Protein AF-A0A143CAR6-F1 (afdb_monomer)

Sequence (642 aa):
MALNLVGGLPRAAAAGSVVSYVDTSRSTYDKITLMVDDKPFYHSGVQFRYEKHKYTFGWTDAQLKPVLGMIRDDGFTVVNIPIWWSQVETSKDVFDWTDIDKYLAWCGEFGIKLELLWFSHESTGSSLAARMPAYVMNDYQAVVRSDGTKLTLNGSPLLDKTDPNMLAREKHVLGQLMAHIASVDTAHTLIGVQVLNEPNVAKQQGGQSIDRSYSTYSTNLWNSGGYTDATKFRKDVLLNYLTQLGQVIKQSNHSVYTRTNIAGSGDTVPVAENEVLRSQGTATIDFFGKDPYTTGLDTLYNYGRDAVWAQGKNFPMIMENFGGTPAADVEKFNAIAGNTAHNLYAALDPDSSTGSSNHGLYSYNPTTKVVTRKAVSDKVARLNHVLNKIHRDLASKTPVERGGSNLQTFNRSATASTTTTKPVGGADITFTTSSGAQAFGVRRGAAEFAFTTTTQATFTLPGTIGVVRSVEAGRYDANDNWVKSGTKAYTTVSGNTEITLAAEECVRVSYLVSGARYKLRNTSSGKYLDTDADGAVILSSGTVYDDQDWVVAKDSSGSWTIRNVRTGRFYLEAGATGNNVIWNTGTVADASLWNLEGVAAGGLRVRNTHTGRAYLYGNSAGEAKWNTGTQDASTVWEFQPK

Nearest PDB structures (foldseek):
  5jaw-assembly2_H-3  TM=7.265E-01  e=1.637E-25  Cellvibrio japonicus Ueda107
  7kmn-assembly1_A  TM=7.212E-01  e=3.138E-25  Xanthomonas citri pv. citri str. 306
  6tbk-assembly3_C  TM=7.201E-01  e=2.788E-25  Cellvibrio japonicus Ueda107
  6tbh-assembly5_E  TM=7.234E-01  e=4.219E-25  Cellvibrio japonicus Ueda107
  8faa-assembly1_P-4  TM=6.742E-01  e=1.025E-24  Xanthomonas campestris pv. campestris

Secondary structure (DSSP, 8-state):
------S---PPPPTT-B-EEEE---SSSSS-EEEETTEE---EEEE--HHHHHHHH---HHHHHHHHHHHHHTT-SEEEEEEEHHHHEEETTEE--HHHHHHHHHHHHHT-EEEEEEEEEEETTB--GGGS-HHHHHHSPBPB-TTS-B-EETTEE-B-TT-HHHHHHHHHHHHHHHHHHHHH-TT--EEEEEEEES--SSB-TTS-B-SS--SHHHHHHHHHTT---HHHHHHHHHHHHHHHHHHHHHTSTTB-EEEEEEETT-S---HHHHHHHHHTT-----EEEEE-----HHHHHHGGG-TTTTSTT---EEEEEESSSTTHHHHHHHHHHTT-EEEEE-SS-TT-TTS--SS-SEEE-TTT--EEE-HHHHHHHHHHHHHHTTHHHHHH--BGGGT-SSEEEE-TT--SSEEEEEEETTEEEEEEESS---EEEEEEETTEEEEEESS-EEEEE-GGG--EEEEEEEEE-TTS-EEEEEE---EEETTEEEEEEPTT-EEEEEE--TTEEEEEEETTT--EEEE-SSSBEEEE---SSGGG-EEEEE-TTS-EEEEESSTT--BEEE-SSTTBEEE-SS---GGG-EEEEE-TTSSEEEEESSTT--BEEE-TTSBEEE-SS--SGGGEEEEEE-

Foldseek 3Di:
DAPPLPPPFQDFAPVVLEQWAWDLPCPQFVHTAIAGPNAGFAAQEFEQAVVCCCPVQPDDPVLRLVLVVLCLLLQGQEYEYEAFQCQQAVAQPRGDCVVVLVVLVSLVVSNHAYEYEDAYCDAQQFRDPSRHHVCLQVPAAFQADPVRHFFDDPNTGRTALLTVVSLVRVLVSLLVVLQVCLVRNPVSRHAYYEQHYQDAHADHRVGDGDLHGPDPSLVCCCVVSVHPHSQVSRLSSVQSSSLSNLSSLSHGSNRHAYEYEHEPPGSHANQVVLLVCVVVSSRSHQAYEYQPQDPDLVCLLQQCVPCRRNPRSHAAENPEYFLAPPCNLLSCLSNLLSLHRYYAQHCWDSPDPCQHDRRHQWGAHSPVSDIGGDPVSLLSSLSSLLCQQCRSCSRRFHEVVNPTAFKHKPLSVLPQWDWDWDHHNRWTKIKTHNGSKIKMWGDPDLFKIKIWIQAKMKIKTALVSAAWQFKFWFGQDPVRDTDGPAGFFWDADPNIIMGIDHHGIMMMTGHDDAFFKWWKAQQVVRFTFFADPPFFTWTHHDDPDQRRIWGWHQDPVRFIWTAGPDPQFGTWFQDPPPQTIGGDRHDDDQRRTWDWDADRRGFTWTAGRDPQWGTFFADPVGGTGTDRDDDDSRRGIRTHGD

InterPro domains:
  IPR000772 Ricin B, lectin domain [PF14200] (515-574)
  IPR017853 Glycoside hydrolase superfamily [SSF51445] (59-324)
  IPR035992 Ricin B-like lectins [SSF50370] (512-640)

Mean predicted aligned error: 5.88 Å

Solvent-accessible surface area (backbone atoms only — not comparable to full-atom values): 32262 Å² total; per-residue (Å²): 104,75,77,81,76,77,64,73,76,74,61,74,40,57,92,89,20,66,41,20,40,70,47,63,77,51,80,92,30,72,37,64,22,42,29,44,74,91,36,56,42,54,68,36,34,32,29,39,54,57,52,54,34,34,78,72,66,70,49,48,67,84,62,50,53,57,53,55,51,51,45,42,74,32,37,40,48,26,40,34,34,54,45,38,38,25,62,44,30,65,43,96,95,40,74,41,56,71,64,60,56,46,51,51,52,51,27,57,76,65,73,27,32,34,28,41,28,40,31,38,72,35,40,55,23,29,26,52,72,87,29,33,27,72,62,62,74,72,77,46,57,48,24,13,40,89,89,66,48,69,46,64,51,98,85,31,40,26,61,30,77,56,34,65,65,52,54,54,50,52,40,49,53,54,38,52,51,41,52,51,46,46,74,69,49,86,79,57,33,65,42,30,37,30,62,41,32,28,57,48,64,37,32,30,65,99,54,63,71,53,71,55,40,53,30,72,50,35,44,49,50,37,60,76,37,66,62,87,47,48,67,62,49,40,26,53,49,48,47,50,50,51,33,58,48,24,39,44,44,44,49,22,68,51,10,34,29,29,32,32,43,34,43,81,80,45,78,56,79,47,54,71,60,45,52,54,31,45,78,71,72,61,48,37,56,59,26,48,25,39,35,68,66,65,87,52,48,66,60,37,23,45,39,35,66,28,83,69,43,29,36,91,69,32,47,32,36,40,57,29,26,45,28,28,35,90,49,29,39,45,43,45,48,18,15,46,51,22,55,18,42,48,22,26,31,15,44,48,41,81,84,36,86,72,19,59,46,48,36,8,25,26,33,32,39,78,84,82,58,51,72,44,79,38,83,38,36,58,47,35,16,33,44,28,51,29,48,55,34,46,31,54,52,66,17,32,46,25,23,33,95,68,75,33,52,31,27,28,73,40,49,66,81,39,52,46,64,47,75,50,74,47,60,33,54,87,42,63,34,34,41,36,29,75,60,23,27,35,34,42,36,32,40,80,51,99,38,32,36,39,38,33,21,41,23,39,34,34,40,36,39,54,42,85,79,47,50,56,45,39,37,29,29,38,34,36,47,100,84,70,44,80,46,77,75,44,76,36,64,49,48,74,58,99,62,22,41,36,37,72,41,49,58,41,34,30,38,40,40,33,37,58,50,74,64,39,45,24,35,42,28,30,65,62,80,70,26,24,49,27,54,56,94,86,48,45,31,32,45,36,77,86,75,91,61,49,51,35,30,25,34,36,27,68,43,98,88,68,37,28,37,43,26,42,64,37,87,92,42,26,29,42,23,56,44,97,58,93,42,33,27,27,45,41,92,64,77,88,48,49,45,26,28,27,43,73,43,63,39,44,87,50,18,29,32,45,27,39,63,29,89,83,43,28,28,41,29,53,50,97,87,39,40,35,29,44,39,79,62,76,84,55,60,37,26,28,29,39,74,41,79,109

Structure (mmCIF, N/CA/C/O backbone):
data_AF-A0A143CAR6-F1
#
_entry.id   AF-A0A143CAR6-F1
#
loop_
_atom_site.group_PDB
_atom_site.id
_atom_site.type_symbol
_atom_site.label_atom_id
_atom_site.label_alt_id
_atom_site.label_comp_id
_atom_site.label_asym_id
_atom_site.label_entity_id
_atom_site.label_seq_id
_atom_site.pdbx_PDB_ins_code
_atom_site.Cartn_x
_atom_site.Cartn_y
_atom_site.Cartn_z
_atom_site.occupancy
_atom_site.B_iso_or_equiv
_atom_site.auth_seq_id
_atom_site.auth_comp_id
_atom_site.auth_asym_id
_atom_site.auth_atom_id
_atom_site.pdbx_PDB_model_num
ATOM 1 N N . MET A 1 1 ? -6.579 9.444 -38.502 1.00 32.44 1 MET A N 1
ATOM 2 C CA . MET A 1 1 ? -6.948 8.044 -38.197 1.00 32.44 1 MET A CA 1
ATOM 3 C C . MET A 1 1 ? -5.982 7.580 -37.124 1.00 32.44 1 MET A C 1
ATOM 5 O O . MET A 1 1 ? -4.791 7.753 -37.319 1.00 32.44 1 MET A O 1
ATOM 9 N N . ALA A 1 2 ? -6.469 7.135 -35.964 1.00 33.19 2 ALA A N 1
ATOM 10 C CA . ALA A 1 2 ? -5.603 6.614 -34.904 1.00 33.19 2 ALA A CA 1
ATOM 11 C C . ALA A 1 2 ? -4.837 5.385 -35.418 1.00 33.19 2 ALA A C 1
ATOM 13 O O . ALA A 1 2 ? -5.358 4.694 -36.296 1.00 33.19 2 ALA A O 1
ATOM 14 N N . LEU A 1 3 ? -3.641 5.106 -34.875 1.00 40.31 3 LEU A N 1
ATOM 15 C CA . LEU A 1 3 ? -3.027 3.781 -34.995 1.00 40.31 3 LEU A CA 1
ATOM 16 C C . LEU A 1 3 ? -4.146 2.751 -34.800 1.00 40.31 3 LEU A C 1
ATOM 18 O O . LEU A 1 3 ? -4.819 2.767 -33.768 1.00 40.31 3 LEU A O 1
ATOM 22 N N . ASN A 1 4 ? -4.382 1.901 -35.799 1.00 36.56 4 ASN A N 1
ATOM 23 C CA . ASN A 1 4 ? -5.216 0.726 -35.616 1.00 36.56 4 ASN A CA 1
ATOM 24 C C . ASN A 1 4 ? -4.488 -0.131 -34.572 1.00 36.56 4 ASN A C 1
ATOM 26 O O . ASN A 1 4 ? -3.628 -0.936 -34.917 1.00 36.56 4 ASN A O 1
ATOM 30 N N . LEU A 1 5 ? -4.808 0.070 -33.290 1.00 42.25 5 LEU A N 1
ATOM 31 C CA . LEU A 1 5 ? -4.313 -0.680 -32.131 1.00 42.25 5 LEU A CA 1
ATOM 32 C C . LEU A 1 5 ? -4.865 -2.116 -32.126 1.00 42.25 5 LEU A C 1
ATOM 34 O O . LEU A 1 5 ? -5.086 -2.707 -31.076 1.00 42.25 5 LEU A O 1
ATOM 38 N N . VAL A 1 6 ? -5.098 -2.689 -33.310 1.00 35.00 6 VAL A N 1
ATOM 39 C CA . VAL A 1 6 ? -5.667 -4.014 -33.540 1.00 35.00 6 VAL A CA 1
ATOM 40 C C . VAL A 1 6 ? -4.578 -5.067 -33.305 1.00 35.00 6 VAL A C 1
ATOM 42 O O . VAL A 1 6 ? -4.226 -5.851 -34.178 1.00 35.00 6 VAL A O 1
ATOM 45 N N . GLY A 1 7 ? -4.021 -5.088 -32.095 1.00 38.78 7 GLY A N 1
ATOM 46 C CA . GLY A 1 7 ? -3.782 -6.362 -31.436 1.00 38.78 7 GLY A CA 1
ATOM 47 C C . GLY A 1 7 ? -5.152 -6.847 -30.981 1.00 38.78 7 GLY A C 1
ATOM 48 O O . GLY A 1 7 ? -5.888 -6.077 -30.368 1.00 38.78 7 GLY A O 1
ATOM 49 N N . GLY A 1 8 ? -5.545 -8.070 -31.347 1.00 38.62 8 GLY A N 1
ATOM 50 C CA . GLY A 1 8 ? -6.827 -8.632 -30.913 1.00 38.62 8 GLY A CA 1
ATOM 51 C C . GLY A 1 8 ? -7.039 -8.421 -29.410 1.00 38.62 8 GLY A C 1
ATOM 52 O O . GLY A 1 8 ? -6.057 -8.410 -28.659 1.00 38.62 8 GLY A O 1
ATOM 53 N N . LEU A 1 9 ? -8.305 -8.226 -29.003 1.00 42.50 9 LEU A N 1
ATOM 54 C CA . LEU A 1 9 ? -8.711 -8.089 -27.598 1.00 42.50 9 LEU A CA 1
ATOM 55 C C . LEU A 1 9 ? -7.855 -9.013 -26.730 1.00 42.50 9 LEU A C 1
ATOM 57 O O . LEU A 1 9 ? -7.693 -10.183 -27.107 1.00 42.50 9 LEU A O 1
ATOM 61 N N . PRO A 1 10 ? -7.282 -8.531 -25.612 1.00 49.19 10 PRO A N 1
ATOM 62 C CA . PRO A 1 10 ? -6.483 -9.399 -24.782 1.00 49.19 10 PRO A CA 1
ATOM 63 C C . PRO A 1 10 ? -7.338 -10.609 -24.405 1.00 49.19 10 PRO A C 1
ATOM 65 O O . PRO A 1 10 ? -8.363 -10.463 -23.744 1.00 49.19 10 PRO A O 1
ATOM 68 N N . ARG A 1 11 ? -6.960 -11.808 -24.880 1.00 51.25 11 ARG A N 1
ATOM 69 C CA . ARG A 1 11 ? -7.552 -13.051 -24.386 1.00 51.25 11 ARG A CA 1
ATOM 70 C C . ARG A 1 11 ? -7.476 -12.987 -22.866 1.00 51.25 11 ARG A C 1
ATOM 72 O O . ARG A 1 11 ? -6.383 -12.809 -22.334 1.00 51.25 11 ARG A O 1
ATOM 79 N N . ALA A 1 12 ? -8.622 -13.076 -22.197 1.00 57.25 12 ALA A N 1
ATOM 80 C CA . ALA A 1 12 ? -8.647 -13.101 -20.745 1.00 57.25 12 ALA A CA 1
ATOM 81 C C . ALA A 1 12 ? -7.707 -14.213 -20.260 1.00 57.25 12 ALA A C 1
ATOM 83 O O . ALA A 1 12 ? -7.719 -15.317 -20.822 1.00 57.25 12 ALA A O 1
ATOM 84 N N . ALA A 1 13 ? -6.883 -13.903 -19.258 1.00 60.62 13 ALA A N 1
ATOM 85 C CA . ALA A 1 13 ? -6.104 -14.915 -18.564 1.00 60.62 13 ALA A CA 1
ATOM 86 C C . ALA A 1 13 ? -7.049 -16.045 -18.117 1.00 60.62 13 ALA A C 1
ATOM 88 O O . ALA A 1 13 ? -8.230 -15.800 -17.840 1.00 60.62 13 ALA A O 1
ATOM 89 N N . ALA A 1 14 ? -6.567 -17.287 -18.103 1.00 61.56 14 ALA A N 1
ATOM 90 C CA . ALA A 1 14 ? -7.396 -18.399 -17.657 1.00 61.56 14 ALA A CA 1
ATOM 91 C C . ALA A 1 14 ? -7.881 -18.141 -16.217 1.00 61.56 14 ALA A C 1
ATOM 93 O O . ALA A 1 14 ? -7.141 -17.620 -15.383 1.00 61.56 14 ALA A O 1
ATOM 94 N N . ALA A 1 15 ? -9.134 -18.486 -15.907 1.00 52.31 15 ALA A N 1
ATOM 95 C CA . ALA A 1 15 ? -9.629 -18.386 -14.535 1.00 52.31 15 ALA A CA 1
ATOM 96 C C . ALA A 1 15 ? -8.711 -19.206 -13.604 1.00 52.31 15 ALA A C 1
ATOM 98 O O . ALA A 1 15 ? -8.467 -20.382 -13.869 1.00 52.31 15 ALA A O 1
ATOM 99 N N . GLY A 1 16 ? -8.171 -18.566 -12.560 1.00 61.84 16 GLY A N 1
ATOM 100 C CA . GLY A 1 16 ? -7.160 -19.143 -11.661 1.00 61.84 16 GLY A CA 1
ATOM 101 C C . GLY A 1 16 ? -5.712 -18.707 -11.924 1.00 61.84 16 GLY A C 1
ATOM 102 O O . GLY A 1 16 ? -4.846 -19.055 -11.133 1.00 61.84 16 GLY A O 1
ATOM 103 N N . SER A 1 17 ? -5.442 -17.929 -12.980 1.00 79.69 17 SER A N 1
ATOM 104 C CA . SER A 1 17 ? -4.093 -17.433 -13.303 1.00 79.69 17 SER A CA 1
ATOM 105 C C . SER A 1 17 ? -3.879 -15.939 -13.027 1.00 79.69 17 SER A C 1
ATOM 107 O O . SER A 1 17 ? -2.835 -15.392 -13.382 1.00 79.69 17 SER A O 1
ATOM 109 N N . VAL A 1 18 ? -4.868 -15.254 -12.440 1.00 95.00 18 VAL A N 1
ATOM 110 C CA . VAL A 1 18 ? -4.774 -13.841 -12.041 1.00 95.00 18 VAL A CA 1
ATOM 111 C C . VAL A 1 18 ? -4.350 -13.770 -10.580 1.00 95.00 18 VAL A C 1
ATOM 113 O O . VAL A 1 18 ? -5.129 -14.084 -9.687 1.00 95.00 18 VAL A O 1
ATOM 116 N N . VAL A 1 19 ? -3.118 -13.333 -10.352 1.00 97.69 19 VAL A N 1
ATOM 117 C CA . VAL A 1 19 ? -2.521 -13.172 -9.021 1.00 97.69 19 VAL A CA 1
ATOM 118 C C . VAL A 1 19 ? -2.854 -11.805 -8.431 1.00 97.69 19 VAL A C 1
ATOM 120 O O . VAL A 1 19 ? -3.138 -11.670 -7.239 1.00 97.69 19 VAL A O 1
ATOM 123 N N . SER A 1 20 ? -2.826 -10.766 -9.264 1.00 98.44 20 SER A N 1
ATOM 124 C CA . SER A 1 20 ? -3.077 -9.398 -8.823 1.00 98.44 20 SER A CA 1
ATOM 125 C C . SER A 1 20 ? -3.618 -8.510 -9.941 1.00 98.44 20 SER A C 1
ATOM 127 O O . SER A 1 20 ? -3.392 -8.733 -11.134 1.00 98.44 20 SER A O 1
ATOM 129 N N . TYR A 1 21 ? -4.359 -7.482 -9.541 1.00 97.25 21 TYR A N 1
ATOM 130 C CA . TYR A 1 21 ? -4.990 -6.514 -10.436 1.00 97.25 21 TYR A CA 1
ATOM 131 C C . TYR A 1 21 ? -5.357 -5.242 -9.672 1.00 97.25 21 TYR A C 1
ATOM 133 O O . TYR A 1 21 ? -5.216 -5.166 -8.453 1.00 97.25 21 TYR A O 1
ATOM 141 N N . VAL A 1 22 ? -5.844 -4.231 -10.388 1.00 97.25 22 VAL A N 1
ATOM 142 C CA . VAL A 1 22 ? -6.372 -3.004 -9.786 1.00 97.25 22 VAL A CA 1
ATOM 143 C C . VAL A 1 22 ? -7.896 -3.002 -9.900 1.00 97.25 22 VAL A C 1
ATOM 145 O O . VAL A 1 22 ? -8.438 -2.927 -11.003 1.00 97.25 22 VAL A O 1
ATOM 148 N N . ASP A 1 23 ? -8.599 -3.061 -8.767 1.00 96.62 23 ASP A N 1
ATOM 149 C CA . ASP A 1 23 ? -10.040 -2.817 -8.723 1.00 96.62 23 ASP A CA 1
ATOM 150 C C . ASP A 1 23 ? -10.304 -1.317 -8.892 1.00 96.62 23 ASP A C 1
ATOM 152 O O . ASP A 1 23 ? -9.974 -0.483 -8.044 1.00 96.62 23 ASP A O 1
ATOM 156 N N . THR A 1 24 ? -10.914 -0.979 -10.023 1.00 95.06 24 THR A N 1
ATOM 157 C CA . THR A 1 24 ? -11.260 0.395 -10.403 1.00 95.06 24 THR A CA 1
ATOM 158 C C . THR A 1 24 ? -12.749 0.704 -10.236 1.00 95.06 24 THR A C 1
ATOM 160 O O . THR A 1 24 ? -13.186 1.796 -10.604 1.00 95.06 24 THR A O 1
ATOM 163 N N . SER A 1 25 ? -13.544 -0.245 -9.724 1.00 92.12 25 SER A N 1
ATOM 164 C CA . SER A 1 25 ? -15.004 -0.134 -9.637 1.00 92.12 25 SER A CA 1
ATOM 165 C C . SER A 1 25 ? -15.464 0.838 -8.554 1.00 92.12 25 SER A C 1
ATOM 167 O O . SER A 1 25 ? -16.483 1.499 -8.736 1.00 92.12 25 SER A O 1
ATOM 169 N N . ARG A 1 26 ? -14.722 0.913 -7.436 1.00 87.38 26 ARG A N 1
ATOM 170 C CA . ARG A 1 26 ? -15.130 1.610 -6.199 1.00 87.38 26 ARG A CA 1
ATOM 171 C C . ARG A 1 26 ? -16.519 1.187 -5.694 1.00 87.38 26 ARG A C 1
ATOM 173 O O . ARG A 1 26 ? -17.227 1.970 -5.073 1.00 87.38 26 ARG A O 1
ATOM 180 N N . SER A 1 27 ? -16.927 -0.041 -6.009 1.00 88.88 27 SER A N 1
ATOM 181 C CA . SER A 1 27 ? -18.223 -0.592 -5.594 1.00 88.88 27 SER A CA 1
ATOM 182 C C . SER A 1 27 ? -18.184 -1.124 -4.161 1.00 88.88 27 SER A C 1
ATOM 184 O O . SER A 1 27 ? -19.146 -0.973 -3.416 1.00 88.88 27 SER A O 1
ATOM 186 N N . THR A 1 28 ? -17.051 -1.719 -3.781 1.00 90.94 28 THR A N 1
ATOM 187 C CA . THR A 1 28 ? -16.831 -2.339 -2.465 1.00 90.94 28 THR A CA 1
ATOM 188 C C . THR A 1 28 ? -15.942 -1.480 -1.561 1.00 90.94 28 THR A C 1
ATOM 190 O O . THR A 1 28 ? -16.063 -1.536 -0.339 1.00 90.94 28 THR A O 1
ATOM 193 N N . TYR A 1 29 ? -15.054 -0.672 -2.149 1.00 94.50 29 TYR A N 1
ATOM 194 C CA . TYR A 1 29 ? -14.033 0.107 -1.443 1.00 94.50 29 TYR A CA 1
ATOM 195 C C . TYR A 1 29 ? -14.120 1.597 -1.787 1.00 94.50 29 TYR A C 1
ATOM 197 O O . TYR A 1 29 ? -14.503 1.969 -2.896 1.00 94.50 29 TYR A O 1
ATOM 205 N N . ASP A 1 30 ? -13.684 2.457 -0.862 1.00 91.69 30 ASP A N 1
ATOM 206 C CA . ASP A 1 30 ? -13.779 3.921 -0.982 1.00 91.69 30 ASP A CA 1
ATOM 207 C C . ASP A 1 30 ? -12.803 4.511 -2.023 1.00 91.69 30 ASP A C 1
ATOM 209 O O . ASP A 1 30 ? -12.818 5.720 -2.284 1.00 91.69 30 ASP A O 1
ATOM 213 N N . LYS A 1 31 ? -11.899 3.695 -2.582 1.00 93.75 31 LYS A N 1
ATOM 214 C CA . LYS A 1 31 ? -10.897 4.097 -3.578 1.00 93.75 31 LYS A CA 1
ATOM 215 C C . LYS A 1 31 ? -10.584 2.991 -4.576 1.00 93.75 31 LYS A C 1
ATOM 217 O O . LYS A 1 31 ? -11.046 1.867 -4.450 1.00 93.75 31 LYS A O 1
ATOM 222 N N . ILE A 1 32 ? -9.791 3.355 -5.584 1.00 95.44 32 ILE A N 1
ATOM 223 C CA . ILE A 1 32 ? -9.138 2.395 -6.476 1.00 95.44 32 ILE A CA 1
ATOM 224 C C . ILE A 1 32 ? -8.185 1.563 -5.619 1.00 95.44 32 ILE A C 1
ATOM 226 O O . ILE A 1 32 ? -7.350 2.130 -4.909 1.00 95.44 32 ILE A O 1
ATOM 230 N N . THR A 1 33 ? -8.318 0.245 -5.678 1.00 97.06 33 THR A N 1
ATOM 231 C CA . THR A 1 33 ? -7.658 -0.662 -4.739 1.00 97.06 33 THR A CA 1
ATOM 232 C C . THR A 1 33 ? -6.802 -1.660 -5.494 1.00 97.06 33 THR A C 1
ATOM 234 O O . THR A 1 33 ? -7.255 -2.305 -6.436 1.00 97.06 33 THR A O 1
ATOM 237 N N . LEU A 1 34 ? -5.548 -1.797 -5.072 1.00 97.75 34 LEU A N 1
ATOM 238 C CA . LEU A 1 34 ? -4.695 -2.873 -5.548 1.00 97.75 34 LEU A CA 1
ATOM 239 C C . LEU A 1 34 ? -5.119 -4.182 -4.872 1.00 97.75 34 LEU A C 1
ATOM 241 O O . LEU A 1 34 ? -5.268 -4.222 -3.654 1.00 97.75 34 LEU A O 1
ATOM 245 N N . MET A 1 35 ? -5.310 -5.239 -5.651 1.00 97.88 35 MET A N 1
ATOM 246 C CA . MET A 1 35 ? -5.779 -6.545 -5.195 1.00 97.88 35 MET A CA 1
ATOM 247 C C . MET A 1 35 ? -4.673 -7.578 -5.392 1.00 97.88 35 MET A C 1
ATOM 249 O O . MET A 1 35 ? -4.050 -7.615 -6.452 1.00 97.88 35 MET A O 1
ATOM 253 N N . VAL A 1 36 ? -4.441 -8.416 -4.383 1.00 97.38 36 VAL A N 1
ATOM 254 C CA . VAL A 1 36 ? -3.570 -9.601 -4.458 1.00 97.38 36 VAL A CA 1
ATOM 255 C C . VAL A 1 36 ? -4.351 -10.766 -3.873 1.00 97.38 36 VAL A C 1
ATOM 257 O O . VAL A 1 36 ? -4.864 -10.643 -2.756 1.00 97.38 36 VAL A O 1
ATOM 260 N N . ASP A 1 37 ? -4.472 -11.856 -4.629 1.00 95.62 37 ASP A N 1
ATOM 261 C CA . ASP A 1 37 ? -5.290 -13.022 -4.269 1.00 95.62 37 ASP A CA 1
ATOM 262 C C . ASP A 1 37 ? -6.729 -12.628 -3.889 1.00 95.62 37 ASP A C 1
ATOM 264 O O . ASP A 1 37 ? -7.251 -13.046 -2.854 1.00 95.62 37 ASP A O 1
ATOM 268 N N . ASP A 1 38 ? -7.331 -11.731 -4.679 1.00 94.50 38 ASP A N 1
ATOM 269 C CA . ASP A 1 38 ? -8.666 -11.150 -4.457 1.00 94.50 38 ASP A CA 1
ATOM 270 C C . ASP A 1 38 ? -8.860 -10.438 -3.107 1.00 94.50 38 ASP A C 1
ATOM 272 O O . ASP A 1 38 ? -9.985 -10.209 -2.658 1.00 94.50 38 ASP A O 1
ATOM 276 N N . LYS A 1 39 ? -7.770 -10.010 -2.458 1.00 95.12 39 LYS A N 1
ATOM 277 C CA . LYS A 1 39 ? -7.826 -9.248 -1.204 1.00 95.12 39 LYS A CA 1
ATOM 278 C C . LYS A 1 39 ? -7.164 -7.861 -1.341 1.00 95.12 39 LYS A C 1
ATOM 280 O O . LYS A 1 39 ? -6.069 -7.774 -1.901 1.00 95.12 39 LYS A O 1
ATOM 285 N N . PRO A 1 40 ? -7.727 -6.787 -0.740 1.00 96.56 40 PRO A N 1
ATOM 286 C CA . PRO A 1 40 ? -7.173 -5.422 -0.781 1.00 96.56 40 PRO A CA 1
ATOM 287 C C . PRO A 1 40 ? -5.750 -5.303 -0.245 1.00 96.56 40 PRO A C 1
ATOM 289 O O . PRO A 1 40 ? -5.527 -5.373 0.962 1.00 96.56 40 PRO A O 1
ATOM 292 N N . PHE A 1 41 ? -4.768 -5.102 -1.104 1.00 97.38 41 PHE A N 1
ATOM 293 C CA . PHE A 1 41 ? -3.360 -5.093 -0.744 1.00 97.38 41 PHE A CA 1
ATOM 294 C C . PHE A 1 41 ? -2.803 -3.668 -0.684 1.00 97.38 41 PHE A C 1
ATOM 296 O O . PHE A 1 41 ? -2.909 -2.893 -1.634 1.00 97.38 41 PHE A O 1
ATOM 303 N N . TYR A 1 42 ? -2.176 -3.318 0.440 1.00 97.00 42 TYR A N 1
ATOM 304 C CA . TYR A 1 42 ? -1.482 -2.044 0.586 1.00 97.00 42 TYR A CA 1
ATOM 305 C C . TYR A 1 42 ? -0.007 -2.197 0.194 1.00 97.00 42 TYR A C 1
ATOM 307 O O . TYR A 1 42 ? 0.761 -2.888 0.868 1.00 97.00 42 TYR A O 1
ATOM 315 N N . HIS A 1 43 ? 0.382 -1.543 -0.902 1.00 97.25 43 HIS A N 1
ATOM 316 C CA . HIS A 1 43 ? 1.751 -1.560 -1.415 1.00 97.25 43 HIS A CA 1
ATOM 317 C C . HIS A 1 43 ? 2.642 -0.618 -0.589 1.00 97.25 43 HIS A C 1
ATOM 319 O O . HIS A 1 43 ? 2.540 0.604 -0.702 1.00 97.25 43 HIS A O 1
ATOM 325 N N . SER A 1 44 ? 3.522 -1.190 0.235 1.00 96.88 44 SER A N 1
ATOM 326 C CA . SER A 1 44 ? 4.585 -0.477 0.949 1.00 96.88 44 SER A CA 1
ATOM 327 C C . SER A 1 44 ? 5.927 -0.950 0.397 1.00 96.88 44 SER A C 1
ATOM 329 O O . SER A 1 44 ? 6.450 -1.970 0.852 1.00 96.88 44 SER A O 1
ATOM 331 N N . GLY A 1 45 ? 6.430 -0.243 -0.620 1.00 97.81 45 GLY A N 1
ATOM 332 C CA . GLY A 1 45 ? 7.563 -0.678 -1.434 1.00 97.81 45 GLY A CA 1
ATOM 333 C C . GLY A 1 45 ? 8.866 0.079 -1.184 1.00 97.81 45 GLY A C 1
ATOM 334 O O . GLY A 1 45 ? 8.878 1.243 -0.764 1.00 97.81 45 GLY A O 1
ATOM 335 N N . VAL A 1 46 ? 9.977 -0.595 -1.471 1.00 98.69 46 VAL A N 1
ATOM 336 C CA . VAL A 1 46 ? 11.311 -0.002 -1.611 1.00 98.69 46 VAL A CA 1
ATOM 337 C C . VAL A 1 46 ? 12.049 -0.676 -2.766 1.00 98.69 46 VAL A C 1
ATOM 339 O O . VAL A 1 46 ? 12.050 -1.904 -2.891 1.00 98.69 46 VAL A O 1
ATOM 342 N N . GLN A 1 47 ? 12.709 0.124 -3.603 1.00 98.62 47 GLN A N 1
ATOM 343 C CA . GLN A 1 47 ? 13.542 -0.402 -4.673 1.00 98.62 47 GLN A CA 1
ATOM 344 C C . GLN A 1 47 ? 14.833 -1.001 -4.123 1.00 98.62 47 GLN A C 1
ATOM 346 O O . GLN A 1 47 ? 15.583 -0.345 -3.400 1.00 98.62 47 GLN A O 1
ATOM 351 N N . PHE A 1 48 ? 15.137 -2.231 -4.522 1.00 98.38 48 PHE A N 1
ATOM 352 C CA . PHE A 1 48 ? 16.391 -2.899 -4.218 1.00 98.38 48 PHE A CA 1
ATOM 353 C C . PHE A 1 48 ? 17.182 -3.106 -5.508 1.00 98.38 48 PHE A C 1
ATOM 355 O O . PHE A 1 48 ? 16.886 -3.989 -6.308 1.00 98.38 48 PHE A O 1
ATOM 362 N N . ARG A 1 49 ? 18.208 -2.270 -5.701 1.00 97.06 49 ARG A N 1
ATOM 363 C CA . ARG A 1 49 ? 19.068 -2.227 -6.896 1.00 97.06 49 ARG A CA 1
ATOM 364 C C . ARG A 1 49 ? 20.081 -3.383 -6.949 1.00 97.06 49 ARG A C 1
ATOM 366 O O . ARG A 1 49 ? 21.283 -3.145 -7.110 1.00 97.06 49 ARG A O 1
ATOM 373 N N . TYR A 1 50 ? 19.613 -4.612 -6.728 1.00 97.31 50 TYR A N 1
ATOM 374 C CA . TYR A 1 50 ? 20.417 -5.839 -6.686 1.00 97.31 50 TYR A CA 1
ATOM 375 C C . TYR A 1 50 ? 21.328 -5.959 -7.910 1.00 97.31 50 TYR A C 1
ATOM 377 O O . TYR A 1 50 ? 22.537 -6.149 -7.786 1.00 97.31 50 TYR A O 1
ATOM 385 N N . GLU A 1 51 ? 20.745 -5.781 -9.091 1.00 95.31 51 GLU A N 1
ATOM 386 C CA . GLU A 1 51 ? 21.366 -6.006 -10.384 1.00 95.31 51 GLU A CA 1
ATOM 387 C C . GLU A 1 51 ? 22.583 -5.101 -10.582 1.00 95.31 51 GLU A C 1
ATOM 389 O O . GLU A 1 51 ? 23.656 -5.550 -10.978 1.00 95.31 51 GLU A O 1
ATOM 394 N N . LYS A 1 52 ? 22.463 -3.824 -10.211 1.00 96.00 52 LYS A N 1
ATOM 395 C CA . LYS A 1 52 ? 23.541 -2.854 -10.388 1.00 96.00 52 LYS A CA 1
ATOM 396 C C . LYS A 1 52 ? 24.653 -3.070 -9.363 1.00 96.00 52 LYS A C 1
ATOM 398 O O . LYS A 1 52 ? 25.828 -3.033 -9.723 1.00 96.00 52 LYS A O 1
ATOM 403 N N . HIS A 1 53 ? 24.311 -3.364 -8.107 1.00 97.25 53 HIS A N 1
ATOM 404 C CA . HIS A 1 53 ? 25.313 -3.703 -7.091 1.00 97.25 53 HIS A CA 1
ATOM 405 C C . HIS A 1 53 ? 26.105 -4.961 -7.473 1.00 97.25 53 HIS A C 1
ATOM 407 O O . HIS A 1 53 ? 27.333 -4.960 -7.378 1.00 97.25 53 HIS A O 1
ATOM 413 N N . LYS A 1 54 ? 25.428 -6.006 -7.960 1.00 97.19 54 LYS A N 1
ATOM 414 C CA . LYS A 1 54 ? 26.064 -7.257 -8.380 1.00 97.19 54 LYS A CA 1
ATOM 415 C C . LYS A 1 54 ? 26.910 -7.076 -9.638 1.00 97.19 54 LYS A C 1
ATOM 417 O O . LYS A 1 54 ? 28.125 -7.254 -9.595 1.00 97.19 54 LYS A O 1
ATOM 422 N N . TYR A 1 55 ? 26.286 -6.674 -10.741 1.00 96.12 55 TYR A N 1
ATOM 423 C CA . TYR A 1 55 ? 26.908 -6.736 -12.065 1.00 96.12 55 TYR A CA 1
ATOM 424 C C . TYR A 1 55 ? 27.794 -5.538 -12.404 1.00 96.12 55 TYR A C 1
ATOM 426 O O . TYR A 1 55 ? 28.646 -5.646 -13.280 1.00 96.12 55 TYR A O 1
ATOM 434 N N . THR A 1 56 ? 27.633 -4.397 -11.725 1.00 95.38 56 THR A N 1
ATOM 435 C CA . THR A 1 56 ? 28.519 -3.233 -11.914 1.00 95.38 56 THR A CA 1
ATOM 436 C C . THR A 1 56 ? 29.555 -3.110 -10.802 1.00 95.38 56 THR A C 1
ATOM 438 O O . THR A 1 56 ? 30.701 -2.766 -11.076 1.00 95.38 56 THR A O 1
ATOM 441 N N . PHE A 1 57 ? 29.180 -3.396 -9.553 1.00 95.81 57 PHE A N 1
ATOM 442 C CA . PHE A 1 57 ? 30.030 -3.113 -8.389 1.00 95.81 57 PHE A CA 1
ATOM 443 C C . PHE A 1 57 ? 30.566 -4.354 -7.667 1.00 95.81 57 PHE A C 1
ATOM 445 O O . PHE A 1 57 ? 31.186 -4.210 -6.606 1.00 95.81 57 PHE A O 1
ATOM 452 N N . GLY A 1 58 ? 30.345 -5.546 -8.230 1.00 96.25 58 GLY A N 1
ATOM 453 C CA . GLY A 1 58 ? 30.951 -6.800 -7.783 1.00 96.25 58 GLY A CA 1
ATOM 454 C C . GLY A 1 58 ? 30.459 -7.295 -6.425 1.00 96.25 58 GLY A C 1
ATOM 455 O O . GLY A 1 58 ? 31.195 -7.990 -5.729 1.00 96.25 58 GLY A O 1
ATOM 456 N N . TRP A 1 59 ? 29.251 -6.912 -6.007 1.00 98.06 59 TRP A N 1
ATOM 457 C CA . TRP A 1 59 ? 28.662 -7.444 -4.780 1.00 98.06 59 TRP A CA 1
ATOM 458 C C . TRP A 1 59 ? 28.271 -8.909 -4.961 1.00 98.06 59 TRP A C 1
ATOM 460 O O . TRP A 1 59 ? 27.770 -9.314 -6.009 1.00 98.06 59 TRP A O 1
ATOM 470 N N . THR A 1 60 ? 28.465 -9.699 -3.911 1.00 97.81 60 THR A N 1
ATOM 471 C CA . THR A 1 60 ? 28.063 -11.107 -3.886 1.00 97.81 60 THR A CA 1
ATOM 472 C C . THR A 1 60 ? 26.639 -11.271 -3.368 1.00 97.81 60 THR A C 1
ATOM 474 O O . THR A 1 60 ? 26.118 -10.435 -2.625 1.00 97.81 60 THR A O 1
ATOM 477 N N . ASP A 1 61 ? 26.025 -12.410 -3.676 1.00 98.19 61 ASP A N 1
ATOM 478 C CA . ASP A 1 61 ? 24.701 -12.760 -3.156 1.00 98.19 61 ASP A CA 1
ATOM 479 C C . ASP A 1 61 ? 24.672 -12.805 -1.620 1.00 98.19 61 ASP A C 1
ATOM 481 O O . ASP A 1 61 ? 23.701 -12.367 -1.006 1.00 98.19 61 ASP A O 1
ATOM 485 N N . ALA A 1 62 ? 25.765 -13.249 -0.988 1.00 97.88 62 ALA A N 1
ATOM 486 C CA . ALA A 1 62 ? 25.909 -13.270 0.468 1.00 97.88 62 ALA A CA 1
ATOM 487 C C . ALA A 1 62 ? 25.938 -11.862 1.094 1.00 97.88 62 ALA A C 1
ATOM 489 O O . ALA A 1 62 ? 25.552 -11.703 2.249 1.00 97.88 62 ALA A O 1
ATOM 490 N N . GLN A 1 63 ? 26.363 -10.842 0.342 1.00 98.06 63 GLN A N 1
ATOM 491 C CA . GLN A 1 63 ? 26.320 -9.439 0.774 1.00 98.06 63 GLN A CA 1
ATOM 492 C C . GLN A 1 63 ? 24.953 -8.795 0.505 1.00 98.06 63 GLN A C 1
ATOM 494 O O . GLN A 1 63 ? 24.528 -7.920 1.254 1.00 98.06 63 GLN A O 1
ATOM 499 N N . LEU A 1 64 ? 24.252 -9.233 -0.543 1.00 98.25 64 LEU A N 1
ATOM 500 C CA . LEU A 1 64 ? 22.972 -8.662 -0.963 1.00 98.25 64 LEU A CA 1
ATOM 501 C C . LEU A 1 64 ? 21.772 -9.256 -0.214 1.00 98.25 64 LEU A C 1
ATOM 503 O O . LEU A 1 64 ? 20.855 -8.518 0.138 1.00 98.25 64 LEU A O 1
ATOM 507 N N . LYS A 1 65 ? 21.773 -10.558 0.097 1.00 98.19 65 LYS A N 1
ATOM 508 C CA . LYS A 1 65 ? 20.665 -11.203 0.822 1.00 98.19 65 LYS A CA 1
ATOM 509 C C . LYS A 1 65 ? 20.364 -10.549 2.186 1.00 98.19 65 LYS A C 1
ATOM 511 O O . LYS A 1 65 ? 19.188 -10.315 2.465 1.00 98.19 65 LYS A O 1
ATOM 516 N N . PRO A 1 66 ? 21.360 -10.185 3.025 1.00 98.25 66 PRO A N 1
ATOM 517 C CA . PRO A 1 66 ? 21.100 -9.496 4.290 1.00 98.25 66 PRO A CA 1
ATOM 518 C C . PRO A 1 66 ? 20.391 -8.146 4.132 1.00 98.25 66 PRO A C 1
ATOM 520 O O . PRO A 1 66 ? 19.613 -7.774 5.006 1.00 98.25 66 PRO A O 1
ATOM 523 N N . VAL A 1 67 ? 20.596 -7.436 3.015 1.00 98.50 67 VAL A N 1
ATOM 524 C CA . VAL A 1 67 ? 19.884 -6.177 2.725 1.00 98.50 67 VAL A CA 1
ATOM 525 C C . VAL A 1 67 ? 18.384 -6.424 2.608 1.00 98.50 67 VAL A C 1
ATOM 527 O O . VAL A 1 67 ? 17.598 -5.664 3.165 1.00 98.50 67 VAL A O 1
ATOM 530 N N . LEU A 1 68 ? 17.973 -7.514 1.956 1.00 98.25 68 LEU A N 1
ATOM 531 C CA . LEU A 1 68 ? 16.562 -7.890 1.881 1.00 98.25 68 LEU A CA 1
ATOM 532 C C . LEU A 1 68 ? 15.986 -8.266 3.257 1.00 98.25 68 LEU A C 1
ATOM 534 O O . LEU A 1 68 ? 14.848 -7.917 3.562 1.00 98.25 68 LEU A O 1
ATOM 538 N N . GLY A 1 69 ? 16.793 -8.892 4.119 1.00 98.06 69 GLY A N 1
ATOM 539 C CA . GLY A 1 69 ? 16.439 -9.107 5.524 1.00 98.06 69 GLY A CA 1
ATOM 540 C C . GLY A 1 69 ? 16.180 -7.794 6.271 1.00 98.06 69 GLY A C 1
ATOM 541 O O . GLY A 1 69 ? 15.170 -7.674 6.958 1.00 98.06 69 GLY A O 1
ATOM 542 N N . MET A 1 70 ? 17.028 -6.777 6.070 1.00 98.62 70 MET A N 1
ATOM 543 C CA . MET A 1 70 ? 16.818 -5.442 6.647 1.00 98.62 70 MET A CA 1
ATOM 544 C C . MET A 1 70 ? 15.537 -4.779 6.130 1.00 98.62 70 MET A C 1
ATOM 546 O O . MET A 1 70 ? 14.788 -4.223 6.928 1.00 98.62 70 MET A O 1
ATOM 550 N N . ILE A 1 71 ? 15.253 -4.887 4.827 1.00 98.69 71 ILE A N 1
ATOM 551 C CA . ILE A 1 71 ? 14.009 -4.390 4.216 1.00 98.69 71 ILE A CA 1
ATOM 552 C C . ILE A 1 71 ? 12.785 -5.033 4.886 1.00 98.69 71 ILE A C 1
ATOM 554 O O . ILE A 1 71 ? 11.831 -4.338 5.241 1.00 98.69 71 ILE A O 1
ATOM 558 N N . ARG A 1 72 ? 12.814 -6.353 5.108 1.00 97.94 72 ARG A N 1
ATOM 559 C CA . ARG A 1 72 ? 11.741 -7.059 5.818 1.00 97.94 72 ARG A CA 1
ATOM 560 C C . ARG A 1 72 ? 11.612 -6.603 7.269 1.00 97.94 72 ARG A C 1
ATOM 562 O O . ARG A 1 72 ? 10.498 -6.364 7.734 1.00 97.94 72 ARG A O 1
ATOM 569 N N . ASP A 1 73 ? 12.725 -6.493 7.987 1.00 98.25 73 ASP A N 1
ATOM 570 C CA . ASP A 1 73 ? 12.727 -6.079 9.395 1.00 98.25 73 ASP A CA 1
ATOM 571 C C . ASP A 1 73 ? 12.193 -4.655 9.566 1.00 98.25 73 ASP A C 1
ATOM 573 O O . ASP A 1 73 ? 11.498 -4.374 10.540 1.00 98.25 73 ASP A O 1
ATOM 577 N N . ASP A 1 74 ? 12.426 -3.790 8.578 1.00 98.56 74 ASP A N 1
ATOM 578 C CA . ASP A 1 74 ? 11.887 -2.431 8.510 1.00 98.56 74 ASP A CA 1
ATOM 579 C C . ASP A 1 74 ? 10.421 -2.395 8.033 1.00 98.56 74 ASP A C 1
ATOM 581 O O . ASP A 1 74 ? 9.880 -1.331 7.740 1.00 98.56 74 ASP A O 1
ATOM 585 N N . GLY A 1 75 ? 9.751 -3.546 7.932 1.00 98.12 75 GLY A N 1
ATOM 586 C CA . GLY A 1 75 ? 8.308 -3.653 7.731 1.00 98.12 75 GLY A CA 1
ATOM 587 C C . GLY A 1 75 ? 7.809 -3.384 6.310 1.00 98.12 75 GLY A C 1
ATOM 588 O O . GLY A 1 75 ? 6.601 -3.203 6.134 1.00 98.12 75 GLY A O 1
ATOM 589 N N . PHE A 1 76 ? 8.674 -3.343 5.295 1.00 98.62 76 PHE A N 1
ATOM 590 C CA . PHE A 1 76 ? 8.212 -3.270 3.905 1.00 98.62 76 PHE A CA 1
ATOM 591 C C . PHE A 1 76 ? 7.467 -4.549 3.509 1.00 98.62 76 PHE A C 1
ATOM 593 O O . PHE A 1 76 ? 7.848 -5.653 3.894 1.00 98.62 76 PHE A O 1
ATOM 600 N N . THR A 1 77 ? 6.396 -4.394 2.730 1.00 97.62 77 THR A N 1
ATOM 601 C CA . THR A 1 77 ? 5.576 -5.519 2.248 1.00 97.62 77 THR A CA 1
ATOM 602 C C . THR A 1 77 ? 5.901 -5.898 0.811 1.00 97.62 77 THR A C 1
ATOM 604 O O . THR A 1 77 ? 5.568 -7.005 0.385 1.00 97.62 77 THR A O 1
ATOM 607 N N . VAL A 1 78 ? 6.564 -4.999 0.079 1.00 98.75 78 VAL A N 1
ATOM 608 C CA . VAL A 1 78 ? 7.001 -5.213 -1.298 1.00 98.75 78 VAL A CA 1
ATOM 609 C C . VAL A 1 78 ? 8.455 -4.786 -1.451 1.00 98.75 78 VAL A C 1
ATOM 611 O O . VAL A 1 78 ? 8.859 -3.736 -0.951 1.00 98.75 78 VAL A O 1
ATOM 614 N N . VAL A 1 79 ? 9.236 -5.581 -2.172 1.00 98.81 79 VAL A N 1
ATOM 615 C CA . VAL A 1 79 ? 10.525 -5.157 -2.716 1.00 98.81 79 VAL A CA 1
ATOM 616 C C . VAL A 1 79 ? 10.404 -5.027 -4.228 1.00 98.81 79 VAL A C 1
ATOM 618 O O . VAL A 1 79 ? 9.871 -5.911 -4.900 1.00 98.81 79 VAL A O 1
ATOM 621 N N . ASN A 1 80 ? 10.886 -3.911 -4.767 1.00 98.69 80 ASN A N 1
ATOM 622 C CA . ASN A 1 80 ? 10.889 -3.663 -6.202 1.00 98.69 80 ASN A CA 1
ATOM 623 C C . ASN A 1 80 ? 12.304 -3.951 -6.728 1.00 98.69 80 ASN A C 1
ATOM 625 O O . ASN A 1 80 ? 13.244 -3.242 -6.363 1.00 98.69 80 ASN A O 1
ATOM 629 N N . ILE A 1 81 ? 12.488 -4.996 -7.534 1.00 98.56 81 ILE A N 1
ATOM 630 C CA . ILE A 1 81 ? 13.824 -5.418 -7.989 1.00 98.56 81 ILE A CA 1
ATOM 631 C C . ILE A 1 81 ? 13.910 -5.295 -9.510 1.00 98.56 81 ILE A C 1
ATOM 633 O O . ILE A 1 81 ? 13.124 -5.935 -10.213 1.00 98.56 81 ILE A O 1
ATOM 637 N N . PRO A 1 82 ? 14.855 -4.508 -10.052 1.00 97.69 82 PRO A N 1
ATOM 638 C CA . PRO A 1 82 ? 15.119 -4.525 -11.477 1.00 97.69 82 PRO A CA 1
ATOM 639 C C . PRO A 1 82 ? 15.730 -5.843 -11.949 1.00 97.69 82 PRO A C 1
ATOM 641 O O . PRO A 1 82 ? 16.595 -6.429 -11.295 1.00 97.69 82 PRO A O 1
ATOM 644 N N . ILE A 1 83 ? 15.335 -6.264 -13.145 1.00 97.31 83 ILE A N 1
ATOM 645 C CA . ILE A 1 83 ? 16.015 -7.310 -13.901 1.00 97.31 83 ILE A CA 1
ATOM 646 C C . ILE A 1 83 ? 16.408 -6.762 -15.267 1.00 97.31 83 ILE A C 1
ATOM 648 O O . ILE A 1 83 ? 15.600 -6.140 -15.957 1.00 97.31 83 ILE A O 1
ATOM 652 N N . TRP A 1 84 ? 17.667 -6.962 -15.645 1.00 97.31 84 TRP A N 1
ATOM 653 C CA . TRP A 1 84 ? 18.149 -6.596 -16.972 1.00 97.31 84 TRP A CA 1
ATOM 654 C C . TRP A 1 84 ? 17.816 -7.696 -17.973 1.00 97.31 84 TRP A C 1
ATOM 656 O O . TRP A 1 84 ? 17.995 -8.874 -17.663 1.00 97.31 84 TRP A O 1
ATOM 666 N N . TRP A 1 85 ? 17.415 -7.320 -19.190 1.00 97.12 85 TRP A N 1
ATOM 667 C CA . TRP A 1 85 ? 17.195 -8.279 -20.278 1.00 97.12 85 TRP A CA 1
ATOM 668 C C . TRP A 1 85 ? 18.408 -9.205 -20.447 1.00 97.12 85 TRP A C 1
ATOM 670 O O . TRP A 1 85 ? 18.240 -10.419 -20.463 1.00 97.12 85 TRP A O 1
ATOM 680 N N . SER A 1 86 ? 19.633 -8.671 -20.438 1.00 96.19 86 SER A N 1
ATOM 681 C CA . SER A 1 86 ? 20.873 -9.462 -20.563 1.00 96.19 86 SER A CA 1
ATOM 682 C C . SER A 1 86 ? 21.042 -10.592 -19.537 1.00 96.19 86 SER A C 1
ATOM 684 O O . SER A 1 86 ? 21.828 -11.502 -19.782 1.00 96.19 86 SER A O 1
ATOM 686 N N . GLN A 1 87 ? 20.352 -10.528 -18.393 1.00 97.06 87 GLN A N 1
ATOM 687 C CA . GLN A 1 87 ? 20.398 -11.571 -17.360 1.00 97.06 87 GLN A CA 1
ATOM 688 C C . GLN A 1 87 ? 19.279 -12.603 -17.505 1.00 97.06 87 GLN A C 1
ATOM 690 O O . GLN A 1 87 ? 19.405 -13.700 -16.984 1.00 97.06 87 GLN A O 1
ATOM 695 N N . VAL A 1 88 ? 18.198 -12.259 -18.206 1.00 97.94 88 VAL A N 1
ATOM 696 C CA . VAL A 1 88 ? 17.119 -13.195 -18.558 1.00 97.94 88 VAL A CA 1
ATOM 697 C C . VAL A 1 88 ? 17.468 -13.969 -19.818 1.00 97.94 88 VAL A C 1
ATOM 699 O O . VAL A 1 88 ? 17.147 -15.145 -19.951 1.00 97.94 88 VAL A O 1
ATOM 702 N N . GLU A 1 89 ? 18.131 -13.302 -20.753 1.00 97.81 89 GLU A N 1
ATOM 703 C CA . GLU A 1 89 ? 18.574 -13.876 -22.005 1.00 97.81 89 GLU A CA 1
ATOM 704 C C . GLU A 1 89 ? 20.028 -13.479 -22.254 1.00 97.81 89 GLU A C 1
ATOM 706 O O . GLU A 1 89 ? 20.336 -12.334 -22.578 1.00 97.81 89 GLU A O 1
ATOM 711 N N . THR A 1 90 ? 20.941 -14.431 -22.104 1.00 95.75 90 THR A N 1
ATOM 712 C CA . THR A 1 90 ? 22.385 -14.159 -22.186 1.00 95.75 90 THR A CA 1
ATOM 713 C C . THR A 1 90 ? 22.865 -14.059 -23.634 1.00 95.75 90 THR A C 1
ATOM 715 O O . THR A 1 90 ? 23.773 -13.294 -23.964 1.00 95.75 90 THR A O 1
ATOM 718 N N . SER A 1 91 ? 22.214 -14.800 -24.529 1.00 96.00 91 SER A N 1
ATOM 719 C CA . SER A 1 91 ? 22.337 -14.705 -25.983 1.00 96.00 91 SER A CA 1
ATOM 720 C C . SER A 1 91 ? 21.010 -15.106 -26.623 1.00 96.00 91 SER A C 1
ATOM 722 O O . SER A 1 91 ? 20.129 -15.614 -25.935 1.00 96.00 91 SER A O 1
ATOM 724 N N . LYS A 1 92 ? 20.831 -14.840 -27.920 1.00 96.56 92 LYS A N 1
ATOM 725 C CA . LYS A 1 92 ? 19.545 -15.039 -28.601 1.00 96.56 92 LYS A CA 1
ATOM 726 C C . LYS A 1 92 ? 19.010 -16.463 -28.371 1.00 96.56 92 LYS A C 1
ATOM 728 O O . LYS A 1 92 ? 19.652 -17.422 -28.782 1.00 96.56 92 LYS A O 1
ATOM 733 N N . ASP A 1 93 ? 17.843 -16.562 -27.733 1.00 96.75 93 ASP A N 1
ATOM 734 C CA . ASP A 1 93 ? 17.119 -17.802 -27.415 1.00 96.75 93 ASP A CA 1
ATOM 735 C C . ASP A 1 93 ? 17.799 -18.693 -26.356 1.00 96.75 93 ASP A C 1
ATOM 737 O O . ASP A 1 93 ? 17.442 -19.859 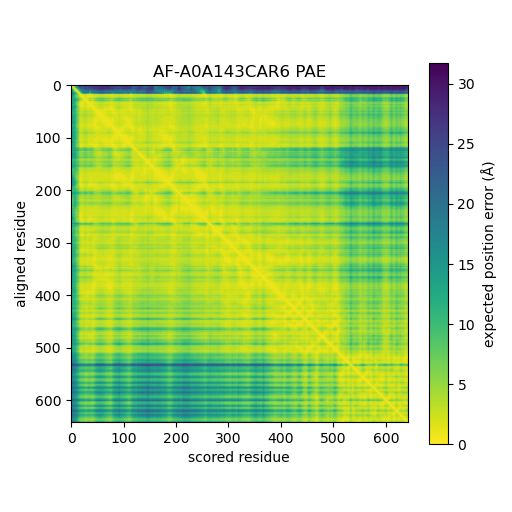-26.190 1.00 96.75 93 ASP A O 1
ATOM 741 N N . VAL A 1 94 ? 18.750 -18.137 -25.598 1.00 98.19 94 VAL A N 1
ATOM 742 C CA . VAL A 1 94 ? 19.410 -18.792 -24.460 1.00 98.19 94 VAL A CA 1
ATOM 743 C C . VAL A 1 94 ? 19.015 -18.073 -23.174 1.00 98.19 94 VAL A C 1
ATOM 745 O O . VAL A 1 94 ? 19.553 -17.011 -22.846 1.00 98.19 94 VAL A O 1
ATOM 748 N N . PHE A 1 95 ? 18.068 -18.669 -22.452 1.00 98.62 95 PHE A N 1
ATOM 749 C CA . PHE A 1 95 ? 17.497 -18.102 -21.234 1.00 98.62 95 PHE A CA 1
ATOM 750 C C . PHE A 1 95 ? 18.229 -18.560 -19.972 1.00 98.62 95 PHE A C 1
ATOM 752 O O . PHE A 1 95 ? 18.616 -19.724 -19.860 1.00 98.62 95 PHE A O 1
ATOM 759 N N . ASP A 1 96 ? 18.372 -17.645 -19.016 1.00 98.44 96 ASP A N 1
ATOM 760 C CA . ASP A 1 96 ? 18.913 -17.902 -17.684 1.00 98.44 96 ASP A CA 1
ATOM 761 C C . ASP A 1 96 ? 17.934 -17.372 -16.626 1.00 98.44 96 ASP A C 1
ATOM 763 O O . ASP A 1 96 ? 17.557 -16.200 -16.616 1.00 98.44 96 ASP A O 1
ATOM 767 N N . TRP A 1 97 ? 17.497 -18.260 -15.736 1.00 98.56 97 TRP A N 1
ATOM 768 C CA . TRP A 1 97 ? 16.514 -17.956 -14.695 1.00 98.56 97 TRP A CA 1
ATOM 769 C C . TRP A 1 97 ? 17.138 -17.772 -13.311 1.00 98.56 97 TRP A C 1
ATOM 771 O O . TRP A 1 97 ? 16.427 -17.503 -12.345 1.00 98.56 97 TRP A O 1
ATOM 781 N N . THR A 1 98 ? 18.468 -17.859 -13.204 1.00 98.25 98 THR A N 1
ATOM 782 C CA . THR A 1 98 ? 19.208 -17.901 -11.935 1.00 98.25 98 THR A CA 1
ATOM 783 C C . THR A 1 98 ? 18.881 -16.736 -10.998 1.00 98.25 98 THR A C 1
ATOM 785 O O . THR A 1 98 ? 18.806 -16.911 -9.778 1.00 98.25 98 THR A O 1
ATOM 788 N N . ASP A 1 99 ? 18.718 -15.521 -11.520 1.00 98.19 99 ASP A N 1
ATOM 789 C CA . ASP A 1 99 ? 18.346 -14.365 -10.697 1.00 98.19 99 ASP A CA 1
ATOM 790 C C . ASP A 1 99 ? 16.851 -14.307 -10.394 1.00 98.19 99 ASP A C 1
ATOM 792 O O . ASP A 1 99 ? 16.487 -13.975 -9.269 1.00 98.19 99 ASP A O 1
ATOM 796 N N . ILE A 1 100 ? 15.992 -14.704 -11.333 1.00 98.44 100 ILE A N 1
ATOM 797 C CA . ILE A 1 100 ? 14.539 -14.738 -11.126 1.00 98.44 100 ILE A CA 1
ATOM 798 C C . ILE A 1 100 ? 14.173 -15.736 -10.026 1.00 98.44 100 ILE A C 1
ATOM 800 O O . ILE A 1 100 ? 13.505 -15.363 -9.060 1.00 98.44 100 ILE A O 1
ATOM 804 N N . ASP A 1 101 ? 14.687 -16.964 -10.106 1.00 98.69 101 ASP A N 1
ATOM 805 C CA . ASP A 1 101 ? 14.453 -18.003 -9.098 1.00 98.69 101 ASP A CA 1
ATOM 806 C C . ASP A 1 101 ? 14.980 -17.578 -7.730 1.00 98.69 101 ASP A C 1
ATOM 808 O O . ASP A 1 101 ? 14.344 -17.800 -6.699 1.00 98.69 101 ASP A O 1
ATOM 812 N N . LYS A 1 102 ? 16.126 -16.893 -7.713 1.00 98.25 102 LYS A N 1
ATOM 813 C CA . LYS A 1 102 ? 16.716 -16.350 -6.491 1.00 98.25 102 LYS A CA 1
ATOM 814 C C . LYS A 1 102 ? 15.845 -15.259 -5.877 1.00 98.25 102 LYS A C 1
ATOM 816 O O . LYS A 1 102 ? 15.641 -15.279 -4.664 1.00 98.25 102 LYS A O 1
ATOM 821 N N . TYR A 1 103 ? 15.327 -14.326 -6.676 1.00 98.56 103 TYR A N 1
ATOM 822 C CA . TYR A 1 103 ? 14.441 -13.275 -6.177 1.00 98.56 103 TYR A CA 1
ATOM 823 C C . TYR A 1 103 ? 13.181 -13.875 -5.563 1.00 98.56 103 TYR A C 1
ATOM 825 O O . TYR A 1 103 ? 12.831 -13.509 -4.443 1.00 98.56 103 TYR A O 1
ATOM 833 N N . LEU A 1 104 ? 12.543 -14.825 -6.253 1.00 98.69 104 LEU A N 1
ATOM 834 C CA . LEU A 1 104 ? 11.350 -15.517 -5.764 1.00 98.69 104 LEU A CA 1
ATOM 835 C C . LEU A 1 104 ? 11.642 -16.292 -4.473 1.00 98.69 104 LEU A C 1
ATOM 837 O O . LEU A 1 104 ? 10.930 -16.120 -3.486 1.00 98.69 104 LEU A O 1
ATOM 841 N N . ALA A 1 105 ? 12.728 -17.070 -4.439 1.00 98.38 105 ALA A N 1
ATOM 842 C CA . ALA A 1 105 ? 13.117 -17.844 -3.264 1.00 98.38 105 ALA A CA 1
ATOM 843 C C . ALA A 1 105 ? 13.409 -16.951 -2.050 1.00 98.38 105 ALA A C 1
ATOM 845 O O . ALA A 1 105 ? 12.912 -17.210 -0.955 1.00 98.38 105 ALA A O 1
ATOM 846 N N . TRP A 1 106 ? 14.182 -15.875 -2.229 1.00 98.44 106 TRP A N 1
ATOM 847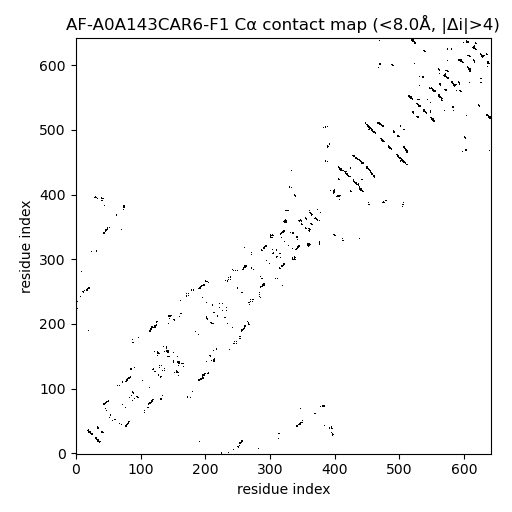 C CA . TRP A 1 106 ? 14.492 -14.959 -1.133 1.00 98.44 106 TRP A CA 1
ATOM 848 C C . TRP A 1 106 ? 13.258 -14.192 -0.662 1.00 98.44 106 TRP A C 1
ATOM 850 O O . TRP A 1 106 ? 13.052 -14.052 0.542 1.00 98.44 106 TRP A O 1
ATOM 860 N N . CYS A 1 107 ? 12.420 -13.715 -1.583 1.00 98.56 107 CYS A N 1
ATOM 861 C CA . CYS A 1 107 ? 11.181 -13.032 -1.223 1.00 98.56 107 CYS A CA 1
ATOM 862 C C . CYS A 1 107 ? 10.232 -13.965 -0.455 1.00 98.56 107 CYS A C 1
ATOM 864 O O . CYS A 1 107 ? 9.696 -13.569 0.581 1.00 98.56 107 CYS A O 1
ATOM 866 N N . GLY A 1 108 ? 10.110 -15.224 -0.890 1.00 97.75 108 GLY A N 1
ATOM 867 C CA . GLY A 1 108 ? 9.364 -16.266 -0.185 1.00 97.75 108 GLY A CA 1
ATOM 868 C C . GLY A 1 108 ? 9.906 -16.547 1.221 1.00 97.75 108 GLY A C 1
ATOM 869 O O . GLY A 1 108 ? 9.133 -16.575 2.175 1.00 97.75 108 GLY A O 1
ATOM 870 N N . GLU A 1 109 ? 11.229 -16.674 1.378 1.00 97.38 109 GLU A N 1
ATOM 871 C CA . GLU A 1 109 ? 11.890 -16.877 2.680 1.00 97.38 109 GLU A CA 1
ATOM 872 C C . GLU A 1 109 ? 11.635 -15.718 3.654 1.00 97.38 109 GLU A C 1
ATOM 874 O O . GLU A 1 109 ? 11.391 -15.936 4.842 1.00 97.38 109 GLU A O 1
ATOM 879 N N . PHE A 1 110 ? 11.672 -14.478 3.162 1.00 97.56 110 PHE A N 1
ATOM 880 C CA . PHE A 1 110 ? 11.425 -13.298 3.986 1.00 97.56 110 PHE A CA 1
ATOM 881 C C . PHE A 1 110 ? 9.937 -12.943 4.120 1.00 97.56 110 PHE A C 1
ATOM 883 O O . PHE A 1 110 ? 9.606 -12.069 4.917 1.00 97.56 110 PHE A O 1
ATOM 890 N N . GLY A 1 111 ? 9.030 -13.612 3.403 1.00 96.19 111 GLY A N 1
ATOM 891 C CA . GLY A 1 111 ? 7.598 -13.298 3.426 1.00 96.19 111 GLY A CA 1
ATOM 892 C C . GLY A 1 111 ? 7.267 -11.911 2.862 1.00 96.19 111 GLY A C 1
ATOM 893 O O . GLY A 1 111 ? 6.287 -11.295 3.281 1.00 96.19 111 GLY A O 1
ATOM 894 N N . ILE A 1 112 ? 8.086 -11.410 1.936 1.00 97.38 112 ILE A N 1
ATOM 895 C CA . ILE A 1 112 ? 7.896 -10.131 1.242 1.00 97.38 112 ILE A CA 1
ATOM 896 C C . ILE A 1 112 ? 7.435 -10.399 -0.192 1.00 97.38 112 ILE A C 1
ATOM 898 O O . ILE A 1 112 ? 7.845 -11.382 -0.806 1.00 97.38 112 ILE A O 1
ATOM 902 N N . LYS A 1 113 ? 6.558 -9.556 -0.741 1.00 98.62 113 LYS A N 1
ATOM 903 C CA . LYS A 1 113 ? 6.136 -9.683 -2.141 1.00 98.62 113 LYS A CA 1
ATOM 904 C C . LYS A 1 113 ? 7.156 -9.028 -3.075 1.00 98.62 113 LYS A C 1
ATOM 906 O O . LYS A 1 113 ? 7.841 -8.080 -2.695 1.00 98.62 113 LYS A O 1
ATOM 911 N N . LEU A 1 114 ? 7.232 -9.519 -4.305 1.00 98.88 114 LEU A N 1
ATOM 912 C CA . LEU A 1 114 ? 8.104 -8.997 -5.350 1.00 98.88 114 LEU A CA 1
ATOM 913 C C . LEU A 1 114 ? 7.292 -8.176 -6.352 1.00 98.88 114 LEU A C 1
ATOM 915 O O . LEU A 1 114 ? 6.257 -8.621 -6.852 1.00 98.88 114 LEU A O 1
ATOM 919 N N . GLU A 1 115 ? 7.811 -7.006 -6.700 1.00 98.88 115 GLU A N 1
ATOM 920 C CA . GLU A 1 115 ? 7.497 -6.344 -7.959 1.00 98.88 115 GLU A CA 1
ATOM 921 C C . GLU A 1 115 ? 8.754 -6.312 -8.833 1.00 98.88 115 GLU A C 1
ATOM 923 O O . GLU A 1 115 ? 9.794 -5.785 -8.437 1.00 98.88 115 GLU A O 1
ATOM 928 N N . LEU A 1 116 ? 8.668 -6.884 -10.029 1.00 98.75 116 LEU A N 1
ATOM 929 C CA . LEU A 1 116 ? 9.794 -6.961 -10.952 1.00 98.75 116 LEU A CA 1
ATOM 930 C C . LEU A 1 116 ? 9.840 -5.709 -11.831 1.00 98.75 116 LEU A C 1
ATOM 932 O O . LEU A 1 116 ? 8.827 -5.338 -12.424 1.00 98.75 116 LEU A O 1
ATOM 936 N N . LEU A 1 117 ? 11.003 -5.069 -11.959 1.00 98.56 117 LEU A N 1
ATOM 937 C CA . LEU A 1 117 ? 11.178 -3.938 -12.876 1.00 98.56 117 LEU A CA 1
ATOM 938 C C . LEU A 1 117 ? 11.878 -4.418 -14.147 1.00 98.56 117 LEU A C 1
ATOM 940 O O . LEU A 1 117 ? 13.063 -4.750 -14.125 1.00 98.56 117 LEU A O 1
ATOM 944 N N . TRP A 1 118 ? 11.141 -4.478 -15.257 1.00 98.00 118 TRP A N 1
ATOM 945 C CA . TRP A 1 118 ? 11.651 -4.966 -16.539 1.00 98.00 118 TRP A CA 1
ATOM 946 C C . TRP A 1 118 ? 12.555 -3.910 -17.191 1.00 98.00 118 TRP A C 1
ATOM 948 O O . TRP A 1 118 ? 12.102 -3.055 -17.953 1.00 98.00 118 TRP A O 1
ATOM 958 N N . PHE A 1 119 ? 13.848 -3.938 -16.855 1.00 96.31 119 PHE A N 1
ATOM 959 C CA . PHE A 1 119 ? 14.865 -3.026 -17.383 1.00 96.31 119 PHE A CA 1
ATOM 960 C C . PHE A 1 119 ? 15.399 -3.588 -18.698 1.00 96.31 119 PHE A C 1
ATOM 962 O O . PHE A 1 119 ? 16.386 -4.323 -18.751 1.00 96.31 119 PHE A O 1
ATOM 969 N N . SER A 1 120 ? 14.687 -3.246 -19.759 1.00 91.06 120 SER A N 1
ATOM 970 C CA . SER A 1 120 ? 14.807 -3.894 -21.056 1.00 91.06 120 SER A CA 1
ATOM 971 C C . SER A 1 120 ? 15.601 -3.058 -22.060 1.00 91.06 120 SER A C 1
ATOM 973 O O . SER A 1 120 ? 16.658 -2.526 -21.715 1.00 91.06 120 SER A O 1
ATOM 975 N N . HIS A 1 121 ? 15.098 -2.925 -23.297 1.00 91.44 121 HIS A N 1
ATOM 976 C CA . HIS A 1 121 ? 15.756 -2.184 -24.369 1.00 91.44 121 HIS A CA 1
ATOM 977 C C . HIS A 1 121 ? 16.031 -0.725 -24.003 1.00 91.44 121 HIS A C 1
ATOM 979 O O . HIS A 1 121 ? 16.897 -0.074 -24.586 1.00 91.44 121 HIS A O 1
ATOM 985 N N . GLU A 1 122 ? 15.278 -0.205 -23.039 1.00 89.69 122 GLU A N 1
ATOM 986 C CA . GLU A 1 122 ? 15.417 1.132 -22.516 1.00 89.69 122 GLU A CA 1
ATOM 987 C C . GLU A 1 122 ? 15.362 1.127 -20.993 1.00 89.69 122 GLU A C 1
ATOM 989 O O . GLU A 1 122 ? 14.553 0.457 -20.345 1.00 89.69 122 GLU A O 1
ATOM 994 N N . SER A 1 123 ? 16.199 1.974 -20.415 1.00 88.25 123 SER A N 1
ATOM 995 C CA . SER A 1 123 ? 15.951 2.537 -19.101 1.00 88.25 123 SER A CA 1
ATOM 996 C C . SER A 1 123 ? 16.467 3.968 -19.075 1.00 88.25 123 SER A C 1
ATOM 998 O O . SER A 1 123 ? 17.528 4.239 -19.641 1.00 88.25 123 SER A O 1
ATOM 1000 N N . THR A 1 124 ? 15.759 4.875 -18.403 1.00 85.75 124 THR A N 1
ATOM 1001 C CA . THR A 1 124 ? 16.197 6.273 -18.224 1.00 85.75 124 THR A CA 1
ATOM 1002 C C . THR A 1 124 ? 16.496 6.968 -19.565 1.00 85.75 124 THR A C 1
ATOM 1004 O O . THR A 1 124 ? 17.543 7.589 -19.758 1.00 85.75 124 THR A O 1
ATOM 1007 N N . GLY A 1 125 ? 15.638 6.758 -20.571 1.00 84.12 125 GLY A N 1
ATOM 1008 C CA . GLY A 1 125 ? 15.829 7.320 -21.915 1.00 84.12 125 GLY A CA 1
ATOM 1009 C C . GLY A 1 125 ? 17.058 6.808 -22.679 1.00 84.12 125 GLY A C 1
ATOM 1010 O O . GLY A 1 125 ? 17.519 7.484 -23.593 1.00 84.12 125 GLY A O 1
ATOM 1011 N N . SER A 1 126 ? 17.665 5.680 -22.296 1.00 89.00 126 SER A N 1
ATOM 1012 C CA . SER A 1 126 ? 18.874 5.156 -22.950 1.00 89.00 126 SER A CA 1
ATOM 1013 C C . SER A 1 126 ? 18.853 3.638 -23.100 1.00 89.00 126 SER A C 1
ATOM 1015 O O . SER A 1 126 ? 18.422 2.909 -22.204 1.00 89.00 126 SER A O 1
ATOM 1017 N N . SER A 1 127 ? 19.396 3.158 -24.216 1.00 93.88 127 SER A N 1
ATOM 1018 C CA . SER A 1 127 ? 19.665 1.743 -24.462 1.00 93.88 127 SER A CA 1
ATOM 1019 C C . SER A 1 127 ? 21.100 1.437 -24.051 1.00 93.88 127 SER A C 1
ATOM 1021 O O . SER A 1 127 ? 22.055 1.830 -24.719 1.00 93.88 127 SER A O 1
ATOM 1023 N N . LEU A 1 128 ? 21.261 0.775 -22.905 1.00 92.19 128 LEU A N 1
ATOM 1024 C CA . LEU A 1 128 ? 22.562 0.541 -22.279 1.00 92.19 128 LEU A CA 1
ATOM 1025 C C . LEU A 1 128 ? 23.060 -0.872 -22.581 1.00 92.19 128 LEU A C 1
ATOM 1027 O O . LEU A 1 128 ? 22.379 -1.847 -22.272 1.00 92.19 128 LEU A O 1
ATOM 1031 N N . ALA A 1 129 ? 24.281 -0.982 -23.111 1.00 90.56 129 ALA A N 1
ATOM 1032 C CA . ALA A 1 129 ? 24.864 -2.259 -23.534 1.00 90.56 129 ALA A CA 1
ATOM 1033 C C . ALA A 1 129 ? 24.891 -3.319 -22.419 1.00 90.56 129 ALA A C 1
ATOM 1035 O O . ALA A 1 129 ? 24.618 -4.480 -22.679 1.00 90.56 129 ALA A O 1
ATOM 1036 N N . ALA A 1 130 ? 25.149 -2.926 -21.167 1.00 89.88 130 ALA A N 1
ATOM 1037 C CA . ALA A 1 130 ? 25.174 -3.864 -20.042 1.00 89.88 130 ALA A CA 1
ATOM 1038 C C . ALA A 1 130 ? 23.800 -4.492 -19.728 1.00 89.88 130 ALA A C 1
ATOM 1040 O O . ALA A 1 130 ? 23.735 -5.575 -19.148 1.00 89.88 130 ALA A O 1
ATOM 1041 N N . ARG A 1 131 ? 22.697 -3.824 -20.094 1.00 92.62 131 ARG A N 1
ATOM 1042 C CA . ARG A 1 131 ? 21.333 -4.254 -19.741 1.00 92.62 131 ARG A CA 1
ATOM 1043 C C . ARG A 1 131 ? 20.675 -5.127 -20.802 1.00 92.62 131 ARG A C 1
ATOM 1045 O O . ARG A 1 131 ? 19.631 -5.711 -20.538 1.00 92.62 131 ARG A O 1
ATOM 1052 N N . MET A 1 132 ? 21.278 -5.229 -21.981 1.00 92.56 132 MET A N 1
ATOM 1053 C CA . MET A 1 132 ? 20.729 -5.957 -23.120 1.00 92.56 132 MET A CA 1
ATOM 1054 C C . MET A 1 132 ? 21.724 -6.999 -23.636 1.00 92.56 132 MET A C 1
ATOM 1056 O O . MET A 1 132 ? 22.932 -6.780 -23.550 1.00 92.56 132 MET A O 1
ATOM 1060 N N . PRO A 1 133 ? 21.249 -8.105 -24.224 1.00 92.50 133 PRO A N 1
ATOM 1061 C CA . PRO A 1 133 ? 22.116 -8.986 -24.990 1.00 92.50 133 PRO A CA 1
ATOM 1062 C C . PRO A 1 133 ? 22.761 -8.225 -26.163 1.00 92.50 133 PRO A C 1
ATOM 1064 O O . PRO A 1 133 ? 22.124 -7.378 -26.792 1.00 92.50 133 PRO A O 1
ATOM 1067 N N . ALA A 1 134 ? 24.006 -8.564 -26.513 1.00 91.00 134 ALA A N 1
ATOM 1068 C CA . ALA A 1 134 ? 24.771 -7.838 -27.534 1.00 91.00 134 ALA A CA 1
ATOM 1069 C C . ALA A 1 134 ? 24.068 -7.762 -28.905 1.00 91.00 134 ALA A C 1
ATOM 1071 O O . ALA A 1 134 ? 24.161 -6.740 -29.583 1.00 91.00 134 ALA A O 1
ATOM 1072 N N . TYR A 1 135 ? 23.339 -8.813 -29.301 1.00 93.56 135 TYR A N 1
ATOM 1073 C CA . TYR A 1 135 ? 22.622 -8.843 -30.581 1.00 93.56 135 TYR A CA 1
ATOM 1074 C C . TYR A 1 135 ? 21.515 -7.775 -30.650 1.00 93.56 135 TYR A C 1
ATOM 1076 O O . TYR A 1 135 ? 21.324 -7.160 -31.692 1.00 93.56 135 TYR A O 1
ATOM 1084 N N . VAL A 1 136 ? 20.845 -7.464 -29.531 1.00 93.50 136 VAL A N 1
ATOM 1085 C CA . VAL A 1 136 ? 19.756 -6.469 -29.489 1.00 93.50 136 VAL A CA 1
ATOM 1086 C C . VAL A 1 136 ? 20.265 -5.079 -29.873 1.00 93.50 136 VAL A C 1
ATOM 1088 O O . VAL A 1 136 ? 19.604 -4.356 -30.609 1.00 93.50 136 VAL A O 1
ATOM 1091 N N . MET A 1 137 ? 21.466 -4.710 -29.422 1.00 88.38 137 MET A N 1
ATOM 1092 C CA . MET A 1 137 ? 22.065 -3.411 -29.749 1.00 88.38 137 MET A CA 1
ATOM 1093 C C . MET A 1 137 ? 22.390 -3.265 -31.247 1.00 88.38 137 MET A C 1
ATOM 1095 O O . MET A 1 137 ? 22.405 -2.150 -31.770 1.00 88.38 137 MET A O 1
ATOM 1099 N N . ASN A 1 138 ? 22.681 -4.378 -31.921 1.00 87.94 138 ASN A N 1
ATOM 1100 C CA . ASN A 1 138 ? 23.166 -4.388 -33.299 1.00 87.94 138 ASN A CA 1
ATOM 1101 C C . ASN A 1 138 ? 22.048 -4.608 -34.326 1.00 87.94 138 ASN A C 1
ATOM 1103 O O . ASN A 1 138 ? 22.150 -4.098 -35.441 1.00 87.94 138 ASN A O 1
ATOM 1107 N N . ASP A 1 139 ? 20.997 -5.338 -33.953 1.00 92.81 139 ASP A N 1
ATOM 1108 C CA . ASP A 1 139 ? 19.991 -5.836 -34.895 1.00 92.81 139 ASP A CA 1
ATOM 1109 C C . ASP A 1 139 ? 18.806 -4.873 -35.100 1.00 92.81 139 ASP A C 1
ATOM 1111 O O . ASP A 1 139 ? 18.078 -5.009 -36.085 1.00 92.81 139 ASP A O 1
ATOM 1115 N N . TYR A 1 140 ? 18.600 -3.900 -34.202 1.00 95.25 140 TYR A N 1
ATOM 1116 C CA . TYR A 1 140 ? 17.411 -3.033 -34.201 1.00 95.25 140 TYR A CA 1
ATOM 1117 C C . TYR A 1 140 ? 17.717 -1.558 -34.459 1.00 95.25 140 TYR A C 1
ATOM 1119 O O . TYR A 1 140 ? 18.820 -1.058 -34.210 1.00 95.25 140 TYR A O 1
ATOM 1127 N N . GLN A 1 141 ? 16.719 -0.836 -34.977 1.00 95.31 141 GLN A N 1
ATOM 1128 C CA . GLN A 1 141 ? 16.879 0.574 -35.321 1.00 95.31 141 GLN A CA 1
ATOM 1129 C C . GLN A 1 141 ? 17.036 1.451 -34.077 1.00 95.31 141 GLN A C 1
ATOM 1131 O O . GLN A 1 141 ? 16.312 1.327 -33.092 1.00 95.31 141 GLN A O 1
ATOM 1136 N N . ALA A 1 142 ? 17.975 2.392 -34.151 1.00 95.94 142 ALA A N 1
ATOM 1137 C CA . ALA A 1 142 ? 18.081 3.477 -33.189 1.00 95.94 142 ALA A CA 1
ATOM 1138 C C . ALA A 1 142 ? 17.159 4.635 -33.581 1.00 95.94 142 ALA A C 1
ATOM 1140 O O . ALA A 1 142 ? 16.843 4.833 -34.756 1.00 95.94 142 ALA A O 1
ATOM 1141 N N . VAL A 1 143 ? 16.802 5.451 -32.598 1.00 97.25 143 VAL A N 1
ATOM 1142 C CA . VAL A 1 143 ? 16.259 6.785 -32.818 1.00 97.25 143 VAL A CA 1
ATOM 1143 C C . VAL A 1 143 ? 17.303 7.605 -33.572 1.00 97.25 143 VAL A C 1
ATOM 1145 O O . VAL A 1 143 ? 18.452 7.722 -33.131 1.00 97.25 143 VAL A O 1
ATOM 1148 N N . VAL A 1 144 ? 16.913 8.176 -34.711 1.00 97.38 144 VAL A N 1
ATOM 1149 C CA . VAL A 1 144 ? 17.795 9.006 -35.547 1.00 97.38 144 VAL A CA 1
ATOM 1150 C C . VAL A 1 144 ? 17.221 10.401 -35.758 1.00 97.38 144 VAL A C 1
ATOM 1152 O O . VAL A 1 144 ? 16.003 10.595 -35.768 1.00 97.38 144 VAL A O 1
ATOM 1155 N N . ARG A 1 145 ? 18.117 11.371 -35.934 1.00 97.31 145 ARG A N 1
ATOM 1156 C CA . ARG A 1 145 ? 17.801 12.743 -36.340 1.00 97.31 145 ARG A CA 1
ATOM 1157 C C . ARG A 1 145 ? 17.412 12.793 -37.818 1.00 97.31 145 ARG A C 1
ATOM 1159 O O . ARG A 1 145 ? 17.618 11.834 -38.558 1.00 97.31 145 ARG A O 1
ATOM 1166 N N . SER A 1 146 ? 16.895 13.938 -38.254 1.00 96.06 146 SER A N 1
ATOM 1167 C CA . SER A 1 146 ? 16.514 14.187 -39.651 1.00 96.06 146 SER A CA 1
ATOM 1168 C C . SER A 1 146 ? 17.673 14.066 -40.649 1.00 96.06 146 SER A C 1
ATOM 1170 O O . SER A 1 146 ? 17.431 13.787 -41.818 1.00 96.06 146 SER A O 1
ATOM 1172 N N . ASP A 1 147 ? 18.920 14.222 -40.197 1.00 96.25 147 ASP A N 1
ATOM 1173 C CA . ASP A 1 147 ? 20.138 13.997 -40.989 1.00 96.25 147 ASP A CA 1
ATOM 1174 C C . ASP A 1 147 ? 20.599 12.522 -41.019 1.00 96.25 147 ASP A C 1
ATOM 1176 O O . ASP A 1 147 ? 21.626 12.203 -41.615 1.00 96.25 147 ASP A O 1
ATOM 1180 N N . GLY A 1 148 ? 19.856 11.617 -40.372 1.00 94.94 148 GLY A N 1
ATOM 1181 C CA . GLY A 1 148 ? 20.157 10.188 -40.283 1.00 94.94 148 GLY A CA 1
ATOM 1182 C C . GLY A 1 148 ? 21.125 9.796 -39.161 1.00 94.94 148 GLY A C 1
ATOM 1183 O O . GLY A 1 148 ? 21.368 8.605 -38.958 1.00 94.94 148 GLY A O 1
ATOM 1184 N N . THR A 1 149 ? 21.667 10.747 -38.394 1.00 96.06 149 THR A N 1
ATOM 1185 C CA . THR A 1 149 ? 22.578 10.437 -37.281 1.00 96.06 149 THR A CA 1
ATOM 1186 C C . THR A 1 149 ? 21.832 9.884 -36.065 1.00 96.06 149 THR A C 1
ATOM 1188 O O . THR A 1 149 ? 20.741 10.343 -35.721 1.00 96.06 149 THR A O 1
ATOM 1191 N N . LYS A 1 150 ? 22.429 8.914 -35.358 1.00 95.38 150 LYS A N 1
ATOM 1192 C CA . LYS A 1 150 ? 21.842 8.331 -34.138 1.00 95.38 150 LYS A CA 1
ATOM 1193 C C . LYS A 1 150 ? 21.759 9.363 -33.010 1.00 95.38 150 LYS A C 1
ATOM 1195 O O . LYS A 1 150 ? 22.700 10.126 -32.774 1.00 95.38 150 LYS A O 1
ATOM 1200 N N . LEU A 1 151 ? 20.653 9.354 -32.273 1.00 94.38 151 LEU A N 1
ATOM 1201 C CA . LEU A 1 151 ? 20.545 10.042 -30.992 1.00 94.38 151 LEU A CA 1
ATOM 1202 C C . LEU A 1 151 ? 21.373 9.259 -29.960 1.00 94.38 151 LEU A C 1
ATOM 1204 O O . LEU A 1 151 ? 21.084 8.091 -29.700 1.00 94.38 151 LEU A O 1
ATOM 1208 N N . THR A 1 152 ? 22.436 9.872 -29.436 1.00 93.31 152 THR A N 1
ATOM 1209 C CA . THR A 1 152 ? 23.383 9.219 -28.519 1.00 93.31 152 THR A CA 1
ATOM 1210 C C . THR A 1 152 ? 23.727 10.090 -27.316 1.00 93.31 152 THR A C 1
ATOM 1212 O O . THR A 1 152 ? 23.961 11.292 -27.468 1.00 93.31 152 THR A O 1
ATOM 1215 N N . LEU A 1 153 ? 23.875 9.454 -26.155 1.00 92.38 153 LEU A N 1
ATOM 1216 C CA . LEU A 1 153 ? 24.297 10.052 -24.892 1.00 92.38 153 LEU A CA 1
ATOM 1217 C C . LEU A 1 153 ? 25.403 9.175 -24.308 1.00 92.38 153 LEU A C 1
ATOM 1219 O O . LEU A 1 153 ? 25.205 7.978 -24.118 1.00 92.38 153 LEU A O 1
ATOM 1223 N N . ASN A 1 154 ? 26.583 9.751 -24.063 1.00 90.56 154 ASN A N 1
ATOM 1224 C CA . ASN A 1 154 ? 27.762 9.022 -23.572 1.00 90.56 154 ASN A CA 1
ATOM 1225 C C . ASN A 1 154 ? 28.066 7.746 -24.388 1.00 90.56 154 ASN A C 1
ATOM 1227 O O . ASN A 1 154 ? 28.366 6.691 -23.835 1.00 90.56 154 ASN A O 1
ATOM 1231 N N . GLY A 1 155 ? 27.915 7.827 -25.714 1.00 89.69 155 GLY A N 1
ATOM 1232 C CA . GLY A 1 155 ? 28.113 6.702 -26.636 1.00 89.69 155 GLY A CA 1
ATOM 1233 C C . GLY A 1 155 ? 26.974 5.673 -26.681 1.00 89.69 155 GLY A C 1
ATOM 1234 O O . GLY A 1 155 ? 26.993 4.808 -27.550 1.00 89.69 155 GLY A O 1
ATOM 1235 N N . SER A 1 156 ? 25.965 5.772 -25.811 1.00 92.75 156 SER A N 1
ATOM 1236 C CA . SER A 1 156 ? 24.801 4.876 -25.813 1.00 92.75 156 SER A CA 1
ATOM 1237 C C . SER A 1 156 ? 23.668 5.442 -26.680 1.00 92.75 156 SER A C 1
ATOM 1239 O O . SER A 1 156 ? 23.321 6.621 -26.520 1.00 92.75 156 SER A O 1
ATOM 1241 N N . PRO A 1 157 ? 23.079 4.651 -27.597 1.00 94.31 157 PRO A N 1
ATOM 1242 C CA . PRO A 1 157 ? 21.934 5.088 -28.386 1.00 94.31 157 PRO A CA 1
ATOM 1243 C C . PRO A 1 157 ? 20.631 5.029 -27.570 1.00 94.31 157 PRO A C 1
ATOM 1245 O O . PRO A 1 157 ? 20.600 4.550 -26.436 1.00 94.31 157 PRO A O 1
ATOM 1248 N N . LEU A 1 158 ? 19.538 5.481 -28.180 1.00 94.81 158 LEU A N 1
ATOM 1249 C CA . LEU A 1 158 ? 18.178 5.095 -27.805 1.00 94.81 158 LEU A CA 1
ATOM 1250 C C . LEU A 1 158 ? 17.609 4.226 -28.929 1.00 94.81 158 LEU A C 1
ATOM 1252 O O . LEU A 1 158 ? 17.602 4.669 -30.075 1.00 94.81 158 LEU A O 1
ATOM 1256 N N . LEU A 1 159 ? 17.173 3.002 -28.635 1.00 96.12 159 LEU A N 1
ATOM 1257 C CA . LEU A 1 159 ? 16.508 2.142 -29.617 1.00 96.12 159 LEU A CA 1
ATOM 1258 C C . LEU A 1 159 ? 15.070 2.613 -29.885 1.00 96.12 159 LEU A C 1
ATOM 1260 O O . LEU A 1 159 ? 14.380 3.126 -29.001 1.00 96.12 159 LEU A O 1
ATOM 1264 N N . ASP A 1 160 ? 14.643 2.486 -31.138 1.00 96.69 160 ASP A N 1
ATOM 1265 C CA . ASP A 1 160 ? 13.407 3.062 -31.653 1.00 96.69 160 ASP A CA 1
ATOM 1266 C C . ASP A 1 160 ? 12.212 2.131 -31.420 1.00 96.69 160 ASP A C 1
ATOM 1268 O O . ASP A 1 160 ? 12.103 1.059 -32.012 1.00 96.69 160 ASP A O 1
ATOM 1272 N N . LYS A 1 161 ? 11.256 2.580 -30.602 1.00 96.31 161 LYS A N 1
ATOM 1273 C CA . LYS A 1 161 ? 10.015 1.845 -30.285 1.00 96.31 161 LYS A CA 1
ATOM 1274 C C . LYS A 1 161 ? 9.094 1.627 -31.482 1.00 96.31 161 LYS A C 1
ATOM 1276 O O . LYS A 1 161 ? 8.110 0.901 -31.366 1.00 96.31 161 LYS A O 1
ATOM 1281 N N . THR A 1 162 ? 9.366 2.265 -32.615 1.00 97.69 162 THR A N 1
ATOM 1282 C CA . THR A 1 162 ? 8.628 2.012 -33.854 1.00 97.69 162 THR A CA 1
ATOM 1283 C C . THR A 1 162 ? 9.152 0.803 -34.626 1.00 97.69 162 THR A C 1
ATOM 1285 O O . THR A 1 162 ? 8.461 0.360 -35.539 1.00 97.69 162 THR A O 1
ATOM 1288 N N . ASP A 1 163 ? 10.307 0.230 -34.257 1.00 97.88 163 ASP A N 1
ATOM 1289 C CA . ASP A 1 163 ? 10.818 -1.002 -34.864 1.00 97.88 163 ASP A CA 1
ATOM 1290 C C . ASP A 1 163 ? 9.958 -2.214 -34.445 1.00 97.88 163 ASP A C 1
ATOM 1292 O O . ASP A 1 163 ? 9.993 -2.638 -33.280 1.00 97.88 163 ASP A O 1
ATOM 1296 N N . PRO A 1 164 ? 9.183 -2.814 -35.370 1.00 96.31 164 PRO A N 1
ATOM 1297 C CA . PRO A 1 164 ? 8.298 -3.923 -35.035 1.00 96.31 164 PRO A CA 1
ATOM 1298 C C . PRO A 1 164 ? 9.066 -5.201 -34.678 1.00 96.31 164 PRO A C 1
ATOM 1300 O O . PRO A 1 164 ? 8.535 -6.040 -33.949 1.00 96.31 164 PRO A O 1
ATOM 1303 N N . ASN A 1 165 ? 10.307 -5.360 -35.152 1.00 96.81 165 ASN A N 1
ATOM 1304 C CA . ASN A 1 165 ? 11.116 -6.545 -34.869 1.00 96.81 165 ASN A CA 1
ATOM 1305 C C . ASN A 1 165 ? 11.661 -6.499 -33.441 1.00 96.81 165 ASN A C 1
ATOM 1307 O O . ASN A 1 165 ? 11.664 -7.526 -32.762 1.00 96.81 165 ASN A O 1
ATOM 1311 N N . MET A 1 166 ? 12.043 -5.310 -32.963 1.00 96.62 166 MET A N 1
ATOM 1312 C CA . MET A 1 166 ? 12.435 -5.111 -31.566 1.00 96.62 166 MET A CA 1
ATOM 1313 C C . MET A 1 166 ? 11.270 -5.433 -30.630 1.00 96.62 166 MET A C 1
ATOM 1315 O O . MET A 1 166 ? 11.431 -6.231 -29.708 1.00 96.62 166 MET A O 1
ATOM 1319 N N . LEU A 1 167 ? 10.079 -4.884 -30.911 1.00 97.69 167 LEU A N 1
ATOM 1320 C CA . LEU A 1 167 ? 8.883 -5.165 -30.116 1.00 97.69 167 LEU A CA 1
ATOM 1321 C C . LEU A 1 167 ? 8.552 -6.661 -30.109 1.00 97.69 167 LEU A C 1
ATOM 1323 O O . LEU A 1 167 ? 8.294 -7.231 -29.052 1.00 97.69 167 LEU A O 1
ATOM 1327 N N . ALA A 1 168 ? 8.563 -7.313 -31.276 1.00 97.69 168 ALA A N 1
ATOM 1328 C CA . ALA A 1 168 ? 8.300 -8.746 -31.376 1.00 97.69 168 ALA A CA 1
ATOM 1329 C C . ALA A 1 168 ? 9.312 -9.564 -30.562 1.00 97.69 168 ALA A C 1
ATOM 1331 O O . ALA A 1 168 ? 8.927 -10.504 -29.861 1.00 97.69 168 ALA A O 1
ATOM 1332 N N . ARG A 1 169 ? 10.592 -9.179 -30.609 1.00 97.50 169 ARG A N 1
ATOM 1333 C CA . ARG A 1 169 ? 11.636 -9.854 -29.852 1.00 97.50 169 ARG A CA 1
ATOM 1334 C C . ARG A 1 169 ? 11.473 -9.672 -28.348 1.00 97.50 169 ARG A C 1
ATOM 1336 O O . ARG A 1 169 ? 11.532 -10.651 -27.608 1.00 97.50 169 ARG A O 1
ATOM 1343 N N . GLU A 1 170 ? 11.236 -8.446 -27.901 1.00 97.81 170 GLU A N 1
ATOM 1344 C CA . GLU A 1 170 ? 11.051 -8.151 -26.485 1.00 97.81 170 GLU A CA 1
ATOM 1345 C C . GLU A 1 170 ? 9.811 -8.854 -25.920 1.00 97.81 170 GLU A C 1
ATOM 1347 O O . GLU A 1 170 ? 9.876 -9.449 -24.846 1.00 97.81 170 GLU A O 1
ATOM 1352 N N . LYS A 1 171 ? 8.703 -8.881 -26.677 1.00 98.31 171 LYS A N 1
ATOM 1353 C CA . LYS A 1 171 ? 7.501 -9.650 -26.315 1.00 98.31 171 LYS A CA 1
ATOM 1354 C C . LYS A 1 171 ? 7.798 -11.137 -26.152 1.00 98.31 171 LYS A C 1
ATOM 1356 O O . LYS A 1 171 ? 7.269 -11.751 -25.230 1.00 98.31 171 LYS A O 1
ATOM 1361 N N . HIS A 1 172 ? 8.613 -11.716 -27.034 1.00 98.25 172 HIS A N 1
ATOM 1362 C CA . HIS A 1 172 ? 8.991 -13.124 -26.937 1.00 98.25 172 HIS A CA 1
ATOM 1363 C C . HIS A 1 172 ? 9.763 -13.404 -25.642 1.00 98.25 172 HIS A C 1
ATOM 1365 O O . HIS A 1 172 ? 9.377 -14.295 -24.889 1.00 98.25 172 HIS A O 1
ATOM 1371 N N . VAL A 1 173 ? 10.787 -12.604 -25.336 1.00 98.50 173 VAL A N 1
ATOM 1372 C CA . VAL A 1 173 ? 11.607 -12.781 -24.126 1.00 98.50 173 VAL A CA 1
ATOM 1373 C C . VAL A 1 173 ? 10.792 -12.557 -22.854 1.00 98.50 173 VAL A C 1
ATOM 1375 O O . VAL A 1 173 ? 10.831 -13.388 -21.949 1.00 98.50 173 VAL A O 1
ATOM 1378 N N . LEU A 1 174 ? 9.992 -11.488 -22.803 1.00 98.50 174 LEU A N 1
ATOM 1379 C CA . LEU A 1 174 ? 9.086 -11.234 -21.682 1.00 98.50 174 LEU A CA 1
ATOM 1380 C C . LEU A 1 174 ? 8.063 -12.371 -21.522 1.00 98.50 174 LEU A C 1
ATOM 1382 O O . LEU A 1 174 ? 7.739 -12.759 -20.404 1.00 98.50 174 LEU A O 1
ATOM 1386 N N . GLY A 1 175 ? 7.589 -12.949 -22.628 1.00 98.31 175 GLY A N 1
ATOM 1387 C CA . GLY A 1 175 ? 6.702 -14.109 -22.615 1.00 98.31 175 GLY A CA 1
ATOM 1388 C C . GLY A 1 175 ? 7.368 -15.347 -22.023 1.00 98.31 175 GLY A C 1
ATOM 1389 O O . GLY A 1 175 ? 6.755 -16.028 -21.205 1.00 98.31 175 GLY A O 1
ATOM 1390 N N . GLN A 1 176 ? 8.631 -15.607 -22.372 1.00 98.69 176 GLN A N 1
ATOM 1391 C CA . GLN A 1 176 ? 9.395 -16.712 -21.793 1.00 98.69 176 GLN A CA 1
ATOM 1392 C C . GLN A 1 176 ? 9.651 -16.511 -20.300 1.00 98.69 176 GLN A C 1
ATOM 1394 O O . GLN A 1 176 ? 9.496 -17.457 -19.532 1.00 98.69 176 GLN A O 1
ATOM 1399 N N . LEU A 1 177 ? 9.956 -15.280 -19.885 1.00 98.69 177 LEU A N 1
ATOM 1400 C CA . LEU A 1 177 ? 10.097 -14.915 -18.479 1.00 98.69 177 LEU A CA 1
ATOM 1401 C C . LEU A 1 177 ? 8.809 -15.172 -17.693 1.00 98.69 177 LEU A C 1
ATOM 1403 O O . LEU A 1 177 ? 8.835 -15.858 -16.673 1.00 98.69 177 LEU A O 1
ATOM 1407 N N . MET A 1 178 ? 7.673 -14.675 -18.183 1.00 98.44 178 MET A N 1
ATOM 1408 C CA . MET A 1 178 ? 6.387 -14.885 -17.515 1.00 98.44 178 MET A CA 1
ATOM 1409 C C . MET A 1 178 ? 5.957 -16.358 -17.522 1.00 98.44 178 MET A C 1
ATOM 1411 O O . MET A 1 178 ? 5.346 -16.812 -16.558 1.00 98.44 178 MET A O 1
ATOM 1415 N N . ALA A 1 179 ? 6.290 -17.122 -18.568 1.00 97.75 179 ALA A N 1
ATOM 1416 C CA . ALA A 1 179 ? 6.041 -18.562 -18.617 1.00 97.75 179 ALA A CA 1
ATOM 1417 C C . ALA A 1 179 ? 6.874 -19.326 -17.577 1.00 97.75 179 ALA A C 1
ATOM 1419 O O . ALA A 1 179 ? 6.343 -20.214 -16.910 1.00 97.75 179 ALA A O 1
ATOM 1420 N N . HIS A 1 180 ? 8.148 -18.957 -17.405 1.00 98.44 180 HIS A N 1
ATOM 1421 C CA . HIS A 1 180 ? 8.998 -19.520 -16.359 1.00 98.44 180 HIS A CA 1
ATOM 1422 C C . HIS A 1 180 ? 8.440 -19.206 -14.970 1.00 98.44 180 HIS A C 1
ATOM 1424 O O . HIS A 1 180 ? 8.186 -20.130 -14.202 1.00 98.44 180 HIS A O 1
ATOM 1430 N N . ILE A 1 181 ? 8.136 -17.934 -14.686 1.00 98.31 181 ILE A N 1
ATOM 1431 C CA . ILE A 1 181 ? 7.549 -17.503 -13.406 1.00 98.31 181 ILE A CA 1
ATOM 1432 C C . ILE A 1 181 ? 6.267 -18.280 -13.097 1.00 98.31 181 ILE A C 1
ATOM 1434 O O . ILE A 1 181 ? 6.143 -18.823 -12.004 1.00 98.31 181 ILE A O 1
ATOM 1438 N N . ALA A 1 182 ? 5.357 -18.413 -14.066 1.00 96.75 182 ALA A N 1
ATOM 1439 C CA . ALA A 1 182 ? 4.125 -19.182 -13.891 1.00 96.75 182 ALA A CA 1
ATOM 1440 C C . ALA A 1 182 ? 4.371 -20.655 -13.520 1.00 96.75 182 ALA A C 1
ATOM 1442 O O . ALA A 1 182 ? 3.525 -21.281 -12.886 1.00 96.75 182 ALA A O 1
ATOM 1443 N N . SER A 1 183 ? 5.509 -21.224 -13.927 1.00 96.56 183 SER A N 1
ATOM 1444 C CA . SER A 1 183 ? 5.864 -22.611 -13.618 1.00 96.56 183 SER A CA 1
ATOM 1445 C C . SER A 1 183 ? 6.481 -22.799 -12.228 1.00 96.56 183 SER A C 1
ATOM 1447 O O . SER A 1 183 ? 6.409 -23.907 -11.696 1.00 96.56 183 SER A O 1
ATOM 1449 N N . VAL A 1 184 ? 7.057 -21.746 -11.631 1.00 97.12 184 VAL A N 1
ATOM 1450 C CA . VAL A 1 184 ? 7.813 -21.842 -10.366 1.00 97.12 184 VAL A CA 1
ATOM 1451 C C . VAL A 1 184 ? 7.212 -21.050 -9.198 1.00 97.12 184 VAL A C 1
ATOM 1453 O O . VAL A 1 184 ? 7.407 -21.441 -8.049 1.00 97.12 184 VAL A O 1
ATOM 1456 N N . ASP A 1 185 ? 6.462 -19.970 -9.436 1.00 97.31 185 ASP A N 1
ATOM 1457 C CA . ASP A 1 185 ? 5.925 -19.094 -8.382 1.00 97.31 185 ASP A CA 1
ATOM 1458 C C . ASP A 1 185 ? 4.517 -19.499 -7.915 1.00 97.31 185 ASP A C 1
ATOM 1460 O O . ASP A 1 185 ? 3.548 -18.744 -7.995 1.00 97.31 185 ASP A O 1
ATOM 1464 N N . THR A 1 186 ? 4.385 -20.697 -7.353 1.00 92.56 186 THR A N 1
ATOM 1465 C CA . THR A 1 186 ? 3.088 -21.185 -6.846 1.00 92.56 186 THR A CA 1
ATOM 1466 C C . THR A 1 186 ? 2.602 -20.456 -5.587 1.00 92.56 186 THR A C 1
ATOM 1468 O O . THR A 1 186 ? 1.467 -20.651 -5.162 1.00 92.56 186 THR A O 1
ATOM 1471 N N . ALA A 1 187 ? 3.461 -19.655 -4.948 1.00 93.81 187 ALA A N 1
ATOM 1472 C CA . ALA A 1 187 ? 3.149 -18.892 -3.736 1.00 93.81 187 ALA A CA 1
ATOM 1473 C C . ALA A 1 187 ? 2.668 -17.459 -4.031 1.00 93.81 187 ALA A C 1
ATOM 1475 O O . ALA A 1 187 ? 2.421 -16.685 -3.096 1.00 93.81 187 ALA A O 1
ATOM 1476 N N . HIS A 1 188 ? 2.554 -17.103 -5.317 1.00 96.56 188 HIS A N 1
ATOM 1477 C CA . HIS A 1 188 ? 2.141 -15.776 -5.768 1.00 96.56 188 HIS A CA 1
ATOM 1478 C C . HIS A 1 188 ? 3.031 -14.675 -5.166 1.00 96.56 188 HIS A C 1
ATOM 1480 O O . HIS A 1 188 ? 2.563 -13.675 -4.610 1.00 96.56 188 HIS A O 1
ATOM 1486 N N . THR A 1 189 ? 4.342 -14.910 -5.187 1.00 98.31 189 THR A N 1
ATOM 1487 C CA . THR A 1 189 ? 5.374 -14.017 -4.655 1.00 98.31 189 THR A CA 1
ATOM 1488 C C . THR A 1 189 ? 5.517 -12.785 -5.534 1.00 98.31 189 THR A C 1
ATOM 1490 O O . THR A 1 189 ? 5.517 -11.667 -5.015 1.00 98.31 189 THR A O 1
ATOM 1493 N N . LEU A 1 190 ? 5.598 -12.975 -6.854 1.00 98.75 190 LEU A N 1
ATOM 1494 C CA . LEU A 1 190 ? 5.526 -11.898 -7.826 1.00 98.75 190 LEU A CA 1
ATOM 1495 C C . LEU A 1 190 ? 4.087 -11.411 -7.909 1.00 98.75 190 LEU A C 1
ATOM 1497 O O . LEU A 1 190 ? 3.197 -12.132 -8.356 1.00 98.75 190 LEU A O 1
ATOM 1501 N N . ILE A 1 191 ? 3.887 -10.157 -7.521 1.00 98.75 191 ILE A N 1
ATOM 1502 C CA . ILE A 1 191 ? 2.577 -9.514 -7.555 1.00 98.75 191 ILE A CA 1
ATOM 1503 C C . ILE A 1 191 ? 2.508 -8.390 -8.568 1.00 98.75 191 ILE A C 1
ATOM 1505 O O . ILE A 1 191 ? 1.423 -7.874 -8.757 1.00 98.75 191 ILE A O 1
ATOM 1509 N N . GLY A 1 192 ? 3.595 -7.981 -9.216 1.00 98.75 192 GLY A N 1
ATOM 1510 C CA . GLY A 1 192 ? 3.537 -6.883 -10.175 1.00 98.75 192 GLY A CA 1
ATOM 1511 C C . GLY A 1 192 ? 4.750 -6.797 -11.079 1.00 98.75 192 GLY A C 1
ATOM 1512 O O . GLY A 1 192 ? 5.839 -7.231 -10.709 1.00 98.75 192 GLY A O 1
ATOM 1513 N N . VAL A 1 193 ? 4.560 -6.201 -12.254 1.00 98.88 193 VAL A N 1
ATOM 1514 C CA . VAL A 1 193 ? 5.643 -5.913 -13.198 1.00 98.88 193 VAL A CA 1
ATOM 1515 C C . VAL A 1 193 ? 5.597 -4.444 -13.605 1.00 98.88 193 VAL A C 1
ATOM 1517 O O . VAL A 1 193 ? 4.596 -3.961 -14.140 1.00 98.88 193 VAL A O 1
ATOM 1520 N N . GLN A 1 194 ? 6.698 -3.726 -13.390 1.00 98.75 194 GLN A N 1
ATOM 1521 C CA . GLN A 1 194 ? 6.913 -2.444 -14.048 1.00 98.75 194 GLN A CA 1
ATOM 1522 C C . GLN A 1 194 ? 7.406 -2.700 -15.475 1.00 98.75 194 GLN A C 1
ATOM 1524 O O . GLN A 1 194 ? 8.438 -3.343 -15.676 1.00 98.75 194 GLN A O 1
ATOM 1529 N N . VAL A 1 195 ? 6.668 -2.199 -16.462 1.00 98.31 195 VAL A N 1
ATOM 1530 C CA . VAL A 1 195 ? 6.994 -2.311 -17.884 1.00 98.31 195 VAL A CA 1
ATOM 1531 C C . VAL A 1 195 ? 7.898 -1.145 -18.273 1.00 98.31 195 VAL A C 1
ATOM 1533 O O . VAL A 1 195 ? 7.447 0.005 -18.296 1.00 98.31 195 VAL A O 1
ATOM 1536 N N . LEU A 1 196 ? 9.156 -1.470 -18.597 1.00 96.50 196 LEU A N 1
ATOM 1537 C CA . LEU A 1 196 ? 10.259 -0.528 -18.825 1.00 96.50 196 LEU A CA 1
ATOM 1538 C C . LEU A 1 196 ? 10.597 0.305 -17.575 1.00 96.50 196 LEU A C 1
ATOM 1540 O O . LEU A 1 196 ? 10.077 0.062 -16.486 1.00 96.50 196 LEU A O 1
ATOM 1544 N N . ASN A 1 197 ? 11.517 1.263 -17.709 1.00 95.88 197 ASN A N 1
ATOM 1545 C CA . ASN A 1 197 ? 11.869 2.186 -16.632 1.00 95.88 197 ASN A CA 1
ATOM 1546 C C . ASN A 1 197 ? 12.137 3.591 -17.151 1.00 95.88 197 ASN A C 1
ATOM 1548 O O . ASN A 1 197 ? 13.102 3.788 -17.893 1.00 95.88 197 ASN A O 1
ATOM 1552 N N . GLU A 1 198 ? 11.330 4.555 -16.713 1.00 95.50 198 GLU A N 1
ATOM 1553 C CA . GLU A 1 198 ? 11.376 5.937 -17.200 1.00 95.50 198 GLU A CA 1
ATOM 1554 C C . GLU A 1 198 ? 11.474 6.014 -18.744 1.00 95.50 198 GLU A C 1
ATOM 1556 O O . GLU A 1 198 ? 12.415 6.619 -19.280 1.00 95.50 198 GLU A O 1
ATOM 1561 N N . PRO A 1 199 ? 10.566 5.345 -19.487 1.00 95.50 199 PRO A N 1
ATOM 1562 C CA . PRO A 1 199 ? 10.685 5.258 -20.928 1.00 95.50 199 PRO A CA 1
ATOM 1563 C C . PRO A 1 199 ? 10.380 6.590 -21.622 1.00 95.50 199 PRO A C 1
ATOM 1565 O O . PRO A 1 199 ? 9.494 7.341 -21.216 1.00 95.50 199 PRO A O 1
ATOM 1568 N N . ASN A 1 200 ? 11.100 6.848 -22.708 1.00 94.12 200 ASN A N 1
ATOM 1569 C CA . ASN A 1 200 ? 10.970 7.991 -23.604 1.00 94.12 200 ASN A CA 1
ATOM 1570 C C . ASN A 1 200 ? 10.865 7.505 -25.057 1.00 94.12 200 ASN A C 1
ATOM 1572 O O . ASN A 1 200 ? 11.167 6.353 -25.383 1.00 94.12 200 ASN A O 1
ATOM 1576 N N . VAL A 1 201 ? 10.442 8.380 -25.969 1.00 95.81 201 VAL A N 1
ATOM 1577 C CA . VAL A 1 201 ? 10.335 8.033 -27.400 1.00 95.81 201 VAL A CA 1
ATOM 1578 C C . VAL A 1 201 ? 11.448 8.654 -28.229 1.00 95.81 201 VAL A C 1
ATOM 1580 O O . VAL A 1 201 ? 12.001 8.003 -29.109 1.00 95.81 201 VAL A O 1
ATOM 1583 N N . ALA A 1 202 ? 11.770 9.912 -27.966 1.00 95.44 202 ALA A N 1
ATOM 1584 C CA . ALA A 1 202 ? 12.684 10.719 -28.763 1.00 95.44 202 ALA A CA 1
ATOM 1585 C C . ALA A 1 202 ? 13.593 11.601 -27.888 1.00 95.44 202 ALA A C 1
ATOM 1587 O O . ALA A 1 202 ? 14.134 12.609 -28.350 1.00 95.44 202 ALA A O 1
ATOM 1588 N N . LYS A 1 203 ? 13.766 11.225 -26.618 1.00 94.19 203 LYS A N 1
ATOM 1589 C CA . LYS A 1 203 ? 14.592 11.935 -25.644 1.00 94.19 203 LYS A CA 1
ATOM 1590 C C . LYS A 1 203 ? 15.479 10.981 -24.865 1.00 94.19 203 LYS A C 1
ATOM 1592 O O . LYS A 1 203 ? 15.016 9.953 -24.385 1.00 94.19 203 LYS A O 1
ATOM 1597 N N . GLN A 1 204 ? 16.727 11.391 -24.661 1.00 91.25 204 GLN A N 1
ATOM 1598 C CA . GLN A 1 204 ? 17.611 10.767 -23.682 1.00 91.25 204 GLN A CA 1
ATOM 1599 C C . GLN A 1 204 ? 17.613 11.597 -22.400 1.00 91.25 204 GLN A C 1
ATOM 1601 O O . GLN A 1 204 ? 17.803 12.815 -22.441 1.00 91.25 204 GLN A O 1
ATOM 1606 N N . GLN A 1 205 ? 17.367 10.969 -21.253 1.00 88.50 205 GLN A N 1
ATOM 1607 C CA . GLN A 1 205 ? 17.329 11.667 -19.968 1.00 88.50 205 GLN A CA 1
ATOM 1608 C C . GLN A 1 205 ? 18.708 12.247 -19.640 1.00 88.50 205 GLN A C 1
ATOM 1610 O O . GLN A 1 205 ? 19.721 11.565 -19.754 1.00 88.50 205 GLN A O 1
ATOM 1615 N N . GLY A 1 206 ? 18.756 13.535 -19.289 1.00 86.00 206 GLY A N 1
ATOM 1616 C CA . GLY A 1 206 ? 20.020 14.270 -19.143 1.00 86.00 206 GLY A CA 1
ATOM 1617 C C . GLY A 1 206 ? 20.752 14.555 -20.464 1.00 86.00 206 GLY A C 1
ATOM 1618 O O . GLY A 1 206 ? 21.858 15.087 -20.441 1.00 86.00 206 GLY A O 1
ATOM 1619 N N . GLY A 1 207 ? 20.146 14.226 -21.607 1.00 89.38 207 GLY A N 1
ATOM 1620 C CA . GLY A 1 207 ? 20.712 14.402 -22.938 1.00 89.38 207 GLY A CA 1
ATOM 1621 C C . GLY A 1 207 ? 19.809 15.193 -23.883 1.00 89.38 207 GLY A C 1
ATOM 1622 O O . GLY A 1 207 ? 19.055 16.082 -23.486 1.00 89.38 207 GLY A O 1
ATOM 1623 N N . GLN A 1 208 ? 19.936 14.877 -25.170 1.00 90.12 208 GLN A N 1
ATOM 1624 C CA . GLN A 1 208 ? 19.236 15.562 -26.251 1.00 90.12 208 GLN A CA 1
ATOM 1625 C C . GLN A 1 208 ? 17.788 15.066 -26.389 1.00 90.12 208 GLN A C 1
ATOM 1627 O O . GLN A 1 208 ? 17.474 13.913 -26.087 1.00 90.12 208 GLN A O 1
ATOM 1632 N N . SER A 1 209 ? 16.923 15.942 -26.896 1.00 94.19 209 SER A N 1
ATOM 1633 C CA . SER A 1 209 ? 15.537 15.637 -27.256 1.00 94.19 209 SER A CA 1
ATOM 1634 C C . SER A 1 209 ? 15.291 16.087 -28.688 1.00 94.19 209 SER A C 1
ATOM 1636 O O . SER A 1 209 ? 15.679 17.196 -29.053 1.00 94.19 209 SER A O 1
ATOM 1638 N N . ILE A 1 210 ? 14.628 15.249 -29.478 1.00 96.00 210 ILE A N 1
ATOM 1639 C CA . ILE A 1 210 ? 14.118 15.599 -30.808 1.00 96.00 210 ILE A CA 1
ATOM 1640 C C . ILE A 1 210 ? 12.596 15.443 -30.833 1.00 96.00 210 ILE A C 1
ATOM 1642 O O . ILE A 1 210 ? 11.996 14.925 -29.890 1.00 96.00 210 ILE A O 1
ATOM 1646 N N . ASP A 1 211 ? 11.949 15.943 -31.880 1.00 96.19 211 ASP A N 1
ATOM 1647 C CA . ASP A 1 211 ? 10.493 15.894 -32.014 1.00 96.19 211 ASP A CA 1
ATOM 1648 C C . ASP A 1 211 ? 9.991 14.457 -32.226 1.00 96.19 211 ASP A C 1
ATOM 1650 O O . ASP A 1 211 ? 9.044 14.018 -31.572 1.00 96.19 211 ASP A O 1
ATOM 1654 N N . ARG A 1 212 ? 10.656 13.693 -33.088 1.00 96.81 212 ARG A N 1
ATOM 1655 C CA . ARG A 1 212 ? 10.444 12.258 -33.286 1.00 96.81 212 ARG A CA 1
ATOM 1656 C C . ARG A 1 212 ? 11.696 11.619 -33.869 1.00 96.81 212 ARG A C 1
ATOM 1658 O O . ARG A 1 212 ? 12.589 12.307 -34.351 1.00 96.81 212 ARG A O 1
ATOM 1665 N N . SER A 1 213 ? 11.731 10.293 -33.882 1.00 97.81 213 SER A N 1
ATOM 1666 C CA . SER A 1 213 ? 12.702 9.582 -34.707 1.00 97.81 213 SER A CA 1
ATOM 1667 C C . SER A 1 213 ? 12.399 9.789 -36.197 1.00 97.81 213 SER A C 1
ATOM 1669 O O . SER A 1 213 ? 11.238 9.829 -36.619 1.00 97.81 213 SER A O 1
ATOM 1671 N N . TYR A 1 214 ? 13.453 9.897 -37.000 1.00 97.88 214 TYR A N 1
ATOM 1672 C CA . TYR A 1 214 ? 13.398 9.929 -38.464 1.00 97.88 214 TYR A CA 1
ATOM 1673 C C . TYR A 1 214 ? 13.846 8.600 -39.085 1.00 97.88 214 TYR A C 1
ATOM 1675 O O . TYR A 1 214 ? 14.153 8.538 -40.274 1.00 97.88 214 TYR A O 1
ATOM 1683 N N . SER A 1 215 ? 13.860 7.522 -38.293 1.00 97.38 215 SER A N 1
ATOM 1684 C CA . SER A 1 215 ? 14.140 6.171 -38.782 1.00 97.38 215 SER A CA 1
ATOM 1685 C C . SER A 1 215 ? 13.119 5.751 -39.843 1.00 97.38 215 SER A C 1
ATOM 1687 O O . SER A 1 215 ? 12.053 6.364 -39.993 1.00 97.38 215 SER A O 1
ATOM 1689 N N . THR A 1 216 ? 13.422 4.687 -40.589 1.00 97.06 216 THR A N 1
ATOM 1690 C CA . THR A 1 216 ? 12.515 4.178 -41.624 1.00 97.06 216 THR A CA 1
ATOM 1691 C C . THR A 1 216 ? 11.167 3.779 -41.030 1.00 97.06 216 THR A C 1
ATOM 1693 O O . THR A 1 216 ? 10.132 4.201 -41.545 1.00 97.06 216 THR A O 1
ATOM 1696 N N . TYR A 1 217 ? 11.158 3.019 -39.928 1.00 97.69 217 TYR A N 1
ATOM 1697 C CA . TYR A 1 217 ? 9.905 2.605 -39.297 1.00 97.69 217 TYR A CA 1
ATOM 1698 C C . TYR A 1 217 ? 9.133 3.795 -38.725 1.00 97.69 217 TYR A C 1
ATOM 1700 O O . TYR A 1 217 ? 7.927 3.902 -38.955 1.00 97.69 217 TYR A O 1
ATOM 1708 N N . SER A 1 218 ? 9.820 4.736 -38.070 1.00 98.12 218 SER A N 1
ATOM 1709 C CA . SER A 1 218 ? 9.166 5.894 -37.459 1.00 98.12 218 SER A CA 1
ATOM 1710 C C . SER A 1 218 ? 8.564 6.830 -38.504 1.00 98.12 218 SER A C 1
ATOM 1712 O O . SER A 1 218 ? 7.413 7.247 -38.380 1.00 98.12 218 SER A O 1
ATOM 1714 N N . THR A 1 219 ? 9.295 7.098 -39.588 1.00 98.25 219 THR A N 1
ATOM 1715 C CA . THR A 1 219 ? 8.814 7.931 -40.698 1.00 98.25 219 THR A CA 1
ATOM 1716 C C . THR A 1 219 ? 7.646 7.274 -41.432 1.00 98.25 219 THR A C 1
ATOM 1718 O O . THR A 1 219 ? 6.666 7.949 -41.751 1.00 98.25 219 THR A O 1
ATOM 1721 N N . ASN A 1 220 ? 7.691 5.957 -41.648 1.00 98.00 220 ASN A N 1
ATOM 1722 C CA . ASN A 1 220 ? 6.573 5.229 -42.245 1.00 98.00 220 ASN A CA 1
ATOM 1723 C C . ASN A 1 220 ? 5.328 5.273 -41.352 1.00 98.00 220 ASN A C 1
ATOM 1725 O O . ASN A 1 220 ? 4.230 5.521 -41.854 1.00 98.00 220 ASN A O 1
ATOM 1729 N N . LEU A 1 221 ? 5.482 5.080 -40.039 1.00 97.94 221 LEU A N 1
ATOM 1730 C CA . LEU A 1 221 ? 4.373 5.142 -39.086 1.00 97.94 221 LEU A CA 1
ATOM 1731 C C . LEU A 1 221 ? 3.778 6.553 -38.992 1.00 97.94 221 LEU A C 1
ATOM 1733 O O . LEU A 1 221 ? 2.559 6.710 -38.999 1.00 97.94 221 LEU A O 1
ATOM 1737 N N . TRP A 1 222 ? 4.631 7.579 -38.964 1.00 98.06 222 TRP A N 1
ATOM 1738 C CA . TRP A 1 222 ? 4.224 8.983 -38.992 1.00 98.06 222 TRP A CA 1
ATOM 1739 C C . TRP A 1 222 ? 3.366 9.297 -40.225 1.00 98.06 222 TRP A C 1
ATOM 1741 O O . TRP A 1 222 ? 2.245 9.793 -40.095 1.00 98.06 222 TRP A O 1
ATOM 1751 N N . ASN A 1 223 ? 3.869 8.953 -41.416 1.00 97.94 223 ASN A N 1
ATOM 1752 C CA . ASN A 1 223 ? 3.201 9.233 -42.687 1.00 97.94 223 ASN A CA 1
ATOM 1753 C C . ASN A 1 223 ? 1.899 8.436 -42.838 1.00 97.94 223 ASN A C 1
ATOM 1755 O O . ASN A 1 223 ? 0.856 9.008 -43.144 1.00 97.94 223 ASN A O 1
ATOM 1759 N N . SER A 1 224 ? 1.943 7.121 -42.600 1.00 96.94 224 SER A N 1
ATOM 1760 C CA . SER A 1 224 ? 0.771 6.244 -42.754 1.00 96.94 224 SER A CA 1
ATOM 1761 C C . SER A 1 224 ? -0.315 6.505 -41.708 1.00 96.94 224 SER A C 1
ATOM 1763 O O . SER A 1 224 ? -1.498 6.374 -42.013 1.00 96.94 224 SER A O 1
ATOM 1765 N N . GLY A 1 225 ? 0.062 6.931 -40.498 1.00 95.00 225 GLY A N 1
ATOM 1766 C CA . GLY A 1 225 ? -0.877 7.371 -39.466 1.00 95.00 225 GLY A CA 1
ATOM 1767 C C . GLY A 1 225 ? -1.463 8.768 -39.708 1.00 95.00 225 GLY A C 1
ATOM 1768 O O . GLY A 1 225 ? -2.402 9.166 -39.016 1.00 95.00 225 GLY A O 1
ATOM 1769 N N . GLY A 1 226 ? -0.938 9.517 -40.686 1.00 97.00 226 GLY A N 1
ATOM 1770 C CA . GLY A 1 226 ? -1.355 10.891 -40.971 1.00 97.00 226 GLY A CA 1
ATOM 1771 C C . GLY A 1 226 ? -1.054 11.850 -39.819 1.00 97.00 226 GLY A C 1
ATOM 1772 O O . GLY A 1 226 ? -1.844 12.755 -39.545 1.00 97.00 226 GLY A O 1
ATOM 1773 N N . TYR A 1 227 ? 0.044 11.621 -39.096 1.00 97.44 227 TYR A N 1
ATOM 1774 C CA . TYR A 1 227 ? 0.432 12.461 -37.971 1.00 97.44 227 TYR A CA 1
ATOM 1775 C C . TYR A 1 227 ? 0.931 13.827 -38.449 1.00 97.44 227 TYR A C 1
ATOM 1777 O O . TYR A 1 227 ? 1.715 13.936 -39.389 1.00 97.44 227 TYR A O 1
ATOM 1785 N N . THR A 1 228 ? 0.493 14.879 -37.760 1.00 96.94 228 THR A N 1
ATOM 1786 C CA . THR A 1 228 ? 0.993 16.255 -37.928 1.00 96.94 228 THR A CA 1
ATOM 1787 C C . THR A 1 228 ? 1.489 16.860 -36.612 1.00 96.94 228 THR A C 1
ATOM 1789 O O . THR A 1 228 ? 2.031 17.959 -36.610 1.00 96.94 228 THR A O 1
ATOM 1792 N N . ASP A 1 229 ? 1.315 16.149 -35.493 1.00 97.31 229 ASP A N 1
ATOM 1793 C CA . ASP A 1 229 ? 1.732 16.560 -34.152 1.00 97.31 229 ASP A CA 1
ATOM 1794 C C . ASP A 1 229 ? 2.677 15.514 -33.547 1.00 97.31 229 ASP A C 1
ATOM 1796 O O . ASP A 1 229 ? 2.290 14.378 -33.250 1.00 97.31 229 ASP A O 1
ATOM 1800 N N . ALA A 1 230 ? 3.929 15.927 -33.345 1.00 97.19 230 ALA A N 1
ATOM 1801 C CA . ALA A 1 230 ? 4.986 15.115 -32.758 1.00 97.19 230 ALA A CA 1
ATOM 1802 C C . ALA A 1 230 ? 4.657 14.668 -31.329 1.00 97.19 230 ALA A C 1
ATOM 1804 O O . ALA A 1 230 ? 4.995 13.554 -30.939 1.00 97.19 230 ALA A O 1
ATOM 1805 N N . THR A 1 231 ? 3.955 15.495 -30.554 1.00 96.06 231 THR A N 1
ATOM 1806 C CA . THR A 1 231 ? 3.587 15.167 -29.172 1.00 96.06 231 THR A CA 1
ATOM 1807 C C . THR A 1 231 ? 2.571 14.039 -29.133 1.00 96.06 231 THR A C 1
ATOM 1809 O O . THR A 1 231 ? 2.788 13.047 -28.433 1.00 96.06 231 THR A O 1
ATOM 1812 N N . LYS A 1 232 ? 1.502 14.138 -29.930 1.00 96.25 232 LYS A N 1
ATOM 1813 C CA . LYS A 1 232 ? 0.550 13.037 -30.086 1.00 96.25 232 LYS A CA 1
ATOM 1814 C C . LYS A 1 232 ? 1.227 11.764 -30.603 1.00 96.25 232 LYS A C 1
ATOM 1816 O O . LYS A 1 232 ? 0.959 10.688 -30.077 1.00 96.25 232 LYS A O 1
ATOM 1821 N N . PHE A 1 233 ? 2.119 11.875 -31.586 1.00 97.88 233 PHE A N 1
ATOM 1822 C CA . PHE A 1 233 ? 2.842 10.717 -32.110 1.00 97.88 233 PHE A CA 1
ATOM 1823 C C . PHE A 1 233 ? 3.676 10.014 -31.034 1.00 97.88 233 PHE A C 1
ATOM 1825 O O . PHE A 1 233 ? 3.560 8.802 -30.877 1.00 97.88 233 PHE A O 1
ATOM 1832 N N . ARG A 1 234 ? 4.453 10.756 -30.229 1.00 97.44 234 ARG A N 1
ATOM 1833 C CA . ARG A 1 234 ? 5.228 10.167 -29.122 1.00 97.44 234 ARG A CA 1
ATOM 1834 C C . ARG A 1 234 ? 4.324 9.475 -28.098 1.00 97.44 234 ARG A C 1
ATOM 1836 O O . ARG A 1 234 ? 4.643 8.377 -27.656 1.00 97.44 234 ARG A O 1
ATOM 1843 N N . LYS A 1 235 ? 3.182 10.070 -27.737 1.00 96.56 235 LYS A N 1
ATOM 1844 C CA . LYS A 1 235 ? 2.197 9.427 -26.846 1.00 96.56 235 LYS A CA 1
ATOM 1845 C C . LYS A 1 235 ? 1.686 8.103 -27.407 1.00 96.56 235 LYS A C 1
ATOM 1847 O O . LYS A 1 235 ? 1.734 7.098 -26.703 1.00 96.56 235 LYS A O 1
ATOM 1852 N N . ASP A 1 236 ? 1.248 8.099 -28.664 1.00 96.81 236 ASP A N 1
ATOM 1853 C CA . ASP A 1 236 ? 0.694 6.909 -29.311 1.00 96.81 236 ASP A CA 1
ATOM 1854 C C . ASP A 1 236 ? 1.763 5.808 -29.465 1.00 96.81 236 ASP A C 1
ATOM 1856 O O . ASP A 1 236 ? 1.483 4.643 -29.190 1.00 96.81 236 ASP A O 1
ATOM 1860 N N . VAL A 1 237 ? 3.001 6.168 -29.834 1.00 97.94 237 VAL A N 1
ATOM 1861 C CA . VAL A 1 237 ? 4.134 5.229 -29.936 1.00 97.94 237 VAL A CA 1
ATOM 1862 C C . VAL A 1 237 ? 4.461 4.609 -28.580 1.00 97.94 237 VAL A C 1
ATOM 1864 O O . VAL A 1 237 ? 4.543 3.382 -28.482 1.00 97.94 237 VAL A O 1
ATOM 1867 N N . LEU A 1 238 ? 4.620 5.427 -27.530 1.00 97.56 238 LEU A N 1
ATOM 1868 C CA . LEU A 1 238 ? 4.936 4.911 -26.199 1.00 97.56 238 LEU A CA 1
ATOM 1869 C C . LEU A 1 238 ? 3.812 4.014 -25.681 1.00 97.56 238 LEU A C 1
ATOM 1871 O O . LEU A 1 238 ? 4.073 2.892 -25.249 1.00 97.56 238 LEU A O 1
ATOM 1875 N N . LEU A 1 239 ? 2.567 4.491 -25.742 1.00 97.81 239 LEU A N 1
ATOM 1876 C CA . LEU A 1 239 ? 1.428 3.746 -25.222 1.00 97.81 239 LEU A CA 1
ATOM 1877 C C . LEU A 1 239 ? 1.228 2.430 -25.971 1.00 97.81 239 LEU A C 1
ATOM 1879 O O . LEU A 1 239 ? 0.979 1.417 -25.324 1.00 97.81 239 LEU A O 1
ATOM 1883 N N . ASN A 1 240 ? 1.375 2.411 -27.299 1.00 97.38 240 ASN A N 1
ATOM 1884 C CA . ASN A 1 240 ? 1.295 1.173 -28.071 1.00 97.38 240 ASN A CA 1
ATOM 1885 C C . ASN A 1 240 ? 2.367 0.169 -27.626 1.00 97.38 240 ASN A C 1
ATOM 1887 O O . ASN A 1 240 ? 2.043 -0.983 -27.351 1.00 97.38 240 ASN A O 1
ATOM 1891 N N . TYR A 1 241 ? 3.625 0.603 -27.499 1.00 98.00 241 TYR A N 1
ATOM 1892 C CA . TYR A 1 241 ? 4.719 -0.281 -27.091 1.00 98.00 241 TYR A CA 1
ATOM 1893 C C . TYR A 1 241 ? 4.473 -0.881 -25.699 1.00 98.00 241 TYR A C 1
ATOM 1895 O O . TYR A 1 241 ? 4.517 -2.099 -25.520 1.00 98.00 241 TYR A O 1
ATOM 1903 N N . LEU A 1 242 ? 4.128 -0.031 -24.725 1.00 97.94 242 LEU A N 1
ATOM 1904 C CA . LEU A 1 242 ? 3.817 -0.458 -23.361 1.00 97.94 242 LEU A CA 1
ATOM 1905 C C . LEU A 1 242 ? 2.592 -1.375 -23.316 1.00 97.94 242 LEU A C 1
ATOM 1907 O O . LEU A 1 242 ? 2.623 -2.392 -22.633 1.00 97.94 242 LEU A O 1
ATOM 1911 N N . THR A 1 243 ? 1.544 -1.070 -24.084 1.00 97.25 243 THR A N 1
ATOM 1912 C CA . THR A 1 243 ? 0.328 -1.895 -24.151 1.00 97.25 243 THR A CA 1
ATOM 1913 C C . THR A 1 243 ? 0.636 -3.293 -24.684 1.00 97.25 243 THR A C 1
ATOM 1915 O O . THR A 1 243 ? 0.149 -4.294 -24.159 1.00 97.25 243 THR A O 1
ATOM 1918 N N . GLN A 1 244 ? 1.484 -3.387 -25.706 1.00 97.56 244 GLN A N 1
ATOM 1919 C CA . GLN A 1 244 ? 1.862 -4.653 -26.329 1.00 97.56 244 GLN A CA 1
ATOM 1920 C C . GLN A 1 244 ? 2.710 -5.536 -25.401 1.00 97.56 244 GLN A C 1
ATOM 1922 O O . GLN A 1 244 ? 2.551 -6.757 -25.420 1.00 97.56 244 GLN A O 1
ATOM 1927 N N . LEU A 1 245 ? 3.570 -4.942 -24.568 1.00 98.19 245 LEU A N 1
ATOM 1928 C CA . LEU A 1 245 ? 4.299 -5.663 -23.518 1.00 98.19 245 LEU A CA 1
ATOM 1929 C C . LEU A 1 245 ? 3.396 -6.021 -22.330 1.00 98.19 245 LEU A C 1
ATOM 1931 O O . LEU A 1 245 ? 3.408 -7.159 -21.869 1.00 98.19 245 LEU A O 1
ATOM 1935 N N . GLY A 1 246 ? 2.558 -5.085 -21.878 1.00 98.06 246 GLY A N 1
ATOM 1936 C CA . GLY A 1 246 ? 1.559 -5.322 -20.836 1.00 98.06 246 GLY A CA 1
ATOM 1937 C C . GLY A 1 246 ? 0.624 -6.474 -21.200 1.00 98.06 246 GLY A C 1
ATOM 1938 O O . GLY A 1 246 ? 0.306 -7.304 -20.355 1.00 98.06 246 GLY A O 1
ATOM 1939 N N . GLN A 1 247 ? 0.256 -6.599 -22.480 1.00 96.69 247 GLN A N 1
ATOM 1940 C CA . GLN A 1 247 ? -0.558 -7.703 -22.981 1.00 96.69 247 GLN A CA 1
ATOM 1941 C C . GLN A 1 247 ? 0.091 -9.067 -22.720 1.00 96.69 247 GLN A C 1
ATOM 1943 O O . GLN A 1 247 ? -0.606 -9.984 -22.297 1.00 96.69 247 GLN A O 1
ATOM 1948 N N . VAL A 1 248 ? 1.408 -9.199 -22.914 1.00 97.31 248 VAL A N 1
ATOM 1949 C CA . VAL A 1 248 ? 2.139 -10.450 -22.643 1.00 97.31 248 VAL A CA 1
ATOM 1950 C C . VAL A 1 248 ? 2.002 -10.854 -21.175 1.00 97.31 248 VAL A C 1
ATOM 1952 O O . VAL A 1 248 ? 1.732 -12.015 -20.876 1.00 97.31 248 VAL A O 1
ATOM 1955 N N . ILE A 1 249 ? 2.116 -9.889 -20.260 1.00 97.94 249 ILE A N 1
ATOM 1956 C CA . ILE A 1 249 ? 1.990 -10.121 -18.815 1.00 97.94 249 ILE A CA 1
ATOM 1957 C C . ILE A 1 249 ? 0.548 -10.505 -18.463 1.00 97.94 249 ILE A C 1
ATOM 1959 O O . ILE A 1 249 ? 0.318 -11.530 -17.820 1.00 97.94 249 ILE A O 1
ATOM 1963 N N . LYS A 1 250 ? -0.431 -9.727 -18.939 1.00 95.75 250 LYS A N 1
ATOM 1964 C CA . LYS A 1 250 ? -1.864 -9.932 -18.668 1.00 95.75 250 LYS A CA 1
ATOM 1965 C C . LYS A 1 250 ? -2.432 -11.226 -19.243 1.00 95.75 250 LYS A C 1
ATOM 1967 O O . LYS A 1 250 ? -3.431 -11.717 -18.736 1.00 95.75 250 LYS A O 1
ATOM 1972 N N . GLN A 1 251 ? -1.829 -11.767 -20.296 1.00 93.25 251 GLN A N 1
ATOM 1973 C CA . GLN A 1 251 ? -2.253 -13.022 -20.926 1.00 93.25 251 GLN A CA 1
ATOM 1974 C C . GLN A 1 251 ? -1.490 -14.247 -20.420 1.00 93.25 251 GLN A C 1
ATOM 1976 O O . GLN A 1 251 ? -1.787 -15.365 -20.842 1.00 93.25 251 GLN A O 1
ATOM 1981 N N . SER A 1 252 ? -0.494 -14.052 -19.557 1.00 94.69 252 SER A N 1
ATOM 1982 C CA . SER A 1 252 ? 0.291 -15.151 -19.011 1.00 94.69 252 SER A CA 1
ATOM 1983 C C . SER A 1 252 ? -0.514 -15.978 -18.000 1.00 94.69 252 SER A C 1
A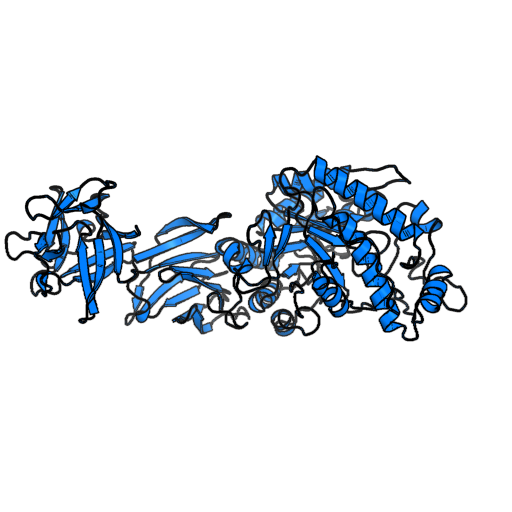TOM 1985 O O . SER A 1 252 ? -1.531 -15.536 -17.458 1.00 94.69 252 SER A O 1
ATOM 1987 N N . ASN A 1 253 ? -0.005 -17.170 -17.687 1.00 94.38 253 ASN A N 1
ATOM 1988 C CA . ASN A 1 253 ? -0.534 -18.004 -16.606 1.00 94.38 253 ASN A CA 1
ATOM 1989 C C . ASN A 1 253 ? -0.141 -17.496 -15.200 1.00 94.38 253 ASN A C 1
ATOM 1991 O O . ASN A 1 253 ? -0.389 -18.184 -14.218 1.00 94.38 253 ASN A O 1
ATOM 1995 N N . HIS A 1 254 ? 0.445 -16.299 -15.109 1.00 96.56 254 HIS A N 1
ATOM 1996 C CA . HIS A 1 254 ? 0.773 -15.598 -13.867 1.00 96.56 254 HIS A CA 1
ATOM 1997 C C . HIS A 1 254 ? 0.479 -14.104 -14.041 1.00 96.56 254 HIS A C 1
ATOM 1999 O O . HIS A 1 254 ? 1.358 -13.243 -13.972 1.00 96.56 254 HIS A O 1
ATOM 2005 N N . SER A 1 255 ? -0.772 -13.792 -14.382 1.00 97.69 255 SER A N 1
ATOM 2006 C CA . SER A 1 255 ? -1.209 -12.428 -14.655 1.00 97.69 255 SER A CA 1
ATOM 2007 C C . SER A 1 255 ? -1.167 -11.597 -13.377 1.00 97.69 255 SER A C 1
ATOM 2009 O O . SER A 1 255 ? -1.892 -11.861 -12.418 1.00 97.69 255 SER A O 1
ATOM 2011 N N . VAL A 1 256 ? -0.368 -10.538 -13.407 1.00 98.62 256 VAL A N 1
ATOM 2012 C CA . VAL A 1 256 ? -0.179 -9.597 -12.301 1.00 98.62 256 VAL A CA 1
ATOM 2013 C C . VAL A 1 256 ? -0.539 -8.175 -12.717 1.00 98.62 256 VAL A C 1
ATOM 2015 O O . VAL A 1 256 ? -0.760 -7.887 -13.901 1.00 98.62 256 VAL A O 1
ATOM 2018 N N . TYR A 1 257 ? -0.607 -7.252 -11.758 1.00 98.62 257 TYR A N 1
ATOM 2019 C CA . TYR A 1 257 ? -0.710 -5.838 -12.080 1.00 98.62 257 TYR A CA 1
ATOM 2020 C C . TYR A 1 257 ? 0.539 -5.364 -12.832 1.00 98.62 257 TYR A C 1
ATOM 2022 O O . TYR A 1 257 ? 1.648 -5.880 -12.694 1.00 98.62 257 TYR A O 1
ATOM 2030 N N . THR A 1 258 ? 0.337 -4.344 -13.643 1.00 98.81 258 THR A N 1
ATOM 2031 C CA . THR A 1 258 ? 1.316 -3.759 -14.545 1.00 98.81 258 THR A CA 1
ATOM 2032 C C . THR A 1 258 ? 1.348 -2.263 -14.319 1.00 98.81 258 THR A C 1
ATOM 2034 O O . THR A 1 258 ? 0.307 -1.615 -14.181 1.00 98.81 258 THR A O 1
ATOM 2037 N N . ARG A 1 259 ? 2.548 -1.699 -14.293 1.00 98.44 259 ARG A N 1
ATOM 2038 C CA . ARG A 1 259 ? 2.710 -0.254 -14.169 1.00 98.44 259 ARG A CA 1
ATOM 2039 C C . ARG A 1 259 ? 3.866 0.262 -15.000 1.00 98.44 259 ARG A C 1
ATOM 2041 O O . ARG A 1 259 ? 4.726 -0.510 -15.404 1.00 98.44 259 ARG A O 1
ATOM 2048 N N . THR A 1 260 ? 3.931 1.571 -15.186 1.00 98.12 260 THR A N 1
ATOM 2049 C CA . THR A 1 260 ? 5.114 2.233 -15.748 1.00 98.12 260 THR A CA 1
ATOM 2050 C C . THR A 1 260 ? 5.401 3.504 -14.962 1.00 98.12 260 THR A C 1
ATOM 2052 O O . THR A 1 260 ? 4.497 4.305 -14.710 1.00 98.12 260 THR A O 1
ATOM 2055 N N . ASN A 1 261 ? 6.656 3.688 -14.557 1.00 96.88 261 ASN A N 1
ATOM 2056 C CA . ASN A 1 261 ? 7.130 4.952 -14.010 1.00 96.88 261 ASN A CA 1
ATOM 2057 C C . ASN A 1 261 ? 7.594 5.875 -15.136 1.00 96.88 261 ASN A C 1
ATOM 2059 O O . ASN A 1 261 ? 8.192 5.433 -16.115 1.00 96.88 261 ASN A O 1
ATOM 2063 N N . ILE A 1 262 ? 7.306 7.162 -14.998 1.00 94.56 262 ILE A N 1
ATOM 2064 C CA . ILE A 1 262 ? 7.736 8.195 -15.928 1.00 94.56 262 ILE A CA 1
ATOM 2065 C C . ILE A 1 262 ? 8.581 9.199 -15.152 1.00 94.56 262 ILE A C 1
ATOM 2067 O O . ILE A 1 262 ? 8.124 9.779 -14.158 1.00 94.56 262 ILE A O 1
ATOM 2071 N N . ALA A 1 263 ? 9.788 9.450 -15.659 1.00 90.31 263 ALA A N 1
ATOM 2072 C CA . ALA A 1 263 ? 10.652 10.496 -15.140 1.00 90.31 263 ALA A CA 1
ATOM 2073 C C . ALA A 1 263 ? 9.898 11.827 -15.111 1.00 90.31 263 ALA A C 1
ATOM 2075 O O . ALA A 1 263 ? 9.187 12.172 -16.058 1.00 90.31 263 ALA A O 1
ATOM 2076 N N . GLY A 1 264 ? 10.146 12.667 -14.102 1.00 80.81 264 GLY A N 1
ATOM 2077 C CA . GLY A 1 264 ? 9.612 14.036 -14.100 1.00 80.81 264 GLY A CA 1
ATOM 2078 C C . GLY A 1 264 ? 10.020 14.868 -15.327 1.00 80.81 264 GLY A C 1
ATOM 2079 O O . GLY A 1 264 ? 9.381 15.874 -15.622 1.00 80.81 264 GLY A O 1
ATOM 2080 N N . SER A 1 265 ? 11.055 14.430 -16.050 1.00 80.75 265 SER A N 1
ATOM 2081 C CA . SER A 1 265 ? 11.543 15.025 -17.293 1.00 80.75 265 SER A CA 1
ATOM 2082 C C . SER A 1 265 ? 11.189 14.226 -18.558 1.00 80.75 265 SER A C 1
ATOM 2084 O O . SER A 1 265 ? 11.749 14.526 -19.611 1.00 80.75 265 SER A O 1
ATOM 2086 N N . GLY A 1 266 ? 10.308 13.224 -18.486 1.00 87.75 266 GLY A N 1
ATOM 2087 C CA . GLY A 1 266 ? 9.916 12.412 -19.642 1.00 87.75 266 GLY A CA 1
ATOM 2088 C C . GLY A 1 266 ? 9.397 13.254 -20.815 1.00 87.75 266 GLY A C 1
ATOM 2089 O O . GLY A 1 266 ? 8.798 14.312 -20.619 1.00 87.75 266 GLY A O 1
ATOM 2090 N N . ASP A 1 267 ? 9.642 12.810 -22.047 1.00 91.75 267 ASP A N 1
ATOM 2091 C CA . ASP A 1 267 ? 9.211 13.518 -23.265 1.00 91.75 267 ASP A CA 1
ATOM 2092 C C . ASP A 1 267 ? 7.727 13.336 -23.614 1.00 91.75 267 ASP A C 1
ATOM 2094 O O . ASP A 1 267 ? 7.199 14.025 -24.500 1.00 91.75 267 ASP A O 1
ATOM 2098 N N . THR A 1 268 ? 7.058 12.409 -22.930 1.00 93.69 268 THR A N 1
ATOM 2099 C CA . THR A 1 268 ? 5.643 12.115 -23.105 1.00 93.69 268 THR A CA 1
ATOM 2100 C C . THR A 1 268 ? 5.037 11.424 -21.877 1.00 93.69 268 THR A C 1
ATOM 2102 O O . THR A 1 268 ? 5.718 10.717 -21.139 1.00 93.69 268 THR A O 1
ATOM 2105 N N . VAL A 1 269 ? 3.736 11.638 -21.654 1.00 95.12 269 VAL A N 1
ATOM 2106 C CA . VAL A 1 269 ? 2.964 11.095 -20.523 1.00 95.12 269 VAL A CA 1
ATOM 2107 C C . VAL A 1 269 ? 1.597 10.619 -21.044 1.00 95.12 269 VAL A C 1
ATOM 2109 O O . VAL A 1 269 ? 0.728 11.463 -21.281 1.00 95.12 269 VAL A O 1
ATOM 2112 N N . PRO A 1 270 ? 1.386 9.304 -21.260 1.00 95.81 270 PRO A N 1
ATOM 2113 C CA . PRO A 1 270 ? 0.202 8.785 -21.953 1.00 95.81 270 PRO A CA 1
ATOM 2114 C C . PRO A 1 270 ? -0.952 8.370 -21.014 1.00 95.81 270 PRO A C 1
ATOM 2116 O O . PRO A 1 270 ? -1.667 7.408 -21.293 1.00 95.81 270 PRO A O 1
ATOM 2119 N N . VAL A 1 271 ? -1.134 9.043 -19.868 1.00 96.50 271 VAL A N 1
ATOM 2120 C CA . VAL A 1 271 ? -2.139 8.621 -18.867 1.00 96.50 271 VAL A CA 1
ATOM 2121 C C . VAL A 1 271 ? -3.567 8.778 -19.390 1.00 96.50 271 VAL A C 1
ATOM 2123 O O . VAL A 1 271 ? -4.356 7.841 -19.299 1.00 96.50 271 VAL A O 1
ATOM 2126 N N . ALA A 1 272 ? -3.894 9.930 -19.980 1.00 96.50 272 ALA A N 1
ATOM 2127 C CA . ALA A 1 272 ? -5.229 10.184 -20.521 1.00 96.50 272 ALA A CA 1
ATOM 2128 C C . ALA A 1 272 ? -5.559 9.220 -21.672 1.00 96.50 272 ALA A C 1
ATOM 2130 O O . ALA A 1 272 ? -6.669 8.702 -21.770 1.00 96.50 272 ALA A O 1
ATOM 2131 N N . GLU A 1 273 ? -4.575 8.935 -22.523 1.00 96.62 273 GLU A N 1
ATOM 2132 C CA . GLU A 1 273 ? -4.709 7.999 -23.632 1.00 96.62 273 GLU A CA 1
ATOM 2133 C C . GLU A 1 273 ? -4.902 6.554 -23.135 1.00 96.62 273 GLU A C 1
ATOM 2135 O O . GLU A 1 273 ? -5.720 5.818 -23.689 1.00 96.62 273 GLU A O 1
ATOM 2140 N N . ASN A 1 274 ? -4.237 6.153 -22.046 1.00 97.31 274 ASN A N 1
ATOM 2141 C CA . ASN A 1 274 ? -4.472 4.848 -21.424 1.00 97.31 274 ASN A CA 1
ATOM 2142 C C . ASN A 1 274 ? -5.876 4.733 -20.810 1.00 97.31 274 ASN A C 1
ATOM 2144 O O . ASN A 1 274 ? -6.490 3.671 -20.875 1.00 97.31 274 ASN A O 1
ATOM 2148 N N . GLU A 1 275 ? -6.425 5.818 -20.260 1.00 96.69 275 GLU A N 1
ATOM 2149 C CA . GLU A 1 275 ? -7.806 5.831 -19.761 1.00 96.69 275 GLU A CA 1
ATOM 2150 C C . GLU A 1 275 ? -8.836 5.665 -20.890 1.00 96.69 275 GLU A C 1
ATOM 2152 O O . GLU A 1 275 ? -9.858 4.998 -20.702 1.00 96.69 275 GLU A O 1
ATOM 2157 N N . VAL A 1 276 ? -8.535 6.159 -22.098 1.00 96.06 276 VAL A N 1
ATOM 2158 C CA . VAL A 1 276 ? -9.335 5.856 -23.295 1.00 96.06 276 VAL A CA 1
ATOM 2159 C C . VAL A 1 276 ? -9.294 4.355 -23.603 1.00 96.06 276 VAL A C 1
ATOM 2161 O O . VAL A 1 276 ? -10.356 3.752 -23.757 1.00 96.06 276 VAL A O 1
ATOM 2164 N N . LEU A 1 277 ? -8.118 3.715 -23.608 1.00 94.75 277 LEU A N 1
ATOM 2165 C CA . LEU A 1 277 ? -8.021 2.255 -23.788 1.00 94.75 277 LEU A CA 1
ATOM 2166 C C . LEU A 1 277 ? -8.748 1.484 -22.682 1.00 94.75 277 LEU A C 1
ATOM 2168 O O . LEU A 1 277 ? -9.404 0.473 -22.933 1.00 94.75 277 LEU A O 1
ATOM 2172 N N . ARG A 1 278 ? -8.700 1.975 -21.442 1.00 93.75 278 ARG A N 1
ATOM 2173 C CA . ARG A 1 278 ? -9.399 1.350 -20.318 1.00 93.75 278 ARG A CA 1
ATOM 2174 C C . ARG A 1 278 ? -10.910 1.399 -20.503 1.00 93.75 278 ARG A C 1
ATOM 2176 O O . ARG A 1 278 ? -11.577 0.402 -20.242 1.00 93.75 278 ARG A O 1
ATOM 2183 N N . SER A 1 279 ? -11.447 2.517 -20.993 1.00 93.94 279 SER A N 1
ATOM 2184 C CA . SER A 1 279 ? -12.877 2.645 -21.313 1.00 93.94 279 SER A CA 1
ATOM 2185 C C . SER A 1 279 ? -13.340 1.675 -22.409 1.00 93.94 279 SER A C 1
ATOM 2187 O O . SER A 1 279 ? -14.509 1.304 -22.449 1.00 93.94 279 SER A O 1
ATOM 2189 N N . GLN A 1 280 ? -12.410 1.221 -23.254 1.00 93.94 280 GLN A N 1
ATOM 2190 C CA . GLN A 1 280 ? -12.634 0.246 -24.323 1.00 93.94 280 GLN A CA 1
ATOM 2191 C C . GLN A 1 280 ? -12.373 -1.203 -23.878 1.00 93.94 280 GLN A C 1
ATOM 2193 O O . GLN A 1 280 ? -12.585 -2.126 -24.660 1.00 93.94 280 GLN A O 1
ATOM 2198 N N . GLY A 1 281 ? -11.895 -1.422 -22.646 1.00 89.62 281 GLY A N 1
ATOM 2199 C CA . GLY A 1 281 ? -11.515 -2.747 -22.150 1.00 89.62 281 GLY A CA 1
ATOM 2200 C C . GLY A 1 281 ? -10.211 -3.298 -22.742 1.00 89.62 281 GLY A C 1
ATOM 2201 O O . GLY A 1 281 ? -9.983 -4.502 -22.682 1.00 89.62 281 GLY A O 1
ATOM 2202 N N . THR A 1 282 ? -9.362 -2.446 -23.326 1.00 90.69 282 THR A N 1
ATOM 2203 C CA . THR A 1 282 ? -8.128 -2.849 -24.028 1.00 90.69 282 THR A CA 1
ATOM 2204 C C . THR A 1 282 ? -6.844 -2.394 -23.341 1.00 90.69 282 THR A C 1
ATOM 2206 O O . THR A 1 282 ? -5.761 -2.803 -23.757 1.00 90.69 282 THR A O 1
ATOM 2209 N N . ALA A 1 283 ? -6.930 -1.580 -22.283 1.00 92.94 283 ALA A N 1
ATOM 2210 C CA . ALA A 1 283 ? -5.758 -1.188 -21.504 1.00 92.94 283 ALA A CA 1
ATOM 2211 C C . ALA A 1 283 ? -5.126 -2.404 -20.817 1.00 92.94 283 ALA A C 1
ATOM 2213 O O . ALA A 1 283 ? -5.788 -3.128 -20.074 1.00 92.94 283 ALA A O 1
ATOM 2214 N N . THR A 1 284 ? -3.827 -2.583 -21.028 1.00 96.44 284 THR A N 1
ATOM 2215 C CA . THR A 1 284 ? -3.042 -3.644 -20.385 1.00 96.44 284 THR A CA 1
ATOM 2216 C C . THR A 1 284 ? -2.046 -3.113 -19.369 1.00 96.44 284 THR A C 1
ATOM 2218 O O . THR A 1 284 ? -1.511 -3.925 -18.630 1.00 96.44 284 THR A O 1
ATOM 2221 N N . ILE A 1 285 ? -1.834 -1.789 -19.314 1.00 98.12 285 ILE A N 1
ATOM 2222 C CA . ILE A 1 285 ? -1.133 -1.092 -18.231 1.00 98.12 285 ILE A CA 1
ATOM 2223 C C . ILE A 1 285 ? -2.167 -0.628 -17.203 1.00 98.12 285 ILE A C 1
ATOM 2225 O O . ILE A 1 285 ? -3.069 0.160 -17.519 1.00 98.12 285 ILE A O 1
ATOM 2229 N N . ASP A 1 286 ? -2.063 -1.100 -15.961 1.00 98.25 286 ASP A N 1
ATOM 2230 C CA . ASP A 1 286 ? -3.042 -0.763 -14.924 1.00 98.25 286 ASP A CA 1
ATOM 2231 C C . ASP A 1 286 ? -2.891 0.674 -14.437 1.00 98.25 286 ASP A C 1
ATOM 2233 O O . ASP A 1 286 ? -3.897 1.332 -14.188 1.00 98.25 286 ASP A O 1
ATOM 2237 N N . PHE A 1 287 ? -1.663 1.178 -14.317 1.00 98.44 287 PHE A N 1
ATOM 2238 C CA . PHE A 1 287 ? -1.435 2.562 -13.915 1.00 98.44 287 PHE A CA 1
ATOM 2239 C C . PHE A 1 287 ? -0.045 3.081 -14.284 1.00 98.44 287 PHE A C 1
ATOM 2241 O O . PHE A 1 287 ? 0.934 2.344 -14.395 1.00 98.44 287 PHE A O 1
ATOM 2248 N N . PHE A 1 288 ? 0.033 4.394 -14.439 1.00 98.31 288 PHE A N 1
ATOM 2249 C CA . PHE A 1 288 ? 1.263 5.153 -14.599 1.00 98.31 288 PHE A CA 1
ATOM 2250 C C . PHE A 1 288 ? 1.527 5.980 -13.345 1.00 98.31 288 PHE A C 1
ATOM 2252 O O . PHE A 1 288 ? 0.595 6.393 -12.656 1.00 98.31 288 PHE A O 1
ATOM 2259 N N . GLY A 1 289 ? 2.790 6.281 -13.076 1.00 97.38 289 GLY A N 1
ATOM 2260 C CA . GLY A 1 289 ? 3.167 7.149 -11.966 1.00 97.38 289 GLY A CA 1
ATOM 2261 C C . GLY A 1 289 ? 4.454 7.895 -12.244 1.00 97.38 289 GLY A C 1
ATOM 2262 O O . GLY A 1 289 ? 5.149 7.629 -13.223 1.00 97.38 289 GLY A O 1
ATOM 2263 N N . LYS A 1 290 ? 4.746 8.854 -11.372 1.00 95.62 290 LYS A N 1
ATOM 2264 C CA . LYS A 1 290 ? 5.882 9.764 -11.502 1.00 95.62 290 LYS A CA 1
ATOM 2265 C C . LYS A 1 290 ? 6.970 9.393 -10.506 1.00 95.62 290 LYS A C 1
ATOM 2267 O O . LYS A 1 290 ? 6.653 8.963 -9.394 1.00 95.62 290 LYS A O 1
ATOM 2272 N N . ASP A 1 291 ? 8.197 9.726 -10.885 1.00 95.38 291 ASP A N 1
ATOM 2273 C CA . ASP A 1 291 ? 9.380 9.756 -10.025 1.00 95.38 291 ASP A CA 1
ATOM 2274 C C . ASP A 1 291 ? 9.670 11.211 -9.606 1.00 95.38 291 ASP A C 1
ATOM 2276 O O . ASP A 1 291 ? 10.381 11.941 -10.306 1.00 95.38 291 ASP A O 1
ATOM 2280 N N . PRO A 1 292 ? 9.012 11.737 -8.551 1.00 94.81 292 PRO A N 1
ATOM 2281 C CA . PRO A 1 292 ? 9.091 13.153 -8.213 1.00 94.81 292 PRO A CA 1
ATOM 2282 C C . PRO A 1 292 ? 10.421 13.590 -7.603 1.00 94.81 292 PRO A C 1
ATOM 2284 O O . PRO A 1 292 ? 10.725 14.775 -7.729 1.00 94.81 292 PRO A O 1
ATOM 2287 N N . TYR A 1 293 ? 11.155 12.698 -6.923 1.00 95.50 293 TYR A N 1
ATOM 2288 C CA . TYR A 1 293 ? 12.388 13.017 -6.186 1.00 95.50 293 TYR A CA 1
ATOM 2289 C C . TYR A 1 293 ? 12.316 14.372 -5.466 1.00 95.50 293 TYR A C 1
ATOM 2291 O O . TYR A 1 293 ? 13.074 15.307 -5.734 1.00 95.50 293 TYR A O 1
ATOM 2299 N N . THR A 1 294 ? 11.342 14.497 -4.565 1.00 96.62 294 THR A N 1
ATOM 2300 C CA . THR A 1 294 ? 11.020 15.736 -3.859 1.00 96.62 294 THR A CA 1
ATOM 2301 C C . THR A 1 294 ? 10.914 15.512 -2.357 1.00 96.62 294 THR A C 1
ATOM 2303 O O . THR A 1 294 ? 10.446 14.474 -1.896 1.00 96.62 294 THR A O 1
ATOM 2306 N N . THR A 1 295 ? 11.294 16.533 -1.596 1.00 97.44 295 THR A N 1
ATOM 2307 C CA . THR A 1 295 ? 11.063 16.632 -0.147 1.00 97.44 295 THR A CA 1
ATOM 2308 C C . THR A 1 295 ? 9.836 17.496 0.181 1.00 97.44 295 THR A C 1
ATOM 2310 O O . THR A 1 295 ? 9.513 17.725 1.346 1.00 97.44 295 THR A O 1
ATOM 2313 N N . GLY A 1 296 ? 9.136 18.007 -0.842 1.00 97.94 296 GLY A N 1
ATOM 2314 C CA . GLY A 1 296 ? 7.964 18.864 -0.683 1.00 97.94 296 GLY A CA 1
ATOM 2315 C C . GLY A 1 296 ? 6.762 18.091 -0.145 1.00 97.94 296 GLY A C 1
ATOM 2316 O O . GLY A 1 296 ? 6.078 17.397 -0.896 1.00 97.94 296 GLY A O 1
ATOM 2317 N N . LEU A 1 297 ? 6.465 18.252 1.146 1.00 98.19 297 LEU A N 1
ATOM 2318 C CA . LEU A 1 297 ? 5.383 17.532 1.830 1.00 98.19 297 LEU A CA 1
ATOM 2319 C C . LEU A 1 297 ? 4.007 17.756 1.186 1.00 98.19 297 LEU A C 1
ATOM 2321 O O . LEU A 1 297 ? 3.241 16.809 1.018 1.00 98.19 297 LEU A O 1
ATOM 2325 N N . ASP A 1 298 ? 3.698 18.988 0.775 1.00 97.81 298 ASP A N 1
ATOM 2326 C CA . ASP A 1 298 ? 2.433 19.295 0.098 1.00 97.81 298 ASP A CA 1
ATOM 2327 C C . ASP A 1 298 ? 2.379 18.744 -1.327 1.00 97.81 298 ASP A C 1
ATOM 2329 O O . ASP A 1 298 ? 1.313 18.324 -1.771 1.00 97.81 298 ASP A O 1
ATOM 2333 N N . THR A 1 299 ? 3.514 18.657 -2.023 1.00 97.38 299 THR A N 1
ATOM 2334 C CA . THR A 1 299 ? 3.595 17.981 -3.325 1.00 97.38 299 THR A CA 1
ATOM 2335 C C . THR A 1 299 ? 3.232 16.504 -3.183 1.00 97.38 299 THR A C 1
ATOM 2337 O O . THR A 1 299 ? 2.401 15.997 -3.933 1.00 97.38 299 THR A O 1
ATOM 2340 N N . LEU A 1 300 ? 3.804 15.823 -2.186 1.00 98.12 300 LEU A N 1
ATOM 2341 C CA . LEU A 1 300 ? 3.543 14.406 -1.917 1.00 98.12 300 LEU A CA 1
ATOM 2342 C C . LEU A 1 300 ? 2.093 14.177 -1.470 1.00 98.12 300 LEU A C 1
ATOM 2344 O O . LEU A 1 300 ? 1.422 13.274 -1.960 1.00 98.12 300 LEU A O 1
ATOM 2348 N N . TYR A 1 301 ? 1.578 15.035 -0.591 1.00 98.38 301 TYR A N 1
ATOM 2349 C CA . TYR A 1 301 ? 0.192 14.990 -0.136 1.00 98.38 301 TYR A CA 1
ATOM 2350 C C . TYR A 1 301 ? -0.809 15.229 -1.270 1.00 98.38 301 TYR A C 1
ATOM 2352 O O . TYR A 1 301 ? -1.837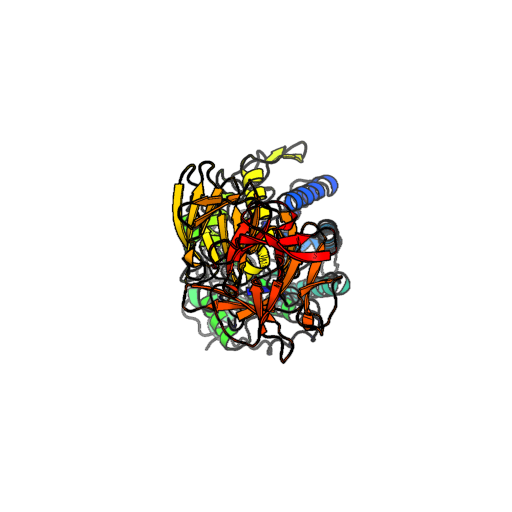 14.554 -1.351 1.00 98.38 301 TYR A O 1
ATOM 2360 N N . ASN A 1 302 ? -0.541 16.175 -2.167 1.00 98.06 302 ASN A N 1
ATOM 2361 C CA . ASN A 1 302 ? -1.458 16.507 -3.255 1.00 98.06 302 ASN A CA 1
ATOM 2362 C C . ASN A 1 302 ? -1.384 15.533 -4.439 1.00 98.06 302 ASN A C 1
ATOM 2364 O O . ASN A 1 302 ? -2.266 15.583 -5.294 1.00 98.06 302 ASN A O 1
ATOM 2368 N N . TYR A 1 303 ? -0.424 14.601 -4.457 1.00 97.69 303 TYR A N 1
ATOM 2369 C CA . TYR A 1 303 ? -0.270 13.617 -5.532 1.00 97.69 303 TYR A CA 1
ATOM 2370 C C . TYR A 1 303 ? -1.551 12.818 -5.811 1.00 97.69 303 TYR A C 1
ATOM 2372 O O . TYR A 1 303 ? -1.935 12.643 -6.963 1.00 97.69 303 TYR A O 1
ATOM 2380 N N . GLY A 1 304 ? -2.283 12.405 -4.772 1.00 95.44 304 GLY A N 1
ATOM 2381 C CA . GLY A 1 304 ? -3.525 11.632 -4.924 1.00 95.44 304 GLY A CA 1
ATOM 2382 C C . GLY A 1 304 ? -4.706 12.423 -5.499 1.00 95.44 304 GLY A C 1
ATOM 2383 O O . GLY A 1 304 ? -5.803 11.884 -5.624 1.00 95.44 304 GLY A O 1
ATOM 2384 N N . ARG A 1 305 ? -4.500 13.704 -5.824 1.00 95.44 305 ARG A N 1
ATOM 2385 C CA . ARG A 1 305 ? -5.427 14.579 -6.557 1.00 95.44 305 ARG A CA 1
ATOM 2386 C C . ARG A 1 305 ? -4.763 15.240 -7.765 1.00 95.44 305 ARG A C 1
ATOM 2388 O O . ARG A 1 305 ? -5.326 16.175 -8.330 1.00 95.44 305 ARG A O 1
ATOM 2395 N N . ASP A 1 306 ? -3.567 14.797 -8.136 1.00 96.31 306 ASP A N 1
ATOM 2396 C CA . ASP A 1 306 ? -2.863 15.342 -9.282 1.00 96.31 306 ASP A CA 1
ATOM 2397 C C . ASP A 1 306 ? -3.684 15.119 -10.560 1.00 96.31 306 ASP A C 1
ATOM 2399 O O . ASP A 1 306 ? -4.169 14.016 -10.826 1.00 96.31 306 ASP A O 1
ATOM 2403 N N . ALA A 1 307 ? -3.844 16.181 -11.350 1.00 95.56 307 ALA A N 1
ATOM 2404 C CA . ALA A 1 307 ? -4.693 16.174 -12.537 1.00 95.56 307 ALA A CA 1
ATOM 2405 C C . ALA A 1 307 ? -4.194 15.224 -13.639 1.00 95.56 307 ALA A C 1
ATOM 2407 O O . ALA A 1 307 ? -4.960 14.879 -14.534 1.00 95.56 307 ALA A O 1
ATOM 2408 N N . VAL A 1 308 ? -2.927 14.809 -13.589 1.00 94.88 308 VAL A N 1
ATOM 2409 C CA . VAL A 1 308 ? -2.333 13.847 -14.517 1.00 94.88 308 VAL A CA 1
ATOM 2410 C C . VAL A 1 308 ? -2.258 12.468 -13.874 1.00 94.88 308 VAL A C 1
ATOM 2412 O O . VAL A 1 308 ? -2.715 11.501 -14.477 1.00 94.88 308 VAL A O 1
ATOM 2415 N N . TRP A 1 309 ? -1.705 12.361 -12.665 1.00 95.75 309 TRP A N 1
ATOM 2416 C CA . TRP A 1 309 ? -1.347 11.073 -12.056 1.00 95.75 309 TRP A CA 1
ATOM 2417 C C . TRP A 1 309 ? -2.454 10.426 -11.219 1.00 95.75 309 TRP A C 1
ATOM 2419 O O . TRP A 1 309 ? -2.375 9.238 -10.921 1.00 95.75 309 TRP A O 1
ATOM 2429 N N . ALA A 1 310 ? -3.502 11.168 -10.867 1.00 95.00 310 ALA A N 1
ATOM 2430 C CA . ALA A 1 310 ? -4.670 10.649 -10.154 1.00 95.00 310 ALA A CA 1
ATOM 2431 C C . ALA A 1 310 ? -5.970 10.806 -10.965 1.00 95.00 310 ALA A C 1
ATOM 2433 O O . ALA A 1 310 ? -7.068 10.803 -10.403 1.00 95.00 310 ALA A O 1
ATOM 2434 N N . GLN A 1 311 ? -5.858 10.964 -12.288 1.00 94.69 311 GLN A N 1
ATOM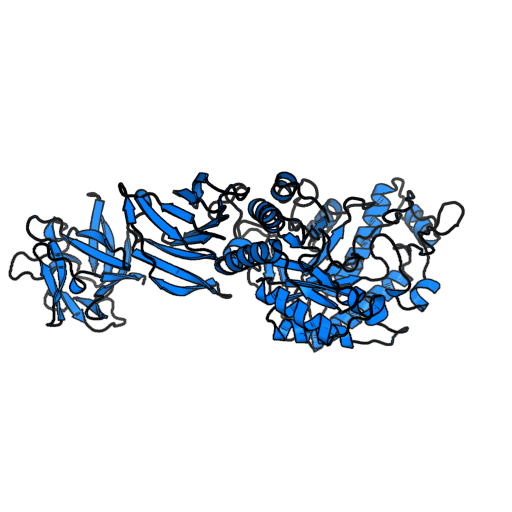 2435 C CA . GLN A 1 311 ? -7.014 11.104 -13.169 1.00 94.69 311 GLN A CA 1
ATOM 2436 C C . GLN A 1 311 ? -7.712 9.764 -13.436 1.00 94.69 311 GLN A C 1
ATOM 2438 O O . GLN A 1 311 ? -7.074 8.712 -13.511 1.00 94.69 311 GLN A O 1
ATOM 2443 N N . GLY A 1 312 ? -9.030 9.821 -13.643 1.00 93.56 312 GLY A N 1
ATOM 2444 C CA . GLY A 1 312 ? -9.835 8.663 -14.030 1.00 93.56 312 GLY A CA 1
ATOM 2445 C C . GLY A 1 312 ? -9.679 7.483 -13.067 1.00 93.56 312 GLY A C 1
ATOM 2446 O O . GLY A 1 312 ? -9.933 7.594 -11.865 1.00 93.56 312 GLY A O 1
ATOM 2447 N N . LYS A 1 313 ? -9.281 6.339 -13.622 1.00 95.56 313 LYS A N 1
ATOM 2448 C CA . LYS A 1 313 ? -9.026 5.071 -12.936 1.00 95.56 313 LYS A CA 1
ATOM 2449 C C . LYS A 1 313 ? -7.530 4.767 -12.771 1.00 95.56 313 LYS A C 1
ATOM 2451 O O . LYS A 1 313 ? -7.188 3.644 -12.401 1.00 95.56 313 LYS A O 1
ATOM 2456 N N . ASN A 1 314 ? -6.646 5.744 -12.991 1.00 97.50 314 ASN A N 1
ATOM 2457 C CA . ASN A 1 314 ? -5.217 5.585 -12.738 1.00 97.50 314 ASN A CA 1
ATOM 2458 C C . ASN A 1 314 ? -4.962 5.491 -11.225 1.00 97.50 314 ASN A C 1
ATOM 2460 O O . ASN A 1 314 ? -5.279 6.417 -10.476 1.00 97.50 314 ASN A O 1
ATOM 2464 N N . PHE A 1 315 ? -4.412 4.365 -10.766 1.00 97.50 315 PHE A N 1
ATOM 2465 C CA . PHE A 1 315 ? -4.090 4.158 -9.354 1.00 97.50 315 PHE A CA 1
ATOM 2466 C C . PHE A 1 315 ? -2.954 5.105 -8.912 1.00 97.50 315 PHE A C 1
ATOM 2468 O O . PHE A 1 315 ? -1.853 5.011 -9.463 1.00 97.50 315 PHE A O 1
ATOM 2475 N N . PRO A 1 316 ? -3.170 6.000 -7.924 1.00 97.06 316 PRO A N 1
ATOM 2476 C CA . PRO A 1 316 ? -2.145 6.956 -7.513 1.00 97.06 316 PRO A CA 1
ATOM 2477 C C . PRO A 1 316 ? -1.011 6.273 -6.740 1.00 97.06 316 PRO A C 1
ATOM 2479 O O . PRO A 1 316 ? -1.166 5.881 -5.578 1.00 97.06 316 PRO A O 1
ATOM 2482 N N . MET A 1 317 ? 0.154 6.175 -7.380 1.00 98.06 317 MET A N 1
ATOM 2483 C CA . MET A 1 317 ? 1.384 5.680 -6.771 1.00 98.06 317 MET A CA 1
ATOM 2484 C C . MET A 1 317 ? 2.569 6.572 -7.145 1.00 98.06 317 MET A C 1
ATOM 2486 O O . MET A 1 317 ? 2.830 6.817 -8.322 1.00 98.06 317 MET A O 1
ATOM 2490 N N . ILE A 1 318 ? 3.311 7.011 -6.131 1.00 97.88 318 ILE A N 1
ATOM 2491 C CA . ILE A 1 318 ? 4.653 7.564 -6.304 1.00 97.88 318 ILE A CA 1
ATOM 2492 C C . ILE A 1 318 ? 5.604 6.387 -6.481 1.00 97.88 318 ILE A C 1
ATOM 2494 O O . ILE A 1 318 ? 5.744 5.564 -5.574 1.00 97.88 318 ILE A O 1
ATOM 2498 N N . MET A 1 319 ? 6.206 6.303 -7.665 1.00 97.25 319 MET A N 1
ATOM 2499 C CA . MET A 1 319 ? 6.951 5.123 -8.105 1.00 97.25 319 MET A CA 1
ATOM 2500 C C . MET A 1 319 ? 8.378 5.116 -7.554 1.00 97.25 319 MET A C 1
ATOM 2502 O O . MET A 1 319 ? 8.888 4.054 -7.190 1.00 97.25 319 MET A O 1
ATOM 2506 N N . GLU A 1 320 ? 8.978 6.302 -7.433 1.00 97.06 320 GLU A N 1
ATOM 2507 C CA . GLU A 1 320 ? 10.281 6.536 -6.816 1.00 97.06 320 GLU A CA 1
ATOM 2508 C C . GLU A 1 320 ? 10.301 7.889 -6.091 1.00 97.06 320 GLU A C 1
ATOM 2510 O O . GLU A 1 320 ? 10.035 8.942 -6.671 1.00 97.06 320 GLU A O 1
ATOM 2515 N N . ASN A 1 321 ? 10.667 7.893 -4.812 1.00 97.69 321 ASN A N 1
ATOM 2516 C CA . ASN A 1 321 ? 11.074 9.104 -4.100 1.00 97.69 321 ASN A CA 1
ATOM 2517 C C . ASN A 1 321 ? 12.272 8.810 -3.201 1.00 97.69 321 ASN A C 1
ATOM 2519 O O . ASN A 1 321 ? 12.566 7.652 -2.937 1.00 97.69 321 ASN A O 1
ATOM 2523 N N . PHE A 1 322 ? 12.939 9.838 -2.688 1.00 97.94 322 PHE A N 1
ATOM 2524 C CA . PHE A 1 322 ? 14.073 9.664 -1.783 1.00 97.94 322 PHE A CA 1
ATOM 2525 C C . PHE A 1 322 ? 13.783 8.704 -0.614 1.00 97.94 322 PHE A C 1
ATOM 2527 O O . PHE A 1 322 ? 12.810 8.884 0.116 1.00 97.94 322 PHE A O 1
ATOM 2534 N N . GLY A 1 323 ? 14.650 7.708 -0.411 1.00 97.31 323 GLY A N 1
ATOM 2535 C CA . GLY A 1 323 ? 14.613 6.829 0.761 1.00 97.31 323 GLY A CA 1
ATOM 2536 C C . GLY A 1 323 ? 15.482 7.302 1.930 1.00 97.31 323 GLY A C 1
ATOM 2537 O O . GLY A 1 323 ? 15.265 6.893 3.065 1.00 97.31 323 GLY A O 1
ATOM 2538 N N . GLY A 1 324 ? 16.472 8.156 1.670 1.00 97.50 324 GLY A N 1
ATOM 2539 C CA . GLY A 1 324 ? 17.545 8.500 2.605 1.00 97.50 324 GLY A CA 1
ATOM 2540 C C . GLY A 1 324 ? 17.524 9.918 3.170 1.00 97.50 324 GLY A C 1
ATOM 2541 O O . GLY A 1 324 ? 18.463 10.276 3.883 1.00 97.50 324 GLY A O 1
ATOM 2542 N N . THR A 1 325 ? 16.523 10.743 2.846 1.00 98.12 325 THR A N 1
ATOM 2543 C CA . THR A 1 325 ? 16.405 12.097 3.418 1.00 98.12 325 THR A CA 1
ATOM 2544 C C . THR A 1 325 ? 16.160 12.011 4.928 1.00 98.12 325 THR A C 1
ATOM 2546 O O . THR A 1 325 ? 15.587 11.034 5.398 1.00 98.12 325 THR A O 1
ATOM 2549 N N . PRO A 1 326 ? 16.512 13.028 5.738 1.00 97.75 326 PRO A N 1
ATOM 2550 C CA . PRO A 1 326 ? 16.262 13.001 7.188 1.00 97.75 326 PRO A CA 1
ATOM 2551 C C . PRO A 1 326 ? 14.785 12.869 7.619 1.00 97.75 326 PRO A C 1
ATOM 2553 O O . PRO A 1 326 ? 14.518 12.642 8.807 1.00 97.75 326 PRO A O 1
ATOM 2556 N N . ALA A 1 327 ? 13.852 13.046 6.675 1.00 97.38 327 ALA A N 1
ATOM 2557 C CA . ALA A 1 327 ? 12.406 13.072 6.870 1.00 97.38 327 ALA A CA 1
ATOM 2558 C C . ALA A 1 327 ? 11.652 12.118 5.918 1.00 97.38 327 ALA A C 1
ATOM 2560 O O . ALA A 1 327 ? 10.464 12.323 5.676 1.00 97.38 327 ALA A O 1
ATOM 2561 N N . ALA A 1 328 ? 12.310 11.085 5.377 1.00 98.44 328 ALA A N 1
ATOM 2562 C CA . ALA A 1 328 ? 11.699 10.141 4.433 1.00 98.44 328 ALA A CA 1
ATOM 2563 C C . ALA A 1 328 ? 10.426 9.457 4.982 1.00 98.44 328 ALA A C 1
ATOM 2565 O O . ALA A 1 328 ? 9.490 9.183 4.232 1.00 98.44 328 ALA A O 1
ATOM 2566 N N . ASP A 1 329 ? 10.343 9.227 6.297 1.00 98.44 329 ASP A N 1
ATOM 2567 C CA . ASP A 1 329 ? 9.134 8.743 6.976 1.00 98.44 329 ASP A CA 1
ATOM 2568 C C . ASP A 1 329 ? 7.983 9.756 6.894 1.00 98.44 329 ASP A C 1
ATOM 2570 O O . ASP A 1 329 ? 6.859 9.400 6.538 1.00 98.44 329 ASP A O 1
ATOM 2574 N N . VAL A 1 330 ? 8.278 11.034 7.135 1.00 98.69 330 VAL A N 1
ATOM 2575 C CA . VAL A 1 330 ? 7.302 12.126 7.049 1.00 98.69 330 VAL A CA 1
ATOM 2576 C C . VAL A 1 330 ? 6.853 12.321 5.602 1.00 98.69 330 VAL A C 1
ATOM 2578 O O . VAL A 1 330 ? 5.657 12.430 5.339 1.00 98.69 330 VAL A O 1
ATOM 2581 N N . GLU A 1 331 ? 7.784 12.308 4.650 1.00 98.69 331 GLU A N 1
ATOM 2582 C CA . GLU A 1 331 ? 7.513 12.364 3.210 1.00 98.69 331 GLU A CA 1
ATOM 2583 C C . GLU A 1 331 ? 6.571 11.229 2.773 1.00 98.69 331 GLU A C 1
ATOM 2585 O O . GLU A 1 331 ? 5.529 11.482 2.158 1.00 98.69 331 GLU A O 1
ATOM 2590 N N . LYS A 1 332 ? 6.874 9.987 3.169 1.00 98.56 332 LYS A N 1
ATOM 2591 C CA . LYS A 1 332 ? 6.021 8.822 2.912 1.00 98.56 332 LYS A CA 1
ATOM 2592 C C . LYS A 1 332 ? 4.639 8.975 3.546 1.00 98.56 332 LYS A C 1
ATOM 2594 O O . LYS A 1 332 ? 3.632 8.782 2.868 1.00 98.56 332 LYS A O 1
ATOM 2599 N N . PHE A 1 333 ? 4.558 9.375 4.817 1.00 98.81 333 PHE A N 1
ATOM 2600 C CA . PHE A 1 333 ? 3.281 9.595 5.506 1.00 98.81 333 PHE A CA 1
ATOM 2601 C C . PHE A 1 333 ? 2.403 10.623 4.780 1.00 98.81 333 PHE A C 1
ATOM 2603 O O . PHE A 1 333 ? 1.187 10.456 4.690 1.00 98.81 333 PHE A O 1
ATOM 2610 N N . ASN A 1 334 ? 3.011 11.675 4.227 1.00 98.75 334 ASN A N 1
ATOM 2611 C CA . ASN A 1 334 ? 2.300 12.712 3.486 1.00 98.75 334 ASN A CA 1
ATOM 2612 C C . ASN A 1 334 ? 1.618 12.166 2.231 1.00 98.75 334 ASN A C 1
ATOM 2614 O O . ASN A 1 334 ? 0.449 12.478 2.007 1.00 98.75 334 ASN A O 1
ATOM 2618 N N . ALA A 1 335 ? 2.295 11.311 1.463 1.00 98.31 335 ALA A N 1
ATOM 2619 C CA . ALA A 1 335 ? 1.679 10.627 0.329 1.00 98.31 335 ALA A CA 1
ATOM 2620 C C . ALA A 1 335 ? 0.478 9.769 0.768 1.00 98.31 335 ALA A C 1
ATOM 2622 O O . ALA A 1 335 ? -0.603 9.858 0.183 1.00 98.31 335 ALA A O 1
ATOM 2623 N N . ILE A 1 336 ? 0.616 9.023 1.867 1.00 97.94 336 ILE A N 1
ATOM 2624 C CA . ILE A 1 336 ? -0.450 8.162 2.405 1.00 97.94 336 ILE A CA 1
ATOM 2625 C C . ILE A 1 336 ? -1.665 8.990 2.837 1.00 97.94 336 ILE A C 1
ATOM 2627 O O . ILE A 1 336 ? -2.790 8.698 2.427 1.00 97.94 336 ILE A O 1
ATOM 2631 N N . ALA A 1 337 ? -1.448 10.065 3.600 1.00 98.25 337 ALA A N 1
ATOM 2632 C CA . ALA A 1 337 ? -2.488 11.032 3.964 1.00 98.25 337 ALA A CA 1
ATOM 2633 C C . ALA A 1 337 ? -3.146 11.664 2.724 1.00 98.25 337 ALA A C 1
ATOM 2635 O O . ALA A 1 337 ? -4.331 11.999 2.726 1.00 98.25 337 ALA A O 1
ATOM 2636 N N . GLY A 1 338 ? -2.374 11.777 1.643 1.00 97.56 338 GLY A N 1
ATOM 2637 C CA . GLY A 1 338 ? -2.791 12.216 0.322 1.00 97.56 338 GLY A CA 1
ATOM 2638 C C . GLY A 1 338 ? -3.610 11.208 -0.484 1.00 97.56 338 GLY A C 1
ATOM 2639 O O . GLY A 1 338 ? -4.028 11.545 -1.589 1.00 97.56 338 GLY A O 1
ATOM 2640 N N . ASN A 1 339 ? -3.870 10.011 0.055 1.00 97.00 339 ASN A N 1
ATOM 2641 C CA . ASN A 1 339 ? -4.462 8.860 -0.633 1.00 97.00 339 ASN A CA 1
ATOM 2642 C C . ASN A 1 339 ? -3.584 8.273 -1.755 1.00 97.00 339 ASN A C 1
ATOM 2644 O O . ASN A 1 339 ? -4.091 7.878 -2.801 1.00 97.00 339 ASN A O 1
ATOM 2648 N N . THR A 1 340 ? -2.267 8.244 -1.551 1.00 97.12 340 THR A N 1
ATOM 2649 C CA . THR A 1 340 ? -1.271 7.799 -2.540 1.00 97.12 340 THR A CA 1
ATOM 2650 C C . THR A 1 340 ? -0.397 6.686 -1.968 1.00 97.12 340 THR A C 1
ATOM 2652 O O . THR A 1 340 ? 0.094 6.803 -0.845 1.00 97.12 340 THR A O 1
ATOM 2655 N N . ALA A 1 341 ? -0.185 5.611 -2.735 1.00 96.88 341 ALA A N 1
ATOM 2656 C CA . ALA A 1 341 ? 0.831 4.606 -2.414 1.00 96.88 341 ALA A CA 1
ATOM 2657 C C . ALA A 1 341 ? 2.238 5.163 -2.690 1.00 96.88 341 ALA A C 1
ATOM 2659 O O . ALA A 1 341 ? 2.416 5.973 -3.598 1.00 96.88 341 ALA A O 1
ATOM 2660 N N . HIS A 1 342 ? 3.245 4.758 -1.918 1.00 97.00 342 HIS A N 1
ATOM 2661 C CA . HIS A 1 342 ? 4.561 5.405 -1.954 1.00 97.00 342 HIS A CA 1
ATOM 2662 C C . HIS A 1 342 ? 5.698 4.393 -1.894 1.00 97.00 342 HIS A C 1
ATOM 2664 O O . HIS A 1 342 ? 5.802 3.632 -0.926 1.00 97.00 342 HIS A O 1
ATOM 2670 N N . ASN A 1 343 ? 6.546 4.434 -2.921 1.00 97.56 343 ASN A N 1
ATOM 2671 C CA . ASN A 1 343 ? 7.763 3.644 -3.015 1.00 97.56 343 ASN A CA 1
ATOM 2672 C C . ASN A 1 343 ? 8.997 4.497 -2.740 1.00 97.56 343 ASN A C 1
ATOM 2674 O O . ASN A 1 343 ? 9.150 5.609 -3.255 1.00 97.56 343 ASN A O 1
ATOM 2678 N N . LEU A 1 344 ? 9.913 3.934 -1.955 1.00 98.38 344 LEU A N 1
ATOM 2679 C CA . LEU A 1 344 ? 11.222 4.532 -1.727 1.00 98.38 344 LEU A CA 1
ATOM 2680 C C . LEU A 1 344 ? 12.217 4.048 -2.780 1.00 98.38 344 LEU A C 1
ATOM 2682 O O . LEU A 1 344 ? 12.417 2.850 -2.966 1.00 98.38 344 LEU A O 1
ATOM 2686 N N . TYR A 1 345 ? 12.898 4.987 -3.415 1.00 96.69 345 TYR A N 1
ATOM 2687 C CA . TYR A 1 345 ? 14.130 4.768 -4.146 1.00 96.69 345 TYR A CA 1
ATOM 2688 C C . TYR A 1 345 ? 15.277 5.296 -3.289 1.00 96.69 345 TYR A C 1
ATOM 2690 O O . TYR A 1 345 ? 15.388 6.507 -3.083 1.00 96.69 345 TYR A O 1
ATOM 2698 N N . ALA A 1 346 ? 16.139 4.439 -2.753 1.00 95.56 346 ALA A N 1
ATOM 2699 C CA . ALA A 1 346 ? 16.199 2.973 -2.840 1.00 95.56 346 ALA A CA 1
ATOM 2700 C C . ALA A 1 346 ? 16.698 2.404 -1.502 1.00 95.56 346 ALA A C 1
ATOM 2702 O O . ALA A 1 346 ? 17.119 3.166 -0.641 1.00 95.56 346 ALA A O 1
ATOM 2703 N N . ALA A 1 347 ? 16.698 1.085 -1.293 1.00 98.31 347 ALA A N 1
ATOM 2704 C CA . ALA A 1 347 ? 17.274 0.474 -0.090 1.00 98.31 347 ALA A CA 1
ATOM 2705 C C . ALA A 1 347 ? 18.764 0.833 0.045 1.00 98.31 347 ALA A C 1
ATOM 2707 O O . ALA A 1 347 ? 19.202 1.382 1.055 1.00 98.31 347 ALA A O 1
ATOM 2708 N N . LEU A 1 348 ? 19.518 0.603 -1.029 1.00 98.38 348 LEU A N 1
ATOM 2709 C CA . LEU A 1 348 ? 20.876 1.094 -1.231 1.00 98.38 348 LEU A CA 1
ATOM 2710 C C . LEU A 1 348 ? 20.890 1.892 -2.525 1.00 98.38 348 LEU A C 1
ATOM 2712 O O . LEU A 1 348 ? 20.377 1.415 -3.538 1.00 98.38 348 LEU A O 1
ATOM 2716 N N . ASP A 1 349 ? 21.478 3.083 -2.494 1.00 97.69 349 ASP A N 1
ATOM 2717 C CA . ASP A 1 349 ? 21.705 3.862 -3.704 1.00 97.69 349 ASP A CA 1
ATOM 2718 C C . ASP A 1 349 ? 22.996 3.391 -4.387 1.00 97.69 349 ASP A C 1
ATOM 2720 O O . ASP A 1 349 ? 24.078 3.720 -3.895 1.00 97.69 349 ASP A O 1
ATOM 2724 N N . PRO A 1 350 ? 22.908 2.648 -5.506 1.00 95.44 350 PRO A N 1
ATOM 2725 C CA . PRO A 1 350 ? 24.089 2.137 -6.194 1.00 95.44 350 PRO A CA 1
ATOM 2726 C C . PRO A 1 350 ? 24.955 3.251 -6.793 1.00 95.44 350 PRO A C 1
ATOM 2728 O O . PRO A 1 350 ? 26.098 2.994 -7.156 1.00 95.44 350 PRO A O 1
ATOM 2731 N N . ASP A 1 351 ? 24.420 4.462 -6.955 1.00 94.06 351 ASP A N 1
ATOM 2732 C CA . ASP A 1 351 ? 25.117 5.589 -7.575 1.00 94.06 351 ASP A CA 1
ATOM 2733 C C . ASP A 1 351 ? 25.902 6.439 -6.562 1.00 94.06 351 ASP A C 1
ATOM 2735 O O . ASP A 1 351 ? 26.627 7.361 -6.942 1.00 94.06 351 ASP A O 1
ATOM 2739 N N . SER A 1 352 ? 25.830 6.109 -5.268 1.00 96.19 352 SER A N 1
ATOM 2740 C CA . SER A 1 352 ? 26.599 6.800 -4.238 1.00 96.19 352 SER A CA 1
ATOM 2741 C C . SER A 1 352 ? 28.055 6.319 -4.195 1.00 96.19 352 SER A C 1
ATOM 2743 O O . SER A 1 352 ? 28.364 5.218 -3.735 1.00 96.19 352 SER A O 1
ATOM 2745 N N . SER A 1 353 ? 28.990 7.186 -4.589 1.00 93.25 353 SER A N 1
ATOM 2746 C CA . SER A 1 353 ? 30.433 6.901 -4.506 1.00 93.25 353 SER A CA 1
ATOM 2747 C C . SER A 1 353 ? 30.950 6.762 -3.069 1.00 93.25 353 SER A C 1
ATOM 2749 O O . SER A 1 353 ? 31.943 6.077 -2.835 1.00 93.25 353 SER A O 1
ATOM 2751 N N . THR A 1 354 ? 30.272 7.380 -2.101 1.00 95.62 354 THR A N 1
ATOM 2752 C CA . THR A 1 354 ? 30.592 7.305 -0.666 1.00 95.62 354 THR A CA 1
ATOM 2753 C C . THR A 1 354 ? 29.804 6.216 0.061 1.00 95.62 354 THR A C 1
ATOM 2755 O O . THR A 1 354 ? 30.093 5.927 1.220 1.00 95.62 354 THR A O 1
ATOM 2758 N N . GLY A 1 355 ? 28.808 5.625 -0.607 1.00 96.62 355 GLY A N 1
ATOM 2759 C CA . GLY A 1 355 ? 27.864 4.674 -0.033 1.00 96.62 355 GLY A CA 1
ATOM 2760 C C . GLY A 1 355 ? 26.817 5.291 0.898 1.00 96.62 355 GLY A C 1
ATOM 2761 O O . GLY A 1 355 ? 26.143 4.575 1.630 1.00 96.62 355 GLY A O 1
ATOM 2762 N N . SER A 1 356 ? 26.639 6.614 0.879 1.00 97.19 356 SER A N 1
ATOM 2763 C CA . SER A 1 356 ? 25.538 7.297 1.560 1.00 97.19 356 SER A CA 1
ATOM 2764 C C . SER A 1 356 ? 25.033 8.484 0.736 1.00 97.19 356 SER A C 1
ATOM 2766 O O . SER A 1 356 ? 25.801 9.364 0.350 1.00 97.19 356 SER A O 1
ATOM 2768 N N . SER A 1 357 ? 23.726 8.522 0.472 1.00 97.69 357 SER A N 1
ATOM 2769 C CA . SER A 1 357 ? 23.041 9.621 -0.221 1.00 97.69 357 SER A CA 1
ATOM 2770 C C . SER A 1 357 ? 21.620 9.831 0.314 1.00 97.69 357 SER A C 1
ATOM 2772 O O . SER A 1 357 ? 21.134 9.045 1.125 1.00 97.69 357 SER A O 1
ATOM 2774 N N . ASN A 1 358 ? 20.920 10.857 -0.170 1.00 97.69 358 ASN A N 1
ATOM 2775 C CA . ASN A 1 358 ? 19.490 11.023 0.109 1.00 97.69 358 ASN A CA 1
ATOM 2776 C C . ASN A 1 358 ? 18.608 10.020 -0.651 1.00 97.69 358 ASN A C 1
ATOM 2778 O O . ASN A 1 358 ? 17.441 9.875 -0.312 1.00 97.69 358 ASN A O 1
ATOM 2782 N N . HIS A 1 359 ? 19.133 9.312 -1.651 1.00 97.44 359 HIS A N 1
ATOM 2783 C CA . HIS A 1 359 ? 18.383 8.258 -2.329 1.00 97.44 359 HIS A CA 1
ATOM 2784 C C . HIS A 1 359 ? 18.375 6.983 -1.469 1.00 97.44 359 HIS A C 1
ATOM 2786 O O . HIS A 1 359 ? 17.321 6.436 -1.184 1.00 97.44 359 HIS A O 1
ATOM 2792 N N . GLY A 1 360 ? 19.523 6.535 -0.956 1.00 98.12 360 GLY A N 1
ATOM 2793 C CA . GLY A 1 360 ? 19.606 5.275 -0.204 1.00 98.12 360 GLY A CA 1
ATOM 2794 C C . GLY A 1 360 ? 19.000 5.356 1.202 1.00 98.12 360 GLY A C 1
ATOM 2795 O O . GLY A 1 360 ? 19.439 6.182 1.997 1.00 98.12 360 GLY A O 1
ATOM 2796 N N . LEU A 1 361 ? 18.068 4.474 1.562 1.00 98.69 361 LEU A N 1
ATOM 2797 C CA . LEU A 1 361 ? 17.545 4.322 2.924 1.00 98.69 361 LEU A CA 1
ATOM 2798 C C . LEU A 1 361 ? 18.643 3.876 3.896 1.00 98.69 361 LEU A C 1
ATOM 2800 O O . LEU A 1 361 ? 18.677 4.332 5.038 1.00 98.69 361 LEU A O 1
ATOM 2804 N N . TYR A 1 362 ? 19.559 3.026 3.436 1.00 98.75 362 TYR A N 1
ATOM 2805 C CA . TYR A 1 362 ? 20.717 2.555 4.189 1.00 98.75 362 TYR A CA 1
ATOM 2806 C C . TYR A 1 362 ? 22.012 3.181 3.669 1.00 98.75 362 TYR A C 1
ATOM 2808 O O . TYR A 1 362 ? 22.079 3.712 2.557 1.00 98.75 362 TYR A O 1
ATOM 2816 N N . SER A 1 363 ? 23.048 3.124 4.501 1.00 98.50 363 SER A N 1
ATOM 2817 C CA . SER A 1 363 ? 24.423 3.417 4.105 1.00 98.50 363 SER A CA 1
ATOM 2818 C C . SER A 1 363 ? 25.174 2.115 3.842 1.00 98.50 363 SER A C 1
ATOM 2820 O O . SER A 1 363 ? 24.844 1.076 4.410 1.00 98.50 363 SER A O 1
ATOM 2822 N N . TYR A 1 364 ? 26.231 2.172 3.042 1.00 98.19 364 TYR A N 1
ATOM 2823 C CA . TYR A 1 364 ? 27.188 1.085 2.898 1.00 98.19 364 TYR A CA 1
ATOM 2824 C C . TYR A 1 364 ? 28.620 1.599 2.808 1.00 98.19 364 TYR A C 1
ATOM 2826 O O . TYR A 1 364 ? 28.872 2.744 2.451 1.00 98.19 364 TYR A O 1
ATOM 2834 N N . ASN A 1 365 ? 29.583 0.737 3.114 1.00 97.50 365 ASN A N 1
ATOM 2835 C CA . ASN A 1 365 ? 30.987 0.997 2.830 1.00 97.50 365 ASN A CA 1
ATOM 2836 C C . ASN A 1 365 ? 31.313 0.535 1.392 1.00 97.50 365 ASN A C 1
ATOM 2838 O O . ASN A 1 365 ? 31.175 -0.658 1.108 1.00 97.50 365 ASN A O 1
ATOM 2842 N N . PRO A 1 366 ? 31.766 1.415 0.476 1.00 94.50 366 PRO A N 1
ATOM 2843 C CA . PRO A 1 366 ? 32.026 1.041 -0.919 1.00 94.50 366 PRO A CA 1
ATOM 2844 C C . PRO A 1 366 ? 33.084 -0.053 -1.110 1.00 94.50 366 PRO A C 1
ATOM 2846 O O . PRO A 1 366 ? 33.052 -0.756 -2.122 1.00 94.50 366 PRO A O 1
ATOM 2849 N N . THR A 1 367 ? 33.987 -0.222 -0.143 1.00 93.88 367 THR A N 1
ATOM 2850 C CA . THR A 1 367 ? 35.067 -1.214 -0.171 1.00 93.88 367 THR A CA 1
ATOM 2851 C C . THR A 1 367 ? 34.639 -2.519 0.492 1.00 93.88 367 THR A C 1
ATOM 2853 O O . THR A 1 367 ? 34.663 -3.568 -0.144 1.00 93.88 367 THR A O 1
ATOM 2856 N N . THR A 1 368 ? 34.221 -2.471 1.760 1.00 96.06 368 THR A N 1
ATOM 2857 C CA . THR A 1 368 ? 33.901 -3.685 2.536 1.00 96.06 368 THR A CA 1
ATOM 2858 C C . THR A 1 368 ? 32.498 -4.221 2.267 1.00 96.06 368 THR A C 1
ATOM 2860 O O . THR A 1 368 ? 32.191 -5.346 2.653 1.00 96.06 368 THR A O 1
ATOM 2863 N N . LYS A 1 369 ? 31.642 -3.421 1.615 1.00 96.88 369 LYS A N 1
ATOM 2864 C CA . LYS A 1 369 ? 30.224 -3.702 1.337 1.00 96.88 369 LYS A CA 1
ATOM 2865 C C . LYS A 1 369 ? 29.372 -3.928 2.592 1.00 96.88 369 LYS A C 1
ATOM 2867 O O . LYS A 1 369 ? 28.268 -4.453 2.511 1.00 96.88 369 LYS A O 1
ATOM 2872 N N . VAL A 1 370 ? 29.869 -3.522 3.761 1.00 97.56 370 VAL A N 1
ATOM 2873 C CA . VAL A 1 370 ? 29.104 -3.552 5.014 1.00 97.56 370 VAL A CA 1
ATOM 2874 C C . VAL A 1 370 ? 28.002 -2.502 4.947 1.00 97.56 370 VAL A C 1
ATOM 2876 O O . VAL A 1 370 ? 28.286 -1.351 4.622 1.00 97.56 370 VAL A O 1
ATOM 2879 N N . VAL A 1 371 ? 26.773 -2.901 5.274 1.00 98.62 371 VAL A N 1
ATOM 2880 C CA . VAL A 1 371 ? 25.567 -2.061 5.237 1.00 98.62 371 VAL A CA 1
ATOM 2881 C C . VAL A 1 371 ? 25.159 -1.663 6.654 1.00 98.62 371 VAL A C 1
ATOM 2883 O O . VAL A 1 371 ? 25.219 -2.480 7.573 1.00 98.62 371 VAL A O 1
ATOM 2886 N N . THR A 1 372 ? 24.734 -0.414 6.842 1.00 98.19 372 THR A N 1
ATOM 2887 C CA . THR A 1 372 ? 24.269 0.120 8.129 1.00 98.19 372 THR A CA 1
ATOM 2888 C C . THR A 1 372 ? 23.000 0.956 7.973 1.00 98.19 372 THR A C 1
ATOM 2890 O O . THR A 1 372 ? 22.793 1.642 6.969 1.00 98.19 372 THR A O 1
ATOM 2893 N N . ARG A 1 373 ? 22.130 0.913 8.991 1.00 98.25 373 ARG A N 1
ATOM 2894 C CA . ARG A 1 373 ? 20.947 1.781 9.068 1.00 98.25 373 ARG A CA 1
ATOM 2895 C C . ARG A 1 373 ? 21.353 3.232 9.326 1.00 98.25 373 ARG A C 1
ATOM 2897 O O . ARG A 1 373 ? 22.307 3.512 10.052 1.00 98.25 373 ARG A O 1
ATOM 2904 N N . LYS A 1 374 ? 20.595 4.154 8.740 1.00 97.62 374 LYS A N 1
ATOM 2905 C CA . LYS A 1 374 ? 20.608 5.584 9.059 1.00 97.62 374 LYS A CA 1
ATOM 2906 C C . LYS A 1 374 ? 19.589 5.863 10.158 1.00 97.62 374 LYS A C 1
ATOM 2908 O O . LYS A 1 374 ? 18.652 5.097 10.352 1.00 97.62 374 LYS A O 1
ATOM 2913 N N . ALA A 1 375 ? 19.683 7.035 10.782 1.00 96.88 375 ALA A N 1
ATOM 2914 C CA . ALA A 1 375 ? 18.673 7.481 11.744 1.00 96.88 375 ALA A CA 1
ATOM 2915 C C . ALA A 1 375 ? 17.251 7.533 11.145 1.00 96.88 375 ALA A C 1
ATOM 2917 O O . ALA A 1 375 ? 16.275 7.294 11.852 1.00 96.88 375 ALA A O 1
ATOM 2918 N N . VAL A 1 376 ? 17.114 7.838 9.846 1.00 97.94 376 VAL A N 1
ATOM 2919 C CA . VAL A 1 376 ? 15.808 7.806 9.170 1.00 97.94 376 VAL A CA 1
ATOM 2920 C C . VAL A 1 376 ? 15.319 6.383 8.885 1.00 97.94 376 VAL A C 1
ATOM 2922 O O . VAL A 1 376 ? 14.110 6.172 8.875 1.00 97.94 376 VAL A O 1
ATOM 2925 N N . SER A 1 377 ? 16.213 5.394 8.740 1.00 98.56 377 SER A N 1
ATOM 2926 C CA . SER A 1 377 ? 15.816 3.994 8.531 1.00 98.56 377 SER A CA 1
ATOM 2927 C C . SER A 1 377 ? 14.919 3.513 9.667 1.00 98.56 377 SER A C 1
ATOM 2929 O O . SER A 1 377 ? 13.847 2.979 9.411 1.00 98.56 377 SER A O 1
ATOM 2931 N N . ASP A 1 378 ? 15.283 3.823 10.914 1.00 98.06 378 ASP A N 1
ATOM 2932 C CA . ASP A 1 378 ? 14.482 3.450 12.081 1.00 98.06 378 ASP A CA 1
ATOM 2933 C C . ASP A 1 378 ? 13.128 4.173 12.109 1.00 98.06 378 ASP A C 1
ATOM 2935 O O . ASP A 1 378 ? 12.137 3.617 12.571 1.00 98.06 378 ASP A O 1
ATOM 2939 N N . LYS A 1 379 ? 13.045 5.417 11.618 1.00 98.19 379 LYS A N 1
ATOM 2940 C CA . LYS A 1 379 ? 11.767 6.146 11.542 1.00 98.19 379 LYS A CA 1
ATOM 2941 C C . LYS A 1 379 ? 10.839 5.554 10.479 1.00 98.19 379 LYS A C 1
ATOM 2943 O O . LYS A 1 379 ? 9.653 5.363 10.740 1.00 98.19 379 LYS A O 1
ATOM 2948 N N . VAL A 1 380 ? 11.389 5.240 9.305 1.00 98.75 380 VAL A N 1
ATOM 2949 C CA . VAL A 1 380 ? 10.669 4.579 8.208 1.00 98.75 380 VAL A CA 1
ATOM 2950 C C . VAL A 1 380 ? 10.194 3.198 8.647 1.00 98.75 380 VAL A C 1
ATOM 2952 O O . VAL A 1 380 ? 9.040 2.857 8.394 1.00 98.75 380 VAL A O 1
ATOM 2955 N N . ALA A 1 381 ? 11.043 2.453 9.362 1.00 98.69 381 ALA A N 1
ATOM 2956 C CA . ALA A 1 381 ? 10.692 1.176 9.961 1.00 98.69 381 ALA A CA 1
ATOM 2957 C C . ALA A 1 381 ? 9.461 1.325 10.867 1.00 98.69 381 ALA A C 1
ATOM 2959 O O . ALA A 1 381 ? 8.417 0.750 10.567 1.00 98.69 381 ALA A O 1
ATOM 2960 N N . ARG A 1 382 ? 9.514 2.216 11.870 1.00 98.44 382 ARG A N 1
ATOM 2961 C CA . ARG A 1 382 ? 8.376 2.469 12.774 1.00 98.44 382 ARG A CA 1
ATOM 2962 C C . ARG A 1 382 ? 7.085 2.816 12.041 1.00 98.44 382 ARG A C 1
ATOM 2964 O O . ARG A 1 382 ? 6.016 2.326 12.407 1.00 98.44 382 ARG A O 1
ATOM 2971 N N . LEU A 1 383 ? 7.165 3.662 11.009 1.00 98.75 383 LEU A N 1
ATOM 2972 C CA . LEU A 1 383 ? 6.006 3.971 10.177 1.00 98.75 383 LEU A CA 1
ATOM 2973 C C . LEU A 1 383 ? 5.463 2.701 9.513 1.00 98.75 383 LEU A C 1
ATOM 2975 O O . LEU A 1 383 ? 4.280 2.408 9.644 1.00 98.75 383 LEU A O 1
ATOM 2979 N N . ASN A 1 384 ? 6.305 1.916 8.850 1.00 98.75 384 ASN A N 1
ATOM 2980 C CA . ASN A 1 384 ? 5.889 0.677 8.196 1.00 98.75 384 ASN A CA 1
ATOM 2981 C C . ASN A 1 384 ? 5.278 -0.342 9.172 1.00 98.75 384 ASN A C 1
ATOM 2983 O O . ASN A 1 384 ? 4.235 -0.924 8.867 1.00 98.75 384 ASN A O 1
ATOM 2987 N N . HIS A 1 385 ? 5.863 -0.530 10.360 1.00 98.38 385 HIS A N 1
ATOM 2988 C CA . HIS A 1 385 ? 5.312 -1.414 11.394 1.00 98.38 385 HIS A CA 1
ATOM 2989 C C . HIS A 1 385 ? 3.905 -0.993 11.812 1.00 98.38 385 HIS A C 1
ATOM 2991 O O . HIS A 1 385 ? 3.045 -1.852 11.998 1.00 98.38 385 HIS A O 1
ATOM 2997 N N . VAL A 1 386 ? 3.648 0.313 11.908 1.00 98.12 386 VAL A N 1
ATOM 2998 C CA . VAL A 1 386 ? 2.313 0.873 12.153 1.00 98.12 386 VAL A CA 1
ATOM 2999 C C . VAL A 1 386 ? 1.362 0.592 10.989 1.00 98.12 386 VAL A C 1
ATOM 3001 O O . VAL A 1 386 ? 0.260 0.089 11.217 1.00 98.12 386 VAL A O 1
ATOM 3004 N N . LEU A 1 387 ? 1.784 0.855 9.748 1.00 98.44 387 LEU A N 1
ATOM 3005 C CA . LEU A 1 387 ? 0.956 0.631 8.556 1.00 98.44 387 LEU A CA 1
ATOM 3006 C C . LEU A 1 387 ? 0.520 -0.839 8.442 1.00 98.44 387 LEU A C 1
ATOM 3008 O O . LEU A 1 387 ? -0.643 -1.123 8.153 1.00 98.44 387 LEU A O 1
ATOM 3012 N N . ASN A 1 388 ? 1.414 -1.781 8.753 1.00 98.06 388 ASN A N 1
ATOM 3013 C CA . ASN A 1 388 ? 1.129 -3.216 8.689 1.00 98.06 388 ASN A CA 1
ATOM 3014 C C . ASN A 1 388 ? 0.010 -3.657 9.646 1.00 98.06 388 ASN A C 1
ATOM 3016 O O . ASN A 1 388 ? -0.702 -4.623 9.357 1.00 98.06 388 ASN A O 1
ATOM 3020 N N . LYS A 1 389 ? -0.205 -2.932 10.752 1.00 98.38 389 LYS A N 1
ATOM 3021 C CA . LYS A 1 389 ? -1.240 -3.257 11.747 1.00 98.38 389 LYS A CA 1
ATOM 3022 C C . LYS A 1 389 ? -2.656 -2.935 11.272 1.00 98.38 389 LYS A C 1
ATOM 3024 O O . LYS A 1 389 ? -3.589 -3.472 11.858 1.00 98.38 389 LYS A O 1
ATOM 3029 N N . ILE A 1 390 ? -2.807 -2.111 10.229 1.00 97.88 390 ILE A N 1
ATOM 3030 C CA . ILE A 1 390 ? -4.090 -1.668 9.644 1.00 97.88 390 ILE A CA 1
ATOM 3031 C C . ILE A 1 390 ? -4.079 -1.726 8.101 1.00 97.88 390 ILE A C 1
ATOM 3033 O O . ILE A 1 390 ? -4.771 -0.969 7.422 1.00 97.88 390 ILE A O 1
ATOM 3037 N N . HIS A 1 391 ? -3.266 -2.605 7.513 1.00 95.25 391 HIS A N 1
ATOM 3038 C CA . HIS A 1 391 ? -2.977 -2.598 6.073 1.00 95.25 391 HIS A CA 1
ATOM 3039 C C . HIS A 1 391 ? -4.224 -2.719 5.175 1.00 95.25 391 HIS A C 1
ATOM 3041 O O . HIS A 1 391 ? -4.284 -2.066 4.133 1.00 95.25 391 HIS A O 1
ATOM 3047 N N . ARG A 1 392 ? -5.247 -3.496 5.565 1.00 95.38 392 ARG A N 1
ATOM 3048 C CA . ARG A 1 392 ? -6.499 -3.599 4.790 1.00 95.38 392 ARG A CA 1
ATOM 3049 C C . ARG A 1 392 ? -7.301 -2.303 4.811 1.00 95.38 392 ARG A C 1
ATOM 3051 O O . ARG A 1 392 ? -7.888 -1.945 3.791 1.00 95.38 392 ARG A O 1
ATOM 3058 N N . ASP A 1 393 ? -7.284 -1.560 5.917 1.00 97.31 393 ASP A N 1
ATOM 3059 C CA . ASP A 1 393 ? -7.899 -0.231 5.980 1.00 97.31 393 ASP A CA 1
ATOM 3060 C C . ASP A 1 393 ? -7.188 0.739 5.041 1.00 97.31 393 ASP A C 1
ATOM 3062 O O . ASP A 1 393 ? -7.840 1.433 4.267 1.00 97.31 393 ASP A O 1
ATOM 3066 N N . LEU A 1 394 ? -5.853 0.729 5.038 1.00 97.12 394 LEU A N 1
ATOM 3067 C CA . LEU A 1 394 ? -5.052 1.563 4.140 1.00 97.12 394 LEU A CA 1
ATOM 3068 C C . LEU A 1 394 ? -5.260 1.210 2.662 1.00 97.12 394 LEU A C 1
ATOM 3070 O O . LEU A 1 394 ? -5.193 2.097 1.811 1.00 97.12 394 LEU A O 1
ATOM 3074 N N . ALA A 1 395 ? -5.520 -0.059 2.340 1.00 96.69 395 ALA A N 1
ATOM 3075 C CA . ALA A 1 395 ? -5.804 -0.504 0.976 1.00 96.69 395 ALA A CA 1
ATOM 3076 C C . ALA A 1 395 ? -7.217 -0.119 0.497 1.00 96.69 395 ALA A C 1
ATOM 3078 O O . ALA A 1 395 ? -7.407 0.177 -0.683 1.00 96.69 395 ALA A O 1
ATOM 3079 N N . SER A 1 396 ? -8.201 -0.104 1.402 1.00 95.69 396 SER A N 1
ATOM 3080 C CA . SER A 1 396 ? -9.629 -0.013 1.055 1.00 95.69 396 SER A CA 1
ATOM 3081 C C . SER A 1 396 ? -10.291 1.334 1.348 1.00 95.69 396 SER A C 1
ATOM 3083 O O . SER A 1 396 ? -11.315 1.646 0.743 1.00 95.69 396 SER A O 1
ATOM 3085 N N . LYS A 1 397 ? -9.741 2.141 2.261 1.00 96.94 397 LYS A N 1
ATOM 3086 C CA . LYS A 1 397 ? -10.374 3.381 2.730 1.00 96.94 397 LYS A CA 1
ATOM 3087 C C . LYS A 1 397 ? -9.635 4.614 2.226 1.00 96.94 397 LYS A C 1
ATOM 3089 O O . LYS A 1 397 ? -8.403 4.664 2.186 1.00 96.94 397 LYS A O 1
ATOM 3094 N N . THR A 1 398 ? -10.405 5.633 1.866 1.00 96.88 398 THR A N 1
ATOM 3095 C CA . THR A 1 398 ? -9.883 6.964 1.536 1.00 96.88 398 THR A CA 1
ATOM 3096 C C . THR A 1 398 ? -9.727 7.771 2.831 1.00 96.88 398 THR A C 1
ATOM 3098 O O . THR A 1 398 ? -10.643 7.757 3.657 1.00 96.88 398 THR A O 1
ATOM 3101 N N . PRO A 1 399 ? -8.610 8.495 3.042 1.00 97.50 399 PRO A N 1
ATOM 3102 C CA . PRO A 1 399 ? -8.486 9.427 4.158 1.00 97.50 399 PRO A CA 1
ATOM 3103 C C . PRO A 1 399 ? -9.617 10.471 4.185 1.00 97.50 399 PRO A C 1
ATOM 3105 O O . PRO A 1 399 ? -10.043 10.951 3.131 1.00 97.50 399 PRO A O 1
ATOM 3108 N N . VAL A 1 400 ? -10.075 10.893 5.367 1.00 97.12 400 VAL A N 1
ATOM 3109 C CA . VAL A 1 400 ? -11.150 11.897 5.503 1.00 97.12 400 VAL A CA 1
ATOM 3110 C C . VAL A 1 400 ? -10.774 13.215 4.831 1.00 97.12 400 VAL A C 1
ATOM 3112 O O . VAL A 1 400 ? -11.558 13.786 4.077 1.00 97.12 400 VAL A O 1
ATOM 3115 N N . GLU A 1 401 ? -9.523 13.647 4.981 1.00 93.25 401 GLU A N 1
ATOM 3116 C CA . GLU A 1 401 ? -8.980 14.843 4.315 1.00 93.25 401 GLU A CA 1
ATOM 3117 C C . GLU A 1 401 ? -8.933 14.719 2.776 1.00 93.25 401 GLU A C 1
ATOM 3119 O O . GLU A 1 401 ? -8.589 15.663 2.058 1.00 93.25 401 GLU A O 1
ATOM 3124 N N . ARG A 1 402 ? -9.262 13.538 2.243 1.00 95.31 402 ARG A N 1
ATOM 3125 C CA . ARG A 1 402 ? -9.348 13.235 0.815 1.00 95.31 402 ARG A CA 1
ATOM 3126 C C . ARG A 1 402 ? -10.753 12.896 0.334 1.00 95.31 402 ARG A C 1
ATOM 3128 O O . ARG A 1 402 ? -10.909 12.676 -0.862 1.00 95.31 402 ARG A O 1
ATOM 3135 N N . GLY A 1 403 ? -11.762 13.000 1.196 1.00 94.44 403 GLY A N 1
ATOM 3136 C CA . GLY A 1 403 ? -13.167 12.769 0.855 1.00 94.44 403 GLY A CA 1
ATOM 3137 C C . GLY A 1 403 ? -13.699 11.401 1.284 1.00 94.44 403 GLY A C 1
ATOM 3138 O O . GLY A 1 403 ? -14.825 11.068 0.935 1.00 94.44 403 GLY A O 1
ATOM 3139 N N . GLY A 1 404 ? -12.915 10.613 2.026 1.00 96.25 404 GLY A N 1
ATOM 3140 C CA . GLY A 1 404 ? -13.441 9.446 2.728 1.00 96.25 404 GLY A CA 1
ATOM 3141 C C . GLY A 1 404 ? -14.118 9.824 4.045 1.00 96.25 404 GLY A C 1
ATOM 3142 O O . GLY A 1 404 ? -14.248 10.998 4.391 1.00 96.25 404 GLY A O 1
ATOM 3143 N N . SER A 1 405 ? -14.535 8.816 4.804 1.00 96.31 405 SER A N 1
ATOM 3144 C CA . SER A 1 405 ? -15.250 9.009 6.073 1.00 96.31 405 SER A CA 1
ATOM 3145 C C . SER A 1 405 ? -14.588 8.291 7.243 1.00 96.31 405 SER A C 1
ATOM 3147 O O . SER A 1 405 ? -14.593 8.808 8.356 1.00 96.31 405 SER A O 1
ATOM 3149 N N . ASN A 1 406 ? -13.995 7.122 7.004 1.00 97.56 406 ASN A N 1
ATOM 3150 C CA . ASN A 1 406 ? -13.676 6.175 8.068 1.00 97.56 406 ASN A CA 1
ATOM 3151 C C . ASN A 1 406 ? -12.192 6.080 8.431 1.00 97.56 406 ASN A C 1
ATOM 3153 O O . ASN A 1 406 ? -11.898 5.540 9.487 1.00 97.56 406 ASN A O 1
ATOM 3157 N N . LEU A 1 407 ? -11.265 6.589 7.617 1.00 98.38 407 LEU A N 1
ATOM 3158 C CA . LEU A 1 407 ? -9.820 6.579 7.887 1.00 98.38 407 LEU A CA 1
ATOM 3159 C C . LEU A 1 407 ? -9.313 8.015 8.020 1.00 98.38 407 LEU A C 1
ATOM 3161 O O . LEU A 1 407 ? -9.534 8.818 7.123 1.00 98.38 407 LEU A O 1
ATOM 3165 N N . GLN A 1 408 ? -8.588 8.343 9.083 1.00 98.38 408 GLN A N 1
ATOM 3166 C CA . GLN A 1 408 ? -8.026 9.673 9.300 1.00 98.38 408 GLN A CA 1
ATOM 3167 C C . GLN A 1 408 ? -6.544 9.617 9.652 1.00 98.38 408 GLN A C 1
ATOM 3169 O O . GLN A 1 408 ? -6.097 8.685 10.318 1.00 98.38 408 GLN A O 1
ATOM 3174 N N . THR A 1 409 ? -5.805 10.649 9.242 1.00 98.44 409 THR A N 1
ATOM 3175 C CA . THR A 1 409 ? -4.398 10.842 9.601 1.00 98.44 409 THR A CA 1
ATOM 3176 C C . THR A 1 409 ? -4.211 12.020 10.556 1.00 98.44 409 THR A C 1
ATOM 3178 O O . THR A 1 409 ? -4.908 13.039 10.473 1.00 98.44 409 THR A O 1
ATOM 3181 N N . PHE A 1 410 ? -3.244 11.906 11.462 1.00 98.69 410 PHE A N 1
ATOM 3182 C CA . PHE A 1 410 ? -2.937 12.918 12.471 1.00 98.69 410 PHE A CA 1
ATOM 3183 C C . PHE A 1 410 ? -1.465 13.326 12.414 1.00 98.69 410 PHE A C 1
ATOM 3185 O O . PHE A 1 410 ? -0.591 12.502 12.150 1.00 98.69 410 PHE A O 1
ATOM 3192 N N . ASN A 1 411 ? -1.216 14.617 12.669 1.00 98.31 411 ASN A N 1
ATOM 3193 C CA . ASN A 1 411 ? 0.113 15.231 12.726 1.00 98.31 411 ASN A CA 1
ATOM 3194 C C . ASN A 1 411 ? 1.003 14.945 11.499 1.00 98.31 411 ASN A C 1
ATOM 3196 O O . ASN A 1 411 ? 2.133 14.479 11.611 1.00 98.31 411 ASN A O 1
ATOM 3200 N N . ARG A 1 412 ? 0.493 15.255 10.301 1.00 96.06 412 ARG A N 1
ATOM 3201 C CA . ARG A 1 412 ? 1.170 15.018 9.013 1.00 96.06 412 ARG A CA 1
ATOM 3202 C C . ARG A 1 412 ? 2.610 15.560 8.948 1.00 96.06 412 ARG A C 1
ATOM 3204 O O . ARG A 1 412 ? 3.436 14.958 8.275 1.00 96.06 412 ARG A O 1
ATOM 3211 N N . SER A 1 413 ? 2.919 16.641 9.662 1.00 96.00 413 SER A N 1
ATOM 3212 C CA . SER A 1 413 ? 4.258 17.251 9.697 1.00 96.00 413 SER A CA 1
ATOM 3213 C C . SER A 1 413 ? 5.198 16.663 10.757 1.00 96.00 413 SER A C 1
ATOM 3215 O O . SER A 1 413 ? 6.312 17.158 10.894 1.00 96.00 413 SER A O 1
ATOM 3217 N N . ALA A 1 414 ? 4.758 15.659 11.527 1.00 97.50 414 ALA A N 1
ATOM 3218 C CA . ALA A 1 414 ? 5.483 15.119 12.681 1.00 97.50 414 ALA A CA 1
ATOM 3219 C C . ALA A 1 414 ? 5.912 16.212 13.684 1.00 97.50 414 ALA A C 1
ATOM 3221 O O . ALA A 1 414 ? 6.995 16.163 14.269 1.00 97.50 414 ALA A O 1
ATOM 3222 N N . THR A 1 415 ? 5.060 17.225 13.883 1.00 98.00 415 THR A N 1
ATOM 3223 C CA . THR A 1 415 ? 5.312 18.319 14.826 1.00 98.00 415 THR A CA 1
ATOM 3224 C C . THR A 1 415 ? 5.532 17.737 16.214 1.00 98.00 415 THR A C 1
ATOM 3226 O O . THR A 1 415 ? 4.689 16.979 16.695 1.00 98.00 415 THR A O 1
ATOM 3229 N N . ALA A 1 416 ? 6.653 18.097 16.849 1.00 97.19 416 ALA A N 1
ATOM 3230 C CA . ALA A 1 416 ? 7.102 17.499 18.106 1.00 97.19 416 ALA A CA 1
ATOM 3231 C C . ALA A 1 416 ? 6.007 17.492 19.182 1.00 97.19 416 ALA A C 1
ATOM 3233 O O . ALA A 1 416 ? 5.771 16.456 19.794 1.00 97.19 416 ALA A O 1
ATOM 3234 N N . SER A 1 417 ? 5.307 18.614 19.361 1.00 98.19 417 SER A N 1
ATOM 3235 C CA . SER A 1 417 ? 4.173 18.719 20.277 1.00 98.19 417 SER A CA 1
ATOM 3236 C C . SER A 1 417 ? 2.966 19.329 19.578 1.00 98.19 417 SER A C 1
ATOM 3238 O O . SER A 1 417 ? 3.074 20.399 18.975 1.00 98.19 417 SER A O 1
ATOM 3240 N N . THR A 1 418 ? 1.822 18.648 19.620 1.00 98.44 418 THR A N 1
ATOM 3241 C CA . THR A 1 418 ? 0.576 19.158 19.042 1.00 98.44 418 THR A CA 1
ATOM 3242 C C . THR A 1 418 ? -0.652 18.494 19.657 1.00 98.44 418 THR A C 1
ATOM 3244 O O . THR A 1 418 ? -0.608 17.324 20.041 1.00 98.44 418 THR A O 1
ATOM 3247 N N . THR A 1 419 ? -1.757 19.240 19.687 1.00 98.62 419 THR A N 1
ATOM 3248 C CA . THR A 1 419 ? -3.106 18.743 19.960 1.00 98.62 419 THR A CA 1
ATOM 3249 C C . THR A 1 419 ? -3.998 19.146 18.795 1.00 98.62 419 THR A C 1
ATOM 3251 O O . THR A 1 419 ? -4.081 20.324 18.452 1.00 98.62 419 THR A O 1
ATOM 3254 N N . THR A 1 420 ? -4.668 18.178 18.177 1.00 98.06 420 THR A N 1
ATOM 3255 C CA . THR A 1 420 ? -5.580 18.417 17.049 1.00 98.06 420 THR A CA 1
ATOM 3256 C C . THR A 1 420 ? -6.838 17.584 17.204 1.00 98.06 420 THR A C 1
ATOM 3258 O O . THR A 1 420 ? -6.753 16.439 17.630 1.00 98.06 420 THR A O 1
ATOM 3261 N N . THR A 1 421 ? -7.988 18.133 16.825 1.00 98.38 421 THR A N 1
ATOM 3262 C CA . THR A 1 421 ? -9.251 17.386 16.766 1.00 98.38 421 THR A CA 1
ATOM 3263 C C . THR A 1 421 ? -9.629 17.195 15.309 1.00 98.38 421 THR A C 1
ATOM 3265 O O . THR A 1 421 ? -9.626 18.164 14.548 1.00 98.38 421 THR A O 1
ATOM 3268 N N . LYS A 1 422 ? -9.906 15.954 14.902 1.00 98.12 422 LYS A N 1
ATOM 3269 C CA . LYS A 1 422 ? -10.318 15.633 13.533 1.00 98.12 422 LYS A CA 1
ATOM 3270 C C . LYS A 1 422 ? -11.425 14.572 13.514 1.00 98.12 422 LYS A C 1
ATOM 3272 O O . LYS A 1 422 ? -11.401 13.668 14.350 1.00 98.12 422 LYS A O 1
ATOM 3277 N N . PRO A 1 423 ? -12.334 14.610 12.526 1.00 97.69 423 PRO A N 1
ATOM 3278 C CA . PRO A 1 423 ? -13.384 13.608 12.401 1.00 97.69 423 PRO A CA 1
ATOM 3279 C C . PRO A 1 423 ? -12.832 12.246 11.954 1.00 97.69 423 PRO A C 1
ATOM 3281 O O . PRO A 1 423 ? -11.995 12.170 11.049 1.00 97.69 423 PRO A O 1
ATOM 3284 N N . VAL A 1 424 ? -13.353 11.173 12.558 1.00 97.81 424 VAL A N 1
ATOM 3285 C CA . VAL A 1 424 ? -13.154 9.765 12.181 1.00 97.81 424 VAL A CA 1
ATOM 3286 C C . VAL A 1 424 ? -14.507 9.060 12.219 1.00 97.81 424 VAL A C 1
ATOM 3288 O O . VAL A 1 424 ? -15.109 8.889 13.277 1.00 97.81 424 VAL A O 1
ATOM 3291 N N . GLY A 1 425 ? -15.030 8.687 11.053 1.00 94.62 425 GLY A N 1
ATOM 3292 C CA . GLY A 1 425 ? -16.340 8.055 10.913 1.00 94.62 425 GLY A CA 1
ATOM 3293 C C . GLY A 1 425 ? -17.478 8.870 11.534 1.00 94.62 425 GLY A C 1
ATOM 3294 O O . GLY A 1 425 ? -18.387 8.285 12.110 1.00 94.62 425 GLY A O 1
ATOM 3295 N N . GLY A 1 426 ? -17.407 10.203 11.483 1.00 91.56 426 GLY A N 1
ATOM 3296 C CA . GLY A 1 426 ? -18.408 11.112 12.057 1.00 91.56 426 GLY A CA 1
ATOM 3297 C C . GLY A 1 426 ? -18.245 11.432 13.548 1.00 91.56 426 GLY A C 1
ATOM 3298 O O . GLY A 1 426 ? -19.075 12.157 14.085 1.00 91.56 426 GLY A O 1
ATOM 3299 N N . ALA A 1 427 ? -17.205 10.924 14.216 1.00 95.31 427 ALA A N 1
ATOM 3300 C CA . ALA A 1 427 ? -16.864 11.314 15.582 1.00 95.31 427 ALA A CA 1
ATOM 3301 C C . ALA A 1 427 ? -15.606 12.191 15.609 1.00 95.31 427 ALA A C 1
ATOM 3303 O O . ALA A 1 427 ? -14.613 11.854 14.966 1.00 95.31 427 ALA A O 1
ATOM 3304 N N . ASP A 1 428 ? -15.632 13.281 16.373 1.00 97.44 428 ASP A N 1
ATOM 3305 C CA . ASP A 1 428 ? -14.484 14.173 16.539 1.00 97.44 428 ASP A CA 1
ATOM 3306 C C . ASP A 1 428 ? -13.485 13.581 17.531 1.00 97.44 428 ASP A C 1
ATOM 3308 O O . ASP A 1 428 ? -13.742 13.528 18.730 1.00 97.44 428 ASP A O 1
ATOM 3312 N N . ILE A 1 429 ? -12.349 13.109 17.021 1.00 98.38 429 ILE A N 1
ATOM 3313 C CA . ILE A 1 429 ? -11.300 12.482 17.822 1.00 98.38 429 ILE A CA 1
ATOM 3314 C C . ILE A 1 429 ? -10.179 13.489 18.050 1.00 98.38 429 ILE A C 1
ATOM 3316 O O . ILE A 1 429 ? -9.598 14.012 17.092 1.00 98.38 429 ILE A O 1
ATOM 3320 N N . THR A 1 430 ? -9.842 13.728 19.315 1.00 98.69 430 THR A N 1
ATOM 3321 C CA . THR A 1 430 ? -8.683 14.545 19.678 1.00 98.69 430 THR A CA 1
ATOM 3322 C C . THR A 1 430 ? -7.443 13.669 19.747 1.00 98.69 430 THR A C 1
ATOM 3324 O O . THR A 1 430 ? -7.435 12.627 20.392 1.00 98.69 430 THR A O 1
ATOM 3327 N N . PHE A 1 431 ? -6.380 14.108 19.094 1.00 98.75 431 PHE A N 1
ATOM 3328 C CA . PHE A 1 431 ? -5.056 13.510 19.112 1.00 98.75 431 PHE A CA 1
ATOM 3329 C C . PHE A 1 431 ? -4.079 14.487 19.759 1.00 98.75 431 PHE A C 1
ATOM 3331 O O . PHE A 1 431 ? -4.006 15.643 19.335 1.00 98.75 431 PHE A O 1
ATOM 3338 N N . THR A 1 432 ? -3.302 14.009 20.728 1.00 98.75 432 THR A N 1
ATOM 3339 C CA . THR A 1 432 ? -2.257 14.773 21.416 1.00 98.75 432 THR A CA 1
ATOM 3340 C C . THR A 1 432 ? -0.942 14.004 21.394 1.00 98.75 432 THR A C 1
ATOM 3342 O O . THR A 1 432 ? -0.906 12.813 21.692 1.00 98.75 432 THR A O 1
ATOM 3345 N N . THR A 1 433 ? 0.163 14.679 21.097 1.00 98.62 433 THR A N 1
ATOM 3346 C CA . THR A 1 433 ? 1.512 14.116 21.245 1.00 98.62 433 THR A CA 1
ATOM 3347 C C . THR A 1 433 ? 2.494 15.179 21.710 1.00 98.62 433 THR A C 1
ATOM 3349 O O . THR A 1 433 ? 2.295 16.362 21.453 1.00 98.62 433 THR A O 1
ATOM 3352 N N . SER A 1 434 ? 3.563 14.734 22.365 1.00 98.19 434 SER A N 1
ATOM 3353 C CA . SER A 1 434 ? 4.760 15.506 22.718 1.00 98.19 434 SER A CA 1
ATOM 3354 C C . SER A 1 434 ? 6.047 14.869 22.168 1.00 98.19 434 SER A C 1
ATOM 3356 O O . SER A 1 434 ? 7.149 15.282 22.525 1.00 98.19 434 SER A O 1
ATOM 3358 N N . SER A 1 435 ? 5.916 13.853 21.304 1.00 96.75 435 SER A N 1
ATOM 3359 C CA . SER A 1 435 ? 7.034 13.070 20.762 1.00 96.75 435 SER A CA 1
ATOM 3360 C C . SER A 1 435 ? 7.057 13.001 19.231 1.00 96.75 435 SER A C 1
ATOM 3362 O O . SER A 1 435 ? 7.649 12.088 18.654 1.00 96.75 435 SER A O 1
ATOM 3364 N N . GLY A 1 436 ? 6.400 13.952 18.560 1.00 97.06 436 GLY A N 1
ATOM 3365 C CA . GLY A 1 436 ? 6.365 14.020 17.097 1.00 97.06 436 GLY A CA 1
ATOM 3366 C C . GLY A 1 436 ? 5.568 12.897 16.441 1.00 97.06 436 GLY A C 1
ATOM 3367 O O . GLY A 1 436 ? 5.827 12.570 15.286 1.00 97.06 436 GLY A O 1
ATOM 3368 N N . ALA A 1 437 ? 4.630 12.278 17.165 1.00 98.44 437 ALA A N 1
ATOM 3369 C CA . ALA A 1 437 ? 3.927 11.103 16.671 1.00 98.44 437 ALA A CA 1
ATOM 3370 C C . ALA A 1 437 ? 3.105 11.427 15.427 1.00 98.44 437 ALA A C 1
ATOM 3372 O O . ALA A 1 437 ? 2.375 12.417 15.408 1.00 98.44 437 ALA A O 1
ATOM 3373 N N . GLN A 1 438 ? 3.189 10.559 14.426 1.00 98.62 438 GLN A N 1
ATOM 3374 C CA . GLN A 1 438 ? 2.253 10.502 13.311 1.00 98.62 438 GLN A CA 1
ATOM 3375 C C . GLN A 1 438 ? 1.336 9.305 13.531 1.00 98.62 438 GLN A C 1
ATOM 3377 O O . GLN A 1 438 ? 1.769 8.270 14.045 1.00 98.62 438 GLN A O 1
ATOM 3382 N N . ALA A 1 439 ? 0.064 9.441 13.176 1.00 98.75 439 ALA A N 1
ATOM 3383 C CA . ALA A 1 439 ? -0.915 8.451 13.586 1.00 98.75 439 ALA A CA 1
ATOM 3384 C C . ALA A 1 439 ? -2.085 8.300 12.619 1.00 98.75 439 ALA A C 1
ATOM 3386 O O . ALA A 1 439 ? -2.387 9.194 11.825 1.00 98.75 439 ALA A O 1
ATOM 3387 N N . PHE A 1 440 ? -2.762 7.162 12.744 1.00 98.81 440 PHE A N 1
ATOM 3388 C CA . PHE A 1 440 ? -3.965 6.820 11.997 1.00 98.81 440 PHE A CA 1
ATOM 3389 C C . PHE A 1 440 ? -5.094 6.478 12.965 1.00 98.81 440 PHE A C 1
ATOM 3391 O O . PHE A 1 440 ? -4.867 5.838 13.993 1.00 98.81 440 PHE A O 1
ATOM 3398 N N . GLY A 1 441 ? -6.308 6.896 12.620 1.00 98.62 441 GLY A N 1
ATOM 3399 C CA . GLY A 1 441 ? -7.540 6.477 13.279 1.00 98.62 441 GLY A CA 1
ATOM 3400 C C . GLY A 1 441 ? -8.508 5.915 12.252 1.00 98.62 441 GLY A C 1
ATOM 3401 O O . GLY A 1 441 ? -8.697 6.513 11.195 1.00 98.62 441 GLY A O 1
ATOM 3402 N N . VAL A 1 442 ? -9.115 4.773 12.555 1.00 98.56 442 VAL A N 1
ATOM 3403 C CA . VAL A 1 442 ? -10.050 4.091 11.663 1.00 98.56 442 VAL A CA 1
ATOM 3404 C C . VAL A 1 442 ? -11.339 3.781 12.401 1.00 98.56 442 VAL A C 1
ATOM 3406 O O . VAL A 1 442 ? -11.296 3.132 13.441 1.00 98.56 442 VAL A O 1
ATOM 3409 N N . ARG A 1 443 ? -12.490 4.172 11.850 1.00 97.38 443 ARG A N 1
ATOM 3410 C CA . ARG A 1 443 ? -13.788 3.610 12.234 1.00 97.38 443 ARG A CA 1
ATOM 3411 C C . ARG A 1 443 ? -14.039 2.369 11.382 1.00 97.38 443 ARG A C 1
ATOM 3413 O O . ARG A 1 443 ? -14.263 2.470 10.179 1.00 97.38 443 ARG A O 1
ATOM 3420 N N . ARG A 1 444 ? -13.965 1.191 11.996 1.00 94.75 444 ARG A N 1
ATOM 3421 C CA . ARG A 1 444 ? -14.096 -0.100 11.297 1.00 94.75 444 ARG A CA 1
ATOM 3422 C C . ARG A 1 444 ? -15.520 -0.648 11.314 1.00 94.75 444 ARG A C 1
ATOM 3424 O O . ARG A 1 444 ? -15.873 -1.482 10.491 1.00 94.75 444 ARG A O 1
ATOM 3431 N N . GLY A 1 445 ? -16.365 -0.115 12.192 1.00 91.81 445 GLY A N 1
ATOM 3432 C CA . GLY A 1 445 ? -17.795 -0.386 12.211 1.00 91.81 445 GLY A CA 1
ATOM 3433 C C . GLY A 1 445 ? -18.530 0.540 13.172 1.00 91.81 445 GLY A C 1
ATOM 3434 O O . GLY A 1 445 ? -17.947 1.455 13.759 1.00 91.81 445 GLY A O 1
ATOM 3435 N N . ALA A 1 446 ? -19.823 0.287 13.376 1.00 87.44 446 ALA A N 1
ATOM 3436 C CA . ALA A 1 446 ? -20.619 1.049 14.340 1.00 87.44 446 ALA A CA 1
ATOM 3437 C C . ALA A 1 446 ? -20.032 0.981 15.762 1.00 87.44 446 ALA A C 1
ATOM 3439 O O . ALA A 1 446 ? -20.109 1.964 16.494 1.00 87.44 446 ALA A O 1
ATOM 3440 N N . ALA A 1 447 ? -19.408 -0.154 16.098 1.00 90.38 447 ALA A N 1
ATOM 3441 C CA . ALA A 1 447 ? -18.919 -0.503 17.426 1.00 90.38 447 ALA A CA 1
ATOM 3442 C C . ALA A 1 447 ? -17.393 -0.460 17.581 1.00 90.38 447 ALA A C 1
ATOM 3444 O O . ALA A 1 447 ? -16.904 -0.860 18.633 1.00 90.38 447 ALA A O 1
ATOM 3445 N N . GLU A 1 448 ? -16.629 -0.089 16.551 1.00 95.69 448 GLU A N 1
ATOM 3446 C CA . GLU A 1 448 ? -15.186 -0.343 16.536 1.00 95.69 448 GLU A CA 1
ATOM 3447 C C . GLU A 1 448 ? -14.391 0.823 15.959 1.00 95.69 448 GLU A C 1
ATOM 3449 O O . GLU A 1 448 ? -14.619 1.257 14.824 1.00 95.69 448 GLU A O 1
ATOM 3454 N N . PHE A 1 449 ? -13.403 1.255 16.740 1.00 98.06 449 PHE A N 1
ATOM 3455 C CA . PHE A 1 449 ? -12.310 2.097 16.287 1.00 98.06 449 PHE A CA 1
ATOM 3456 C C . PHE A 1 449 ? -10.977 1.366 16.428 1.00 98.06 449 PHE A C 1
ATOM 3458 O O . PHE A 1 449 ? -10.773 0.596 17.367 1.00 98.06 449 PHE A O 1
ATOM 3465 N N . ALA A 1 450 ? -10.052 1.650 15.520 1.00 98.56 450 ALA A N 1
ATOM 3466 C CA . ALA A 1 450 ? -8.656 1.262 15.622 1.00 98.56 450 ALA A CA 1
ATOM 3467 C C . ALA A 1 450 ? -7.773 2.508 15.540 1.00 98.56 450 ALA A C 1
ATOM 3469 O O . ALA A 1 450 ? -7.968 3.349 14.664 1.00 98.56 450 ALA A O 1
ATOM 3470 N N . PHE A 1 451 ? -6.793 2.615 16.429 1.00 98.81 451 PHE A N 1
ATOM 3471 C CA . PHE A 1 451 ? -5.816 3.700 16.441 1.00 98.81 451 PHE A CA 1
ATOM 3472 C C . PHE A 1 451 ? -4.410 3.138 16.384 1.00 98.81 451 PHE A C 1
ATOM 3474 O O . PHE A 1 451 ? -4.129 2.115 17.004 1.00 98.81 451 PHE A O 1
ATOM 3481 N N . THR A 1 452 ? -3.524 3.811 15.660 1.00 98.69 452 THR A N 1
ATOM 3482 C CA . THR A 1 452 ? -2.110 3.439 15.569 1.00 98.69 452 THR A CA 1
ATOM 3483 C C . THR A 1 452 ? -1.223 4.667 15.612 1.00 98.69 452 THR A C 1
ATOM 3485 O O . THR A 1 452 ? -1.610 5.692 15.049 1.00 98.69 452 THR A O 1
ATOM 3488 N N . THR A 1 453 ? -0.026 4.565 16.184 1.00 98.69 453 THR A N 1
ATOM 3489 C CA . THR A 1 453 ? 0.878 5.715 16.336 1.00 98.69 453 THR A CA 1
ATOM 3490 C C . THR A 1 453 ? 2.348 5.334 16.159 1.00 98.69 453 THR A C 1
ATOM 3492 O O . THR A 1 453 ? 2.760 4.262 16.592 1.00 98.69 453 THR A O 1
ATOM 3495 N N . THR A 1 454 ? 3.158 6.188 15.525 1.00 98.62 454 THR A N 1
ATOM 3496 C CA . THR A 1 454 ? 4.596 5.920 15.300 1.00 98.62 454 THR A CA 1
ATOM 3497 C C . THR A 1 454 ? 5.443 6.116 16.558 1.00 98.62 454 THR A C 1
ATOM 3499 O O . THR A 1 454 ? 6.379 5.359 16.803 1.00 98.62 454 THR A O 1
ATOM 3502 N N . THR A 1 455 ? 5.101 7.101 17.386 1.00 98.31 455 THR A N 1
ATOM 3503 C CA . THR A 1 455 ? 5.667 7.342 18.725 1.00 98.31 455 THR A CA 1
ATOM 3504 C C . THR A 1 455 ? 4.527 7.569 19.725 1.00 98.31 455 THR A C 1
ATOM 3506 O O . THR A 1 455 ? 3.366 7.355 19.386 1.00 98.31 455 THR A O 1
ATOM 3509 N N . GLN A 1 456 ? 4.806 7.941 20.976 1.00 98.38 456 GLN A N 1
ATOM 3510 C CA . GLN A 1 456 ? 3.756 8.061 21.992 1.00 98.38 456 GLN A CA 1
ATOM 3511 C C . GLN A 1 456 ? 2.734 9.158 21.643 1.00 98.38 456 GLN A C 1
ATOM 3513 O O . GLN A 1 456 ? 3.099 10.303 21.348 1.00 98.38 456 GLN A O 1
ATOM 3518 N N . ALA A 1 457 ? 1.449 8.820 21.741 1.00 98.56 457 ALA A N 1
ATOM 3519 C CA . ALA A 1 457 ? 0.345 9.757 21.566 1.00 98.56 457 ALA A CA 1
ATOM 3520 C C . ALA A 1 457 ? -0.879 9.354 22.392 1.00 98.56 457 ALA A C 1
ATOM 3522 O O . ALA A 1 457 ? -1.072 8.180 22.698 1.00 98.56 457 ALA A O 1
ATOM 3523 N N . THR A 1 458 ? -1.734 10.321 22.699 1.00 98.75 458 THR A N 1
ATOM 3524 C CA . THR A 1 458 ? -3.015 10.114 23.374 1.00 98.75 458 THR A CA 1
ATOM 3525 C C . THR A 1 458 ? -4.156 10.431 22.423 1.00 98.75 458 THR A C 1
ATOM 3527 O O . THR A 1 458 ? -4.154 11.474 21.767 1.00 98.75 458 THR A O 1
ATOM 3530 N N . PHE A 1 459 ? -5.135 9.534 22.371 1.00 98.69 459 PHE A N 1
ATOM 3531 C CA . PHE A 1 459 ? -6.403 9.744 21.688 1.00 98.69 459 PHE A CA 1
ATOM 3532 C C . PHE A 1 459 ? -7.502 9.973 22.718 1.00 98.69 459 PHE A C 1
ATOM 3534 O O . PHE A 1 459 ? -7.659 9.166 23.635 1.00 98.69 459 PHE A O 1
ATOM 3541 N N . THR A 1 460 ? -8.280 11.034 22.535 1.00 98.38 460 THR A N 1
ATOM 3542 C CA . THR A 1 460 ? -9.470 11.334 23.330 1.00 98.38 460 THR A CA 1
ATOM 3543 C C . THR A 1 460 ? -10.698 11.192 22.442 1.00 98.38 460 THR A C 1
ATOM 3545 O O . THR A 1 460 ? -10.853 11.889 21.438 1.00 98.38 460 THR A O 1
ATOM 3548 N N . LEU A 1 461 ? -11.561 10.256 22.815 1.00 97.25 461 LEU A N 1
ATOM 3549 C CA . LEU A 1 461 ? -12.799 9.924 22.135 1.00 97.25 461 LEU A CA 1
ATOM 3550 C C . LEU A 1 461 ? -13.982 10.506 22.920 1.00 97.25 461 LEU A C 1
ATOM 3552 O O . LEU A 1 461 ? -14.051 10.305 24.137 1.00 97.25 461 LEU A O 1
ATOM 3556 N N . PRO A 1 462 ? -14.934 11.192 22.267 1.00 94.94 462 PRO A N 1
ATOM 3557 C CA . PRO A 1 462 ? -16.066 11.779 22.960 1.00 94.94 462 PRO A CA 1
ATOM 3558 C C . PRO A 1 462 ? -16.970 10.699 23.559 1.00 94.94 462 PRO A C 1
ATOM 3560 O O . PRO A 1 462 ? -17.274 9.691 22.917 1.00 94.94 462 PRO A O 1
ATOM 3563 N N . GLY A 1 463 ? -17.456 10.935 24.781 1.00 88.44 463 GLY A N 1
ATOM 3564 C CA . GLY A 1 463 ? -18.367 10.010 25.473 1.00 88.44 463 GLY A CA 1
ATOM 3565 C C . GLY A 1 463 ? -19.678 9.743 24.726 1.00 88.44 463 GLY A C 1
ATOM 3566 O O . GLY A 1 463 ? -20.341 8.732 24.955 1.00 88.44 463 GLY A O 1
ATOM 3567 N N . THR A 1 464 ? -20.039 10.622 23.787 1.00 88.62 464 THR A N 1
ATOM 3568 C CA . THR A 1 464 ? -21.217 10.483 22.922 1.00 88.62 464 THR A CA 1
ATOM 3569 C C . THR A 1 464 ? -21.126 9.306 21.948 1.00 88.62 464 THR A C 1
ATOM 3571 O O . THR A 1 464 ? -22.167 8.870 21.461 1.00 88.62 464 THR A O 1
ATOM 3574 N N . ILE A 1 465 ? -19.931 8.750 21.694 1.00 89.50 465 ILE A N 1
ATOM 3575 C CA . ILE A 1 465 ? -19.760 7.551 20.851 1.00 89.50 465 ILE A CA 1
ATOM 3576 C C . ILE A 1 465 ? -20.447 6.333 21.477 1.00 89.50 465 ILE A C 1
ATOM 3578 O O . ILE A 1 465 ? -20.990 5.494 20.759 1.00 89.50 465 ILE A O 1
ATOM 3582 N N . GLY A 1 466 ? -20.447 6.239 22.807 1.00 87.56 466 GLY A N 1
ATOM 3583 C CA . GLY A 1 466 ? -21.083 5.153 23.538 1.00 87.56 466 GLY A CA 1
ATOM 3584 C C . GLY A 1 466 ? -20.237 4.630 24.691 1.00 87.56 466 GLY A C 1
ATOM 3585 O O . GLY A 1 466 ? -19.180 5.160 25.027 1.00 87.56 466 GLY A O 1
ATOM 3586 N N . VAL A 1 467 ? -20.719 3.549 25.299 1.00 90.06 467 VAL A N 1
ATOM 3587 C CA . VAL A 1 467 ? -20.051 2.898 26.430 1.00 90.06 467 VAL A CA 1
ATOM 3588 C C . VAL A 1 467 ? -18.933 1.996 25.908 1.00 90.06 467 VAL A C 1
ATOM 3590 O O . VAL A 1 467 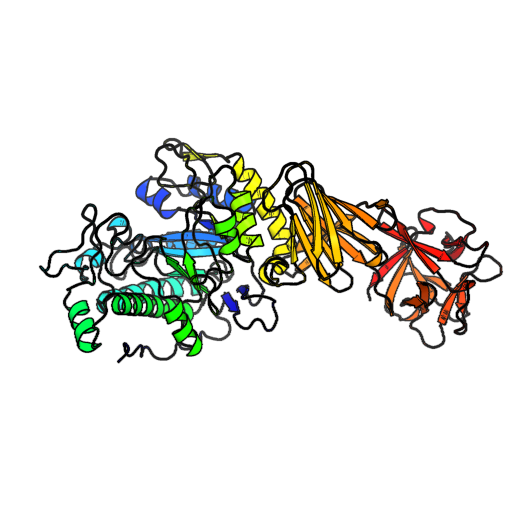? -19.188 1.084 25.117 1.00 90.06 467 VAL A O 1
ATOM 3593 N N . VAL A 1 468 ? -17.701 2.247 26.355 1.00 92.25 468 VAL A N 1
ATOM 3594 C CA . VAL A 1 468 ? -16.520 1.441 26.012 1.00 92.25 468 VAL A CA 1
ATOM 3595 C C . VAL A 1 468 ? -16.653 0.053 26.626 1.00 92.25 468 VAL A C 1
ATOM 3597 O O . VAL A 1 468 ? -16.690 -0.097 27.842 1.00 92.25 468 VAL A O 1
ATOM 3600 N N . ARG A 1 469 ? -16.693 -0.964 25.771 1.00 90.62 469 ARG A N 1
ATOM 3601 C CA . ARG A 1 469 ? -16.772 -2.383 26.134 1.00 90.62 469 ARG A CA 1
ATOM 3602 C C . ARG A 1 469 ? -15.392 -2.973 26.406 1.00 90.62 469 ARG A C 1
ATOM 3604 O O . ARG A 1 469 ? -15.216 -3.753 27.338 1.00 90.62 469 ARG A O 1
ATOM 3611 N N . SER A 1 470 ? -14.419 -2.628 25.566 1.00 91.69 470 SER A N 1
ATOM 3612 C CA . SER A 1 470 ? -13.046 -3.118 25.675 1.00 91.69 470 SER A CA 1
ATOM 3613 C C . SER A 1 470 ? -12.072 -2.191 24.963 1.00 91.69 470 SER A C 1
ATOM 3615 O O . SER A 1 470 ? -12.391 -1.647 23.904 1.00 91.69 470 SER A O 1
ATOM 3617 N N . VAL A 1 471 ? -10.862 -2.089 25.507 1.00 95.06 471 VAL A N 1
ATOM 3618 C CA . VAL A 1 471 ? -9.721 -1.437 24.865 1.00 95.06 471 VAL A CA 1
ATOM 3619 C C . VAL A 1 471 ? -8.570 -2.434 24.851 1.00 95.06 471 VAL A C 1
ATOM 3621 O O . VAL A 1 471 ? -8.188 -2.979 25.888 1.00 95.06 471 VAL A O 1
ATOM 3624 N N . GLU A 1 472 ? -8.053 -2.739 23.669 1.00 96.12 472 GLU A N 1
ATOM 3625 C CA . GLU A 1 472 ? -7.119 -3.846 23.472 1.00 96.12 472 GLU A CA 1
ATOM 3626 C C . GLU A 1 472 ? -5.936 -3.404 22.628 1.00 96.12 472 GLU A C 1
ATOM 3628 O O . GLU A 1 472 ? -6.128 -2.784 21.588 1.00 96.12 472 GLU A O 1
ATOM 3633 N N . ALA A 1 473 ? -4.725 -3.762 23.044 1.00 97.88 473 ALA A N 1
ATOM 3634 C CA . ALA A 1 473 ? -3.543 -3.666 22.199 1.00 97.88 473 ALA A CA 1
ATOM 3635 C C . ALA A 1 473 ? -3.468 -4.900 21.288 1.00 97.88 473 ALA A C 1
ATOM 3637 O O . ALA A 1 473 ? -3.834 -6.009 21.701 1.00 97.88 473 ALA A O 1
ATOM 3638 N N . GLY A 1 474 ? -3.012 -4.721 20.052 1.00 98.12 474 GLY A N 1
ATOM 3639 C CA . GLY A 1 474 ? -2.952 -5.806 19.078 1.00 98.12 474 GLY A CA 1
ATOM 3640 C C . GLY A 1 474 ? -2.623 -5.332 17.670 1.00 98.12 474 GLY A C 1
ATOM 3641 O O . GLY A 1 474 ? -1.855 -4.389 17.488 1.00 98.12 474 GLY A O 1
ATOM 3642 N N . ARG A 1 475 ? -3.167 -6.027 16.670 1.00 98.12 475 ARG A N 1
ATOM 3643 C CA . ARG A 1 475 ? -3.073 -5.691 15.238 1.00 98.12 475 ARG A CA 1
ATOM 3644 C C . ARG A 1 475 ? -4.134 -6.437 14.433 1.00 98.12 475 ARG A C 1
ATOM 3646 O O . ARG A 1 475 ? -4.615 -7.468 14.895 1.00 98.12 475 ARG A O 1
ATOM 3653 N N . TYR A 1 476 ? -4.415 -5.997 13.210 1.00 97.81 476 TYR A N 1
ATOM 3654 C CA . TYR A 1 476 ? -5.153 -6.808 12.237 1.00 97.81 476 TYR A CA 1
ATOM 3655 C C . TYR A 1 476 ? -4.190 -7.715 11.455 1.00 97.81 476 TYR A C 1
ATOM 3657 O O . TYR A 1 476 ? -3.092 -7.298 11.074 1.00 97.81 476 TYR A O 1
ATOM 3665 N N . ASP A 1 477 ? -4.553 -8.985 11.280 1.00 95.25 477 ASP A N 1
ATOM 3666 C CA . ASP A 1 477 ? -3.779 -9.953 10.499 1.00 95.25 477 ASP A CA 1
ATOM 3667 C C . ASP A 1 477 ? -4.091 -9.886 8.995 1.00 95.25 477 ASP A C 1
ATOM 3669 O O . ASP A 1 477 ? -4.906 -9.087 8.542 1.00 95.25 477 ASP A O 1
ATOM 3673 N N . ALA A 1 478 ? -3.429 -10.728 8.197 1.00 88.81 478 ALA A N 1
ATOM 3674 C CA . ALA A 1 478 ? -3.596 -10.755 6.743 1.00 88.81 478 ALA A CA 1
ATOM 3675 C C . ALA A 1 478 ? -5.030 -11.095 6.280 1.00 88.81 478 ALA A C 1
ATOM 3677 O O . ALA A 1 478 ? -5.376 -10.815 5.130 1.00 88.81 478 ALA A O 1
ATOM 3678 N N . ASN A 1 479 ? -5.863 -11.679 7.145 1.00 90.69 479 ASN A N 1
ATOM 3679 C CA . ASN A 1 479 ? -7.277 -11.958 6.895 1.00 90.69 479 ASN A CA 1
ATOM 3680 C C . ASN A 1 479 ? -8.197 -10.887 7.505 1.00 90.69 479 ASN A C 1
ATOM 3682 O O . ASN A 1 479 ? -9.406 -11.084 7.546 1.00 90.69 479 ASN A O 1
ATOM 3686 N N . ASP A 1 480 ? -7.626 -9.761 7.941 1.00 94.06 480 ASP A N 1
ATOM 3687 C CA . ASP A 1 480 ? -8.313 -8.644 8.589 1.00 94.06 480 ASP A CA 1
ATOM 3688 C C . ASP A 1 480 ? -8.954 -8.999 9.943 1.00 94.06 480 ASP A C 1
ATOM 3690 O O . ASP A 1 480 ? -9.847 -8.301 10.425 1.00 94.06 480 ASP A O 1
ATOM 3694 N N . ASN A 1 481 ? -8.478 -10.067 10.594 1.00 95.69 481 ASN A N 1
ATOM 3695 C CA . ASN A 1 481 ? -8.923 -10.440 11.933 1.00 95.69 481 ASN A CA 1
ATOM 3696 C C . ASN A 1 481 ? -8.094 -9.718 12.993 1.00 95.69 481 ASN A C 1
ATOM 3698 O O . ASN A 1 481 ? -6.870 -9.608 12.883 1.00 95.69 481 ASN A O 1
ATOM 3702 N N . TRP A 1 482 ? -8.749 -9.273 14.064 1.00 96.81 482 TRP A N 1
ATOM 3703 C CA . TRP A 1 482 ? -8.052 -8.701 15.212 1.00 96.81 482 TRP A CA 1
ATOM 3704 C C . TRP A 1 482 ? -7.280 -9.771 15.992 1.00 96.81 482 TRP A C 1
ATOM 3706 O O . TRP A 1 482 ? -7.862 -10.719 16.519 1.00 96.81 482 TRP A O 1
ATOM 3716 N N . VAL A 1 483 ? -5.975 -9.562 16.141 1.00 98.19 483 VAL A N 1
ATOM 3717 C CA . VAL A 1 483 ? -5.077 -10.366 16.969 1.00 98.19 483 VAL A CA 1
ATOM 3718 C C . VAL A 1 483 ? -4.711 -9.560 18.207 1.00 98.19 483 VAL A C 1
ATOM 3720 O O . VAL A 1 483 ? -3.883 -8.647 18.159 1.00 98.19 483 VAL A O 1
ATOM 3723 N N . LYS A 1 484 ? -5.342 -9.907 19.330 1.00 96.62 484 LYS A N 1
ATOM 3724 C CA . LYS A 1 484 ? -5.097 -9.287 20.635 1.00 96.62 484 LYS A CA 1
ATOM 3725 C C . LYS A 1 484 ? -3.718 -9.677 21.170 1.00 96.62 484 LYS A C 1
ATOM 3727 O O . LYS A 1 484 ? -3.419 -10.861 21.290 1.00 96.62 484 LYS A O 1
ATOM 3732 N N . SER A 1 485 ? -2.922 -8.687 21.566 1.00 96.56 485 SER A N 1
ATOM 3733 C CA . SER A 1 485 ? -1.675 -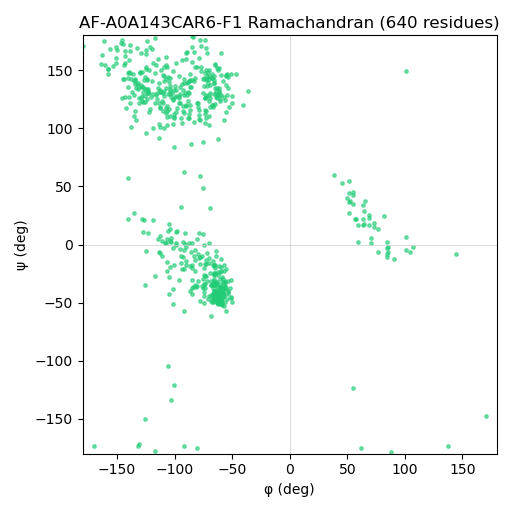8.883 22.321 1.00 96.56 485 SER A CA 1
ATOM 3734 C C . SER A 1 485 ? -1.817 -8.532 23.803 1.00 96.56 485 SER A C 1
ATOM 3736 O O . SER A 1 485 ? -1.008 -8.972 24.613 1.00 96.56 485 SER A O 1
ATOM 3738 N N . GLY A 1 486 ? -2.837 -7.757 24.183 1.00 93.06 486 GLY A N 1
ATOM 3739 C CA . GLY A 1 486 ? -3.092 -7.420 25.581 1.00 93.06 486 GLY A CA 1
ATOM 3740 C C . GLY A 1 486 ? -4.316 -6.532 25.781 1.00 93.06 486 GLY A C 1
ATOM 3741 O O . GLY A 1 486 ? -4.908 -6.027 24.828 1.00 93.06 486 GLY A O 1
ATOM 3742 N N . THR A 1 487 ? -4.708 -6.343 27.038 1.00 92.12 487 THR A N 1
ATOM 3743 C CA . THR A 1 487 ? -5.695 -5.323 27.417 1.00 92.12 487 THR A CA 1
ATOM 3744 C C . THR A 1 487 ? -4.986 -3.988 27.619 1.00 92.12 487 THR A C 1
ATOM 3746 O O . THR A 1 487 ? -3.877 -3.948 28.150 1.00 92.12 487 THR A O 1
ATOM 3749 N N . LYS A 1 488 ? -5.621 -2.895 27.197 1.00 93.75 488 LYS A N 1
ATOM 3750 C CA . LYS A 1 488 ? -5.068 -1.547 27.280 1.00 93.75 488 LYS A CA 1
ATOM 3751 C C . LYS A 1 488 ? -5.874 -0.711 28.269 1.00 93.75 488 LYS A C 1
ATOM 3753 O O . LYS A 1 488 ? -7.097 -0.670 28.196 1.00 93.75 488 LYS A O 1
ATOM 3758 N N . ALA A 1 489 ? -5.177 -0.039 29.180 1.00 92.50 489 ALA A N 1
ATOM 3759 C CA . ALA A 1 489 ? -5.811 0.880 30.113 1.00 92.50 489 ALA A CA 1
ATOM 3760 C C . ALA A 1 489 ? -6.290 2.157 29.409 1.00 92.50 489 ALA A C 1
ATOM 3762 O O . ALA A 1 489 ? -5.659 2.634 28.463 1.00 92.50 489 ALA A O 1
ATOM 3763 N N . TYR A 1 490 ? -7.377 2.721 29.921 1.00 93.56 490 TYR A N 1
ATOM 3764 C CA . TYR A 1 490 ? -7.917 4.011 29.510 1.00 93.56 490 TYR A CA 1
ATOM 3765 C C . TYR A 1 490 ? -8.470 4.752 30.729 1.00 93.56 490 TYR A C 1
ATOM 3767 O O . TYR A 1 490 ? -8.734 4.145 31.771 1.00 93.56 490 TYR A O 1
ATOM 3775 N N . THR A 1 491 ? -8.655 6.059 30.598 1.00 92.06 491 THR A N 1
ATOM 3776 C CA . THR A 1 491 ? -9.289 6.905 31.615 1.00 92.06 491 THR A CA 1
ATOM 3777 C C . THR A 1 491 ? -10.545 7.555 31.054 1.00 92.06 491 THR A C 1
ATOM 3779 O O . THR A 1 491 ? -10.689 7.722 29.843 1.00 92.06 491 THR A O 1
ATOM 3782 N N . THR A 1 492 ? -11.467 7.923 31.944 1.00 89.88 492 THR A N 1
ATOM 3783 C CA . THR A 1 492 ? -12.632 8.734 31.586 1.00 89.88 492 THR A CA 1
ATOM 3784 C C . THR A 1 492 ? -12.471 10.119 32.195 1.00 89.88 492 THR A C 1
ATOM 3786 O O . THR A 1 492 ? -12.474 10.252 33.418 1.00 89.88 492 THR A O 1
ATOM 3789 N N . VAL A 1 493 ? -12.346 11.149 31.359 1.00 88.44 493 VAL A N 1
ATOM 3790 C CA . VAL A 1 493 ? -12.172 12.545 31.784 1.00 88.44 493 VAL A CA 1
ATOM 3791 C C . VAL A 1 493 ? -13.316 13.369 31.214 1.00 88.44 493 VAL A C 1
ATOM 3793 O O . VAL A 1 493 ? -13.490 13.445 30.000 1.00 88.44 493 VAL A O 1
ATOM 3796 N N . SER A 1 494 ? -14.145 13.947 32.087 1.00 89.56 494 SER A N 1
ATOM 3797 C CA . SER A 1 494 ? -15.341 14.713 31.691 1.00 89.56 494 SER A CA 1
ATOM 3798 C C . SER A 1 494 ? -16.258 13.958 30.712 1.00 89.56 494 SER A C 1
ATOM 3800 O O . SER A 1 494 ? -16.824 14.541 29.793 1.00 89.56 494 SER A O 1
ATOM 3802 N N . GLY A 1 495 ? -16.375 12.638 30.891 1.00 87.62 495 GLY A N 1
ATOM 3803 C CA . GLY A 1 495 ? -17.160 11.750 30.026 1.00 87.62 495 GLY A CA 1
ATOM 3804 C C . GLY A 1 495 ? -16.437 11.259 28.767 1.00 87.62 495 GLY A C 1
ATOM 3805 O O . GLY A 1 495 ? -16.924 10.328 28.133 1.00 87.62 495 GLY A O 1
ATOM 3806 N N . ASN A 1 496 ? -15.272 11.807 28.421 1.00 94.00 496 ASN A N 1
ATOM 3807 C CA . ASN A 1 496 ? -14.486 11.368 27.270 1.00 94.00 496 ASN A CA 1
ATOM 3808 C C . ASN A 1 496 ? -13.560 10.212 27.637 1.00 94.00 496 ASN A C 1
ATOM 3810 O O . ASN A 1 496 ? -13.042 10.159 28.746 1.00 94.00 496 ASN A O 1
ATOM 3814 N N . THR A 1 497 ? -13.332 9.307 26.693 1.00 94.12 497 THR A N 1
ATOM 3815 C CA . THR A 1 497 ? -12.393 8.189 26.835 1.00 94.12 497 THR A CA 1
ATOM 3816 C C . THR A 1 497 ? -11.014 8.622 26.360 1.00 94.12 497 THR A C 1
ATOM 3818 O O . THR A 1 497 ? -10.864 8.956 25.189 1.00 94.12 497 THR A O 1
ATOM 3821 N N . GLU A 1 498 ? -10.008 8.579 27.227 1.00 96.50 498 GLU A N 1
ATOM 3822 C CA . GLU A 1 498 ? -8.620 8.900 26.887 1.00 96.50 498 GLU A CA 1
ATOM 3823 C C . GLU A 1 498 ? -7.742 7.651 26.904 1.00 96.50 498 GLU A C 1
ATOM 3825 O O . GLU A 1 498 ? -7.754 6.868 27.857 1.00 96.50 498 GLU A O 1
ATOM 3830 N N . ILE A 1 499 ? -6.972 7.460 25.832 1.00 97.25 499 ILE A N 1
ATOM 3831 C CA . ILE A 1 499 ? -6.137 6.278 25.629 1.00 97.25 499 ILE A CA 1
ATOM 3832 C C . ILE A 1 499 ? -4.758 6.720 25.150 1.00 97.25 499 ILE A C 1
ATOM 3834 O O . ILE A 1 499 ? -4.611 7.241 24.045 1.00 97.25 499 ILE A O 1
ATOM 3838 N N . THR A 1 500 ? -3.733 6.473 25.964 1.00 97.81 500 THR A N 1
ATOM 3839 C CA . THR A 1 500 ? -2.336 6.749 25.601 1.00 97.81 500 THR A CA 1
ATOM 3840 C C . THR A 1 500 ? -1.695 5.523 24.977 1.00 97.81 500 THR A C 1
ATOM 3842 O O . THR A 1 500 ? -1.499 4.505 25.642 1.00 97.81 500 THR A O 1
ATOM 3845 N N . LEU A 1 501 ? -1.334 5.630 23.705 1.00 98.44 501 LEU A N 1
ATOM 3846 C CA . LEU A 1 501 ? -0.627 4.606 22.957 1.00 98.44 501 LEU A CA 1
ATOM 3847 C C . LEU A 1 501 ? 0.891 4.779 23.097 1.00 98.44 501 LEU A C 1
ATOM 3849 O O . LEU A 1 501 ? 1.412 5.895 23.063 1.00 98.44 501 LEU A O 1
ATOM 3853 N N . ALA A 1 502 ? 1.600 3.661 23.248 1.00 98.00 502 ALA A N 1
ATOM 3854 C CA . ALA A 1 502 ? 3.056 3.598 23.178 1.00 98.00 502 ALA A CA 1
ATOM 3855 C C . ALA A 1 502 ? 3.543 3.662 21.718 1.00 98.00 502 ALA A C 1
ATOM 3857 O O . ALA A 1 502 ? 2.748 3.570 20.782 1.00 98.00 502 ALA A O 1
ATOM 3858 N N . ALA A 1 503 ? 4.856 3.812 21.520 1.00 97.94 503 ALA A N 1
ATOM 3859 C CA . ALA A 1 503 ? 5.446 3.794 20.184 1.00 97.94 503 ALA A CA 1
ATOM 3860 C C . ALA A 1 503 ? 5.077 2.508 19.427 1.00 97.94 503 ALA A C 1
ATOM 3862 O O . ALA A 1 503 ? 5.066 1.420 20.001 1.00 97.94 503 ALA A O 1
ATOM 3863 N N . GLU A 1 504 ? 4.744 2.675 18.148 1.00 98.00 504 GLU A N 1
ATOM 3864 C CA . GLU A 1 504 ? 4.260 1.643 17.228 1.00 98.00 504 GLU A CA 1
ATOM 3865 C C . GLU A 1 504 ? 2.966 0.928 17.646 1.00 98.00 504 GLU A C 1
ATOM 3867 O O . GLU A 1 504 ? 2.528 0.021 16.945 1.00 98.00 504 GLU A O 1
ATOM 3872 N N . GLU A 1 505 ? 2.313 1.267 18.756 1.00 98.19 505 GLU A N 1
ATOM 3873 C CA . GLU A 1 505 ? 1.160 0.504 19.235 1.00 98.19 505 GLU A CA 1
ATOM 3874 C C . GLU A 1 505 ? -0.049 0.635 18.293 1.00 98.19 505 GLU A C 1
ATOM 3876 O O . GLU A 1 505 ? -0.277 1.679 17.679 1.00 98.19 505 GLU A O 1
ATOM 3881 N N . CYS A 1 506 ? -0.842 -0.435 18.200 1.00 98.62 506 CYS A N 1
ATOM 3882 C CA . CYS A 1 506 ? -2.182 -0.402 17.629 1.00 98.62 506 CYS A CA 1
ATOM 3883 C C . CYS A 1 506 ? -3.181 -0.815 18.708 1.00 98.62 506 CYS A C 1
ATOM 3885 O O . CYS A 1 506 ? -2.996 -1.840 19.370 1.00 98.62 506 CYS A O 1
ATOM 3887 N N . VAL A 1 507 ? -4.223 -0.007 18.884 1.00 98.56 507 VAL A N 1
ATOM 3888 C CA . VAL A 1 507 ? -5.274 -0.227 19.872 1.00 98.56 507 VAL A CA 1
ATOM 3889 C C . VAL A 1 507 ? -6.628 -0.308 19.191 1.00 98.56 507 VAL A C 1
ATOM 3891 O O . VAL A 1 507 ? -6.996 0.584 18.428 1.00 98.56 507 VAL A O 1
ATOM 3894 N N . ARG A 1 508 ? -7.390 -1.350 19.519 1.00 98.00 508 ARG A N 1
ATOM 3895 C CA . ARG A 1 508 ? -8.804 -1.488 19.180 1.00 98.00 508 ARG A CA 1
ATOM 3896 C C . ARG A 1 508 ? -9.660 -1.029 20.352 1.00 98.00 508 ARG A C 1
ATOM 3898 O O . ARG A 1 508 ? -9.521 -1.539 21.464 1.00 98.00 508 ARG A O 1
ATOM 3905 N N . VAL A 1 509 ? -10.570 -0.103 20.083 1.00 96.44 509 VAL A N 1
ATOM 3906 C CA . VAL A 1 509 ? -11.597 0.365 21.016 1.00 96.44 509 VAL A CA 1
ATOM 3907 C C . VAL A 1 509 ? -12.930 -0.185 20.542 1.00 96.44 509 VAL A C 1
ATOM 3909 O O . VAL A 1 509 ? -13.379 0.132 19.440 1.00 96.44 509 VAL A O 1
ATOM 3912 N N . SER A 1 510 ? -13.561 -1.018 21.363 1.00 94.50 510 SER A N 1
ATOM 3913 C CA . SER A 1 510 ? -14.896 -1.536 21.081 1.00 94.50 510 SER A CA 1
ATOM 3914 C C . SER A 1 510 ? -15.932 -0.906 21.994 1.00 94.50 510 SER A C 1
ATOM 3916 O O . SER A 1 510 ? -15.703 -0.753 23.193 1.00 94.50 510 SER A O 1
ATOM 3918 N N . TYR A 1 511 ? -17.105 -0.640 21.438 1.00 91.88 511 TYR A N 1
ATOM 3919 C CA . TYR A 1 511 ? -18.248 -0.054 22.125 1.00 91.88 511 TYR A CA 1
ATOM 3920 C C . TYR A 1 511 ? -19.414 -1.034 22.207 1.00 91.88 511 TYR A C 1
ATOM 3922 O O . TYR A 1 511 ? -19.507 -1.995 21.437 1.00 91.88 511 TYR A O 1
ATOM 3930 N N . LEU A 1 512 ? -20.320 -0.777 23.145 1.00 91.62 512 LEU A N 1
ATOM 3931 C CA . LEU A 1 512 ? -21.652 -1.365 23.101 1.00 91.62 512 LEU A CA 1
ATOM 3932 C C . LEU A 1 512 ? -22.490 -0.723 21.995 1.00 91.62 512 LEU A C 1
ATOM 3934 O O . LEU A 1 512 ? -22.459 0.489 21.790 1.00 91.62 512 LEU A O 1
ATOM 3938 N N . VAL A 1 513 ? -23.283 -1.554 21.326 1.00 91.44 513 VAL A N 1
ATOM 3939 C CA . VAL A 1 513 ? -24.271 -1.152 20.329 1.00 91.44 513 VAL A CA 1
ATOM 3940 C C . VAL A 1 513 ? -25.648 -1.382 20.929 1.00 91.44 513 VAL A C 1
ATOM 3942 O O . VAL A 1 513 ? -25.986 -2.499 21.316 1.00 91.44 513 VAL A O 1
ATOM 3945 N N . SER A 1 514 ? -26.444 -0.318 21.013 1.00 93.50 514 SER A N 1
ATOM 3946 C CA . SER A 1 514 ? -27.820 -0.411 21.505 1.00 93.50 514 SER A CA 1
ATOM 3947 C C . SER A 1 514 ? -28.647 -1.356 20.633 1.00 93.50 514 SER A C 1
ATOM 3949 O O . SER A 1 514 ? -28.672 -1.212 19.412 1.00 93.50 514 SER A O 1
ATOM 3951 N N . GLY A 1 515 ? -29.320 -2.317 21.264 1.00 94.56 515 GLY A N 1
ATOM 3952 C CA . GLY A 1 515 ? -30.146 -3.328 20.606 1.00 94.56 515 GLY A CA 1
ATOM 3953 C C . GLY A 1 515 ? -29.375 -4.555 20.113 1.00 94.56 515 GLY A C 1
ATOM 3954 O O . GLY A 1 515 ? -29.999 -5.487 19.607 1.00 94.56 515 GLY A O 1
ATOM 3955 N N . ALA A 1 516 ? -28.048 -4.595 20.266 1.00 94.88 516 ALA A N 1
ATOM 3956 C CA . ALA A 1 516 ? -27.256 -5.765 19.899 1.00 94.88 516 ALA A CA 1
ATOM 3957 C C . ALA A 1 516 ? -27.329 -6.871 20.966 1.00 94.88 516 ALA A C 1
ATOM 3959 O O . ALA A 1 516 ? -27.695 -6.636 22.123 1.00 94.88 516 ALA A O 1
ATOM 3960 N N . ARG A 1 517 ? -26.989 -8.096 20.548 1.00 96.38 517 ARG A N 1
ATOM 3961 C CA . ARG A 1 517 ? -26.968 -9.288 21.400 1.00 96.38 517 ARG A CA 1
ATOM 3962 C C . ARG A 1 517 ? -25.581 -9.515 21.985 1.00 96.38 517 ARG A C 1
ATOM 3964 O O . ARG A 1 517 ? -24.575 -9.397 21.283 1.00 96.38 517 ARG A O 1
ATOM 3971 N N . TYR A 1 518 ? -25.550 -9.880 23.260 1.00 96.62 518 TYR A N 1
ATOM 3972 C CA . TYR A 1 518 ? -24.330 -10.155 24.000 1.00 96.62 518 TYR A CA 1
ATOM 3973 C C . TYR A 1 518 ? -24.498 -11.354 24.926 1.00 96.62 518 TYR A C 1
ATOM 3975 O O . TYR A 1 518 ? -25.553 -11.542 25.529 1.00 96.62 518 TYR A O 1
ATOM 3983 N N . LYS A 1 519 ? -23.407 -12.093 25.121 1.00 96.94 519 LYS A N 1
ATOM 3984 C CA . LYS A 1 519 ? -23.214 -12.926 26.308 1.00 96.94 519 LYS A CA 1
ATOM 3985 C C . LYS A 1 519 ? -22.471 -12.139 27.374 1.00 96.94 519 LYS A C 1
ATOM 3987 O O . LYS A 1 519 ? -21.461 -11.506 27.075 1.00 96.94 519 LYS A O 1
ATOM 3992 N N . LEU A 1 520 ? -22.955 -12.176 28.611 1.00 96.94 520 LEU A N 1
ATOM 3993 C CA . LEU A 1 520 ? -22.345 -11.465 29.735 1.00 96.94 520 LEU A CA 1
ATOM 3994 C C . LEU A 1 520 ? -21.535 -12.461 30.562 1.00 96.94 520 LEU A C 1
ATOM 3996 O O . LEU A 1 520 ? -22.102 -13.261 31.303 1.00 96.94 520 LEU A O 1
ATOM 4000 N N . ARG A 1 521 ? -20.210 -12.429 30.420 1.00 96.19 521 ARG A N 1
ATOM 4001 C CA . ARG A 1 521 ? -19.291 -13.304 31.152 1.00 96.19 521 ARG A CA 1
ATOM 4002 C C . ARG A 1 521 ? -18.755 -12.590 32.383 1.00 96.19 521 ARG A C 1
ATOM 4004 O O . ARG A 1 521 ? -18.120 -11.548 32.262 1.00 96.19 521 ARG A O 1
ATOM 4011 N N . ASN A 1 522 ? -18.959 -13.152 33.562 1.00 96.06 522 ASN A N 1
ATOM 4012 C CA . ASN A 1 522 ? -18.353 -12.644 34.783 1.00 96.06 522 ASN A CA 1
ATOM 4013 C C . ASN A 1 522 ? -16.838 -12.904 34.758 1.00 96.06 522 ASN A C 1
ATOM 4015 O O . ASN A 1 522 ? -16.409 -14.042 34.562 1.00 96.06 522 ASN A O 1
ATOM 4019 N N . THR A 1 523 ? -16.017 -11.871 34.948 1.00 91.88 523 THR A N 1
ATOM 4020 C CA . THR A 1 523 ? -14.561 -12.003 34.765 1.00 91.88 523 THR A CA 1
ATOM 4021 C C . THR A 1 523 ? -13.882 -12.788 35.887 1.00 91.88 523 THR A C 1
ATOM 4023 O O . THR A 1 523 ? -12.871 -13.435 35.631 1.00 91.88 523 THR A O 1
ATOM 4026 N N . SER A 1 524 ? -14.448 -12.784 37.099 1.00 93.19 524 SER A N 1
ATOM 4027 C CA . SER A 1 524 ? -13.923 -13.527 38.253 1.00 93.19 524 SER A CA 1
ATOM 4028 C C . SER A 1 524 ? -14.179 -15.034 38.143 1.00 93.19 524 SER A C 1
ATOM 4030 O O . SER A 1 524 ? -13.262 -15.840 38.273 1.00 93.19 524 SER A O 1
ATOM 4032 N N . SER A 1 525 ? -15.423 -15.429 37.857 1.00 94.00 525 SER A N 1
ATOM 4033 C CA . SER A 1 525 ? -15.798 -16.850 37.766 1.00 94.00 525 SER A CA 1
ATOM 4034 C C . SER A 1 525 ? -15.574 -17.464 36.381 1.00 94.00 525 SER A C 1
ATOM 4036 O O . SER A 1 525 ? -15.572 -18.685 36.239 1.00 94.00 525 SER A O 1
ATOM 4038 N N . GLY A 1 526 ? -15.449 -16.638 35.338 1.00 93.81 526 GLY A N 1
ATOM 4039 C CA . GLY A 1 526 ? -15.389 -17.073 33.943 1.00 93.81 526 GLY A CA 1
ATOM 4040 C C . GLY A 1 526 ? -16.709 -17.621 33.386 1.00 93.81 526 GLY A C 1
ATOM 4041 O O . GLY A 1 526 ? -16.726 -18.021 32.220 1.00 93.81 526 GLY A O 1
ATOM 4042 N N . LYS A 1 527 ? -17.781 -17.631 34.190 1.00 96.06 527 LYS A N 1
ATOM 4043 C CA . LYS A 1 527 ? -19.126 -18.121 33.861 1.00 96.06 527 LYS A CA 1
ATOM 4044 C C . LYS A 1 527 ? -20.008 -17.023 33.262 1.00 96.06 527 LYS A C 1
ATOM 4046 O O . LYS A 1 527 ? -19.687 -15.839 33.346 1.00 96.06 527 LYS A O 1
ATOM 4051 N N . TYR A 1 528 ? -21.123 -17.421 32.666 1.00 97.06 528 TYR A N 1
ATOM 4052 C CA . TYR A 1 528 ? -22.040 -16.566 31.922 1.00 97.06 528 TYR A CA 1
ATOM 4053 C C . TYR A 1 528 ? -23.352 -16.350 32.665 1.00 97.06 528 TYR A C 1
ATOM 4055 O O . TYR A 1 528 ? -23.839 -17.261 33.333 1.00 97.06 528 TYR A O 1
ATOM 4063 N N . LEU A 1 529 ? -23.913 -15.149 32.515 1.00 96.56 529 LEU A N 1
ATOM 4064 C CA . LEU A 1 529 ? -25.250 -14.810 32.984 1.00 96.56 529 LEU A CA 1
ATOM 4065 C C . LEU A 1 529 ? -26.289 -15.637 32.221 1.00 96.56 529 LEU A C 1
ATOM 4067 O O . LEU A 1 529 ? -26.374 -15.549 30.993 1.00 96.56 529 LEU A O 1
ATOM 4071 N N . ASP A 1 530 ? -27.064 -16.420 32.957 1.00 95.25 530 ASP A N 1
ATOM 4072 C CA . ASP A 1 530 ? -27.964 -17.438 32.424 1.00 95.25 530 ASP A CA 1
ATOM 4073 C C . ASP A 1 530 ? -29.320 -17.346 33.128 1.00 95.25 530 ASP A C 1
ATOM 4075 O O . ASP A 1 530 ? -29.385 -17.083 34.331 1.00 95.25 530 ASP A O 1
ATOM 4079 N N . THR A 1 531 ? -30.403 -17.529 32.381 1.00 93.31 531 THR A N 1
ATOM 4080 C CA . THR A 1 531 ? -31.750 -17.572 32.952 1.00 93.31 531 THR A CA 1
ATOM 4081 C C . THR A 1 531 ? -32.171 -19.013 33.197 1.00 93.31 531 THR A C 1
ATOM 4083 O O . THR A 1 531 ? -32.166 -19.839 32.284 1.00 93.31 531 THR A O 1
ATOM 4086 N N . ASP A 1 532 ? -32.613 -19.323 34.412 1.00 83.75 532 ASP A N 1
ATOM 4087 C CA . ASP A 1 532 ? -33.207 -20.629 34.689 1.00 83.75 532 ASP A CA 1
ATOM 4088 C C . ASP A 1 532 ? -34.703 -20.670 34.316 1.00 83.75 532 ASP A C 1
ATOM 4090 O O . ASP A 1 532 ? -35.281 -19.707 33.796 1.00 83.75 532 ASP A O 1
ATOM 4094 N N . ALA A 1 533 ? -35.330 -21.831 34.512 1.00 75.94 533 ALA A N 1
ATOM 4095 C CA . ALA A 1 533 ? -36.756 -22.022 34.255 1.00 75.94 533 ALA A CA 1
ATOM 4096 C C . ALA A 1 533 ? -37.670 -21.442 35.352 1.00 75.94 533 ALA A C 1
ATOM 4098 O O . ALA A 1 533 ? -38.847 -21.222 35.074 1.00 75.94 533 ALA A O 1
ATOM 4099 N N . ASP A 1 534 ? -37.136 -21.151 36.540 1.00 78.12 534 ASP A N 1
ATOM 4100 C CA . ASP A 1 534 ? -37.901 -20.873 37.761 1.00 78.12 534 ASP A CA 1
ATOM 4101 C C . ASP A 1 534 ? -37.968 -19.376 38.119 1.00 78.12 534 ASP A C 1
ATOM 4103 O O . ASP A 1 534 ? -38.516 -19.004 39.157 1.00 78.12 534 ASP A O 1
ATOM 4107 N N . GLY A 1 535 ? -37.442 -18.491 37.266 1.00 75.12 535 GLY A N 1
ATOM 4108 C CA . GLY A 1 535 ? -37.463 -17.039 37.499 1.00 75.12 535 GLY A CA 1
ATOM 4109 C C . GLY A 1 535 ? -36.125 -16.446 37.930 1.00 75.12 535 GLY A C 1
ATOM 4110 O O . GLY A 1 535 ? -36.003 -15.222 38.030 1.00 75.12 535 GLY A O 1
ATOM 4111 N N . ALA A 1 536 ? -35.119 -17.281 38.185 1.00 84.38 536 ALA A N 1
ATOM 4112 C CA . ALA A 1 536 ? -33.827 -16.845 38.679 1.00 84.38 536 ALA A CA 1
ATOM 4113 C C . ALA A 1 536 ? -32.822 -16.601 37.547 1.00 84.38 536 ALA A C 1
ATOM 4115 O O . ALA A 1 536 ? -32.928 -17.094 36.416 1.00 84.38 536 ALA A O 1
ATOM 4116 N N . VAL A 1 537 ? -31.811 -15.807 37.887 1.00 93.12 537 VAL A N 1
ATOM 4117 C CA . VAL A 1 537 ? -30.638 -15.579 37.051 1.00 93.12 537 VAL A CA 1
ATOM 4118 C C . VAL A 1 537 ? -29.418 -16.134 37.774 1.00 93.12 537 VAL A C 1
ATOM 4120 O O . VAL A 1 537 ? -29.132 -15.780 38.919 1.00 93.12 537 VAL A O 1
ATOM 4123 N N . ILE A 1 538 ? -28.695 -17.019 37.099 1.00 93.38 538 ILE A N 1
ATOM 4124 C CA . ILE A 1 538 ? -27.570 -17.773 37.654 1.00 93.38 538 ILE A CA 1
ATOM 4125 C C . ILE A 1 538 ? -26.300 -17.553 36.828 1.00 93.38 538 ILE A C 1
ATOM 4127 O O . ILE A 1 538 ? -26.312 -16.893 35.786 1.00 93.38 538 ILE A O 1
ATOM 4131 N N . LEU A 1 539 ? -25.184 -18.108 37.308 1.00 95.19 539 LEU A N 1
ATOM 4132 C CA . LEU A 1 539 ? -23.942 -18.207 36.550 1.00 95.19 539 LEU A CA 1
ATOM 4133 C C . LEU A 1 539 ? -23.698 -19.641 36.097 1.00 95.19 539 LEU A C 1
ATOM 4135 O O . LEU A 1 539 ? -23.472 -20.537 36.915 1.00 95.19 539 LEU A O 1
ATOM 4139 N N . SER A 1 540 ? -23.631 -19.839 34.785 1.00 94.75 540 SER A N 1
ATOM 4140 C CA . SER A 1 540 ? -23.422 -21.153 34.178 1.00 94.75 540 SER A CA 1
ATOM 4141 C C . SER A 1 540 ? -22.218 -21.183 33.236 1.00 94.75 540 SER A C 1
ATOM 4143 O O . SER A 1 540 ? -21.678 -20.153 32.827 1.00 94.75 540 SER A O 1
ATOM 4145 N N . SER A 1 541 ? -21.757 -22.385 32.901 1.00 95.19 541 SER A N 1
ATOM 4146 C CA . SER A 1 541 ? -20.756 -22.577 31.849 1.00 95.19 541 SER A CA 1
ATOM 4147 C C . SER A 1 541 ? -21.308 -22.103 30.503 1.00 95.19 541 SER A C 1
ATOM 4149 O O . SER A 1 541 ? -22.511 -22.162 30.265 1.00 95.19 541 SER A O 1
ATOM 4151 N N . GLY A 1 542 ? -20.439 -21.631 29.608 1.00 94.69 542 GLY A N 1
ATOM 4152 C CA . GLY A 1 542 ? -20.874 -21.131 28.303 1.00 94.69 542 GLY A CA 1
ATOM 4153 C C . GLY A 1 542 ? -21.557 -22.216 27.469 1.00 94.69 542 GLY A C 1
ATOM 4154 O O . GLY A 1 542 ? -21.000 -23.295 27.280 1.00 94.69 542 GLY A O 1
ATOM 4155 N N . THR A 1 543 ? -22.748 -21.920 26.952 1.00 93.50 543 THR A N 1
ATOM 4156 C CA . THR A 1 543 ? -23.520 -22.818 26.076 1.00 93.50 543 THR A CA 1
ATOM 4157 C C . THR A 1 543 ? -23.725 -22.203 24.686 1.00 93.50 543 THR A C 1
ATOM 4159 O O . THR A 1 543 ? -23.241 -21.105 24.393 1.00 93.50 543 THR A O 1
ATOM 4162 N N . VAL A 1 544 ? -24.449 -22.892 23.804 1.00 91.81 544 VAL A N 1
ATOM 4163 C CA . VAL A 1 544 ? -24.975 -22.325 22.545 1.00 91.81 544 VAL A CA 1
ATOM 4164 C C . VAL A 1 544 ? -26.446 -21.909 22.654 1.00 91.81 544 VAL A C 1
ATOM 4166 O O . VAL A 1 544 ? -27.008 -21.429 21.677 1.00 91.81 544 VAL A O 1
ATOM 4169 N N . TYR A 1 545 ? -27.063 -22.104 23.821 1.00 92.12 545 TYR A N 1
ATOM 4170 C CA . TYR A 1 545 ? -28.473 -21.816 24.054 1.00 92.12 545 TYR A CA 1
ATOM 4171 C C . TYR A 1 545 ? -28.717 -20.311 24.240 1.00 92.12 545 TYR A C 1
ATOM 4173 O O . TYR A 1 545 ? -27.820 -19.561 24.649 1.00 92.12 545 TYR A O 1
ATOM 4181 N N . ASP A 1 546 ? -29.933 -19.888 23.889 1.00 92.75 546 ASP A N 1
ATOM 4182 C CA . ASP A 1 546 ? -30.374 -18.490 23.832 1.00 92.75 546 ASP A CA 1
ATOM 4183 C C . ASP A 1 546 ? -30.722 -17.900 25.207 1.00 92.75 546 ASP A C 1
ATOM 4185 O O . ASP A 1 546 ? -30.845 -16.686 25.350 1.00 92.75 546 ASP A O 1
ATOM 4189 N N . ASP A 1 547 ? -30.817 -18.741 26.235 1.00 93.12 547 ASP A N 1
ATOM 4190 C CA . ASP A 1 547 ? -31.005 -18.356 27.636 1.00 93.12 547 ASP A CA 1
ATOM 4191 C C . ASP A 1 547 ? -29.806 -17.617 28.245 1.00 93.12 547 ASP A C 1
ATOM 4193 O O . ASP A 1 547 ? -29.965 -16.941 29.266 1.00 93.12 547 ASP A O 1
ATOM 4197 N N . GLN A 1 548 ? -28.651 -17.653 27.576 1.00 95.88 548 GLN A N 1
ATOM 4198 C CA . GLN A 1 548 ? -27.463 -16.850 27.883 1.00 95.88 548 GLN A CA 1
ATOM 4199 C C . GLN A 1 548 ? -27.277 -15.637 26.964 1.00 95.88 548 GLN A C 1
ATOM 4201 O O . GLN A 1 548 ? -26.322 -14.876 27.150 1.00 95.88 548 GLN A O 1
ATOM 4206 N N . ASP A 1 549 ? -28.135 -15.462 25.960 1.00 97.19 549 ASP A N 1
ATOM 4207 C CA . ASP A 1 549 ? -28.046 -14.351 25.022 1.00 97.19 549 ASP A CA 1
ATOM 4208 C C . ASP A 1 549 ? -28.955 -13.204 25.483 1.00 97.19 549 ASP A C 1
ATOM 4210 O O . ASP A 1 549 ? -30.146 -13.376 25.752 1.00 97.19 549 ASP A O 1
ATOM 4214 N N . TRP A 1 550 ? -28.390 -12.000 25.548 1.00 97.81 550 TRP A N 1
ATOM 4215 C CA . TRP A 1 550 ? -29.062 -10.817 26.078 1.00 97.81 550 TRP A CA 1
ATOM 4216 C C . TRP A 1 550 ? -29.037 -9.675 25.067 1.00 97.81 550 TRP A C 1
ATOM 4218 O O . TRP A 1 550 ? -27.980 -9.290 24.571 1.00 97.81 550 TRP A O 1
ATOM 4228 N N . VAL A 1 551 ? -30.200 -9.098 24.775 1.00 97.69 551 VAL A N 1
ATOM 4229 C CA . VAL A 1 551 ? -30.332 -7.843 24.033 1.00 97.69 551 VAL A CA 1
ATOM 4230 C C . VAL A 1 551 ? -30.064 -6.689 24.990 1.00 97.69 551 VAL A C 1
ATOM 4232 O O . VAL A 1 551 ? -30.799 -6.501 25.960 1.00 97.69 551 VAL A O 1
ATOM 4235 N N . VAL A 1 552 ? -29.029 -5.904 24.707 1.00 97.19 552 VAL A N 1
ATOM 4236 C CA . VAL A 1 552 ? -28.615 -4.769 25.541 1.00 97.19 552 VAL A CA 1
ATOM 4237 C C . VAL A 1 552 ? -28.998 -3.481 24.824 1.00 97.19 552 VAL A C 1
ATOM 4239 O O . VAL A 1 552 ? -28.428 -3.157 23.784 1.00 97.19 552 VAL A O 1
ATOM 4242 N N . ALA A 1 553 ? -29.989 -2.757 25.341 1.00 96.06 553 ALA A N 1
ATOM 4243 C CA . ALA A 1 553 ? -30.588 -1.618 24.646 1.00 96.06 553 ALA A CA 1
ATOM 4244 C C . ALA A 1 553 ? -30.699 -0.386 25.541 1.00 96.06 553 ALA A C 1
ATOM 4246 O O . ALA A 1 553 ? -31.071 -0.482 26.710 1.00 96.06 553 ALA A O 1
ATOM 4247 N N . LYS A 1 554 ? -30.394 0.776 24.966 1.00 94.12 554 LYS A N 1
ATOM 4248 C CA . LYS A 1 554 ? -30.544 2.069 25.623 1.00 94.12 554 LYS A CA 1
ATOM 4249 C C . LYS A 1 554 ? -32.027 2.429 25.711 1.00 94.12 554 LYS A C 1
ATOM 4251 O O . LYS A 1 554 ? -32.730 2.400 24.704 1.00 94.12 554 LYS A O 1
ATOM 4256 N N . ASP A 1 555 ? -32.474 2.745 26.914 1.00 94.25 555 ASP A N 1
ATOM 4257 C CA . ASP A 1 555 ? -33.811 3.241 27.212 1.00 94.25 555 ASP A CA 1
ATOM 4258 C C . ASP A 1 555 ? -33.908 4.761 26.974 1.00 94.25 555 ASP A C 1
ATOM 4260 O O . ASP A 1 555 ? -32.900 5.465 26.861 1.00 94.25 555 ASP A O 1
ATOM 4264 N N . SER A 1 556 ? -35.140 5.269 26.918 1.00 91.25 556 SER A N 1
ATOM 4265 C CA . SER A 1 556 ? -35.477 6.693 26.840 1.00 91.25 556 SER A CA 1
ATOM 4266 C C . SER A 1 556 ? -34.838 7.554 27.940 1.00 91.25 556 SER A C 1
ATOM 4268 O O . SER A 1 556 ? -34.483 8.701 27.677 1.00 91.25 556 SER A O 1
ATOM 4270 N N . SER A 1 557 ? -34.612 6.996 29.135 1.00 91.12 557 SER A N 1
ATOM 4271 C CA . SER A 1 557 ? -33.882 7.646 30.236 1.00 91.12 557 SER A CA 1
ATOM 4272 C C . SER A 1 557 ? -32.377 7.807 29.982 1.00 91.12 557 SER A C 1
ATOM 4274 O O . SER A 1 557 ? -31.702 8.567 30.673 1.00 91.12 557 SER A O 1
ATOM 4276 N N . GLY A 1 558 ? -31.826 7.086 29.003 1.00 88.94 558 GLY A N 1
ATOM 4277 C CA . GLY A 1 558 ? -30.393 6.983 28.745 1.00 88.94 558 GLY A CA 1
ATOM 4278 C C . GLY A 1 558 ? -29.693 5.834 29.481 1.00 88.94 558 GLY A C 1
ATOM 4279 O O . GLY A 1 558 ? -28.563 5.505 29.104 1.00 88.94 558 GLY A O 1
ATOM 4280 N N . SER A 1 559 ? -30.353 5.199 30.459 1.00 95.00 559 SER A N 1
ATOM 4281 C CA . SER A 1 559 ? -29.916 3.939 31.077 1.00 95.00 559 SER A CA 1
ATOM 4282 C C . SER A 1 559 ? -30.141 2.748 30.136 1.00 95.00 559 SER A C 1
ATOM 4284 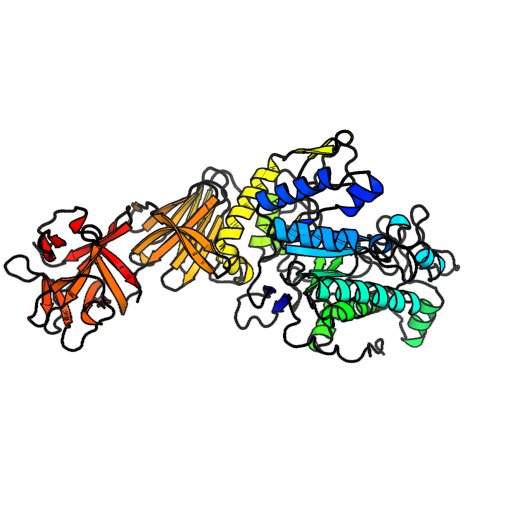O O . SER A 1 559 ? -30.653 2.892 29.027 1.00 95.00 559 SER A O 1
ATOM 4286 N N . TRP A 1 560 ? -29.711 1.559 30.545 1.00 97.31 560 TRP A N 1
ATOM 4287 C CA . TRP A 1 560 ? -29.726 0.354 29.723 1.00 97.31 560 TRP A CA 1
ATOM 4288 C C . TRP A 1 560 ? -30.688 -0.688 30.273 1.00 97.31 560 TRP A C 1
ATOM 4290 O O . TRP A 1 560 ? -30.723 -0.963 31.470 1.00 97.31 560 TRP A O 1
ATOM 4300 N N . THR A 1 561 ? -31.412 -1.322 29.364 1.00 97.81 561 THR A N 1
ATOM 4301 C CA . THR A 1 561 ? -32.131 -2.568 29.608 1.00 97.81 561 THR A CA 1
ATOM 4302 C C . THR A 1 561 ? -31.277 -3.742 29.137 1.00 97.81 561 THR A C 1
ATOM 4304 O O . THR A 1 561 ? -30.543 -3.640 28.149 1.00 97.81 561 THR A O 1
ATOM 4307 N N . ILE A 1 562 ? -31.364 -4.866 29.847 1.00 97.94 562 ILE A N 1
ATOM 4308 C CA . ILE A 1 562 ? -30.686 -6.122 29.503 1.00 97.94 562 ILE A CA 1
ATOM 4309 C C . ILE A 1 562 ? -31.778 -7.186 29.421 1.00 97.94 562 ILE A C 1
ATOM 4311 O O . ILE A 1 562 ? -32.235 -7.687 30.443 1.00 97.94 562 ILE A O 1
ATOM 4315 N N . ARG A 1 563 ? -32.273 -7.467 28.214 1.00 97.56 563 ARG A N 1
ATOM 4316 C CA . ARG A 1 563 ? -33.416 -8.360 27.981 1.00 97.56 563 ARG A CA 1
ATOM 4317 C C . ARG A 1 563 ? -32.944 -9.719 27.497 1.00 97.56 563 ARG A C 1
ATOM 4319 O O . ARG A 1 563 ? -32.182 -9.773 26.537 1.00 97.56 563 ARG A O 1
ATOM 4326 N N . ASN A 1 564 ? -33.412 -10.805 28.095 1.00 96.75 564 ASN A N 1
ATOM 4327 C CA . ASN A 1 564 ? -33.078 -12.133 27.595 1.00 96.75 564 ASN A CA 1
ATOM 4328 C C . ASN A 1 564 ? -33.695 -12.357 26.198 1.00 96.75 564 ASN A C 1
ATOM 4330 O O . ASN A 1 564 ? -34.762 -11.823 25.874 1.00 96.75 564 ASN A O 1
ATOM 4334 N N . VAL A 1 565 ? -32.999 -13.091 25.330 1.00 96.00 565 VAL A N 1
ATOM 4335 C CA . VAL A 1 565 ? -33.493 -13.385 23.975 1.00 96.00 565 VAL A CA 1
ATOM 4336 C C . VAL A 1 565 ? -34.600 -14.440 24.009 1.00 96.00 565 VAL A C 1
ATOM 4338 O O . VAL A 1 565 ? -35.499 -14.393 23.163 1.00 96.00 565 VAL A O 1
ATOM 4341 N N . ARG A 1 566 ? -34.578 -15.346 24.992 1.00 93.75 566 ARG A N 1
ATOM 4342 C CA . ARG A 1 566 ? -35.545 -16.433 25.104 1.00 93.75 566 ARG A CA 1
ATOM 4343 C C . ARG A 1 566 ? -36.955 -15.905 25.352 1.00 93.75 566 ARG A C 1
ATOM 4345 O O . ARG A 1 566 ? -37.201 -15.043 26.194 1.00 93.75 566 ARG A O 1
ATOM 4352 N N . THR A 1 567 ? -37.912 -16.459 24.615 1.00 91.50 567 THR A N 1
ATOM 4353 C CA . THR A 1 567 ? -39.312 -16.017 24.676 1.00 91.50 567 THR A CA 1
ATOM 4354 C C . THR A 1 567 ? -39.890 -16.220 26.079 1.00 91.50 567 THR A C 1
ATOM 4356 O O . THR A 1 567 ? -39.708 -17.275 26.682 1.00 91.50 567 THR A O 1
ATOM 4359 N N . GLY A 1 568 ? -40.589 -15.204 26.593 1.00 90.44 568 GLY A N 1
ATOM 4360 C CA . GLY A 1 568 ? -41.185 -15.211 27.933 1.00 90.44 568 GLY A CA 1
ATOM 4361 C C . GLY A 1 568 ? -40.238 -14.796 29.064 1.00 90.44 568 GLY A C 1
ATOM 4362 O O . GLY A 1 568 ? -40.707 -14.589 30.178 1.00 90.44 568 GLY A O 1
ATOM 4363 N N . ARG A 1 569 ? -38.938 -14.620 28.786 1.00 93.00 569 ARG A N 1
ATOM 4364 C CA . ARG A 1 569 ? -37.942 -14.111 29.739 1.00 93.00 569 ARG A CA 1
ATOM 4365 C C . ARG A 1 569 ? -37.567 -12.685 29.340 1.00 93.00 569 ARG A C 1
ATOM 4367 O O . ARG A 1 569 ? -37.017 -12.469 28.262 1.00 93.00 569 ARG A O 1
ATOM 4374 N N . PHE A 1 570 ? -37.914 -11.698 30.164 1.00 94.56 570 PHE A N 1
ATOM 4375 C CA . PHE A 1 570 ? -37.776 -10.287 29.791 1.00 94.56 570 PHE A CA 1
ATOM 4376 C C . PHE A 1 570 ? -36.523 -9.641 30.391 1.00 94.56 570 PHE A C 1
ATOM 4378 O O . PHE A 1 570 ? -35.411 -10.053 30.057 1.00 94.56 570 PHE A O 1
ATOM 4385 N N . TYR A 1 571 ? -36.668 -8.579 31.185 1.00 96.94 571 TYR A N 1
ATOM 4386 C CA . TYR A 1 571 ? -35.554 -7.726 31.585 1.00 96.94 571 TYR A CA 1
ATOM 4387 C C . TYR A 1 571 ? -34.881 -8.231 32.856 1.00 96.94 571 TYR A C 1
ATOM 4389 O O . TYR A 1 571 ? -35.551 -8.647 33.798 1.00 96.94 571 TYR A O 1
ATOM 4397 N N . LEU A 1 572 ? -33.551 -8.156 32.876 1.00 97.00 572 LEU A N 1
ATOM 4398 C CA . LEU A 1 572 ? -32.734 -8.356 34.062 1.00 97.00 572 LEU A CA 1
ATOM 4399 C C . LEU A 1 572 ? -33.102 -7.308 35.115 1.00 97.00 572 LEU A C 1
ATOM 4401 O O . LEU A 1 572 ? -32.995 -6.109 34.853 1.00 97.00 572 LEU A O 1
ATOM 4405 N N . GLU A 1 573 ? -33.490 -7.753 36.303 1.00 96.00 573 GLU A N 1
ATOM 4406 C CA . GLU A 1 573 ? -33.980 -6.893 37.375 1.00 96.00 573 GLU A CA 1
ATOM 4407 C C . GLU A 1 573 ? -33.293 -7.222 38.705 1.00 96.00 573 GLU A C 1
ATOM 4409 O O . GLU A 1 573 ? -33.167 -8.384 39.097 1.00 96.00 573 GLU A O 1
ATOM 4414 N N . ALA A 1 574 ? -32.847 -6.189 39.420 1.00 95.94 574 ALA A N 1
ATOM 4415 C CA . ALA A 1 574 ? -32.389 -6.316 40.795 1.00 95.94 574 ALA A CA 1
ATOM 4416 C C . ALA A 1 574 ? -33.611 -6.517 41.701 1.00 95.94 574 ALA A C 1
ATOM 4418 O O . ALA A 1 574 ? -34.340 -5.565 41.966 1.00 95.94 574 ALA A O 1
ATOM 4419 N N . GLY A 1 575 ? -33.846 -7.739 42.178 1.00 93.06 575 GLY A N 1
ATOM 4420 C CA . GLY A 1 575 ? -35.005 -8.099 42.995 1.00 93.06 575 GLY A CA 1
ATOM 4421 C C . GLY A 1 575 ? -35.029 -7.405 44.361 1.00 93.06 575 GLY A C 1
ATOM 4422 O O . GLY A 1 575 ? -33.996 -7.010 44.902 1.00 93.06 575 GLY A O 1
ATOM 4423 N N . ALA A 1 576 ? -36.222 -7.257 44.941 1.00 90.44 576 ALA A N 1
ATOM 4424 C CA . ALA A 1 576 ? -36.421 -6.503 46.183 1.00 90.44 576 ALA A CA 1
ATOM 4425 C C . ALA A 1 576 ? -35.938 -7.215 47.459 1.00 90.44 576 ALA A C 1
ATOM 4427 O O . ALA A 1 576 ? -35.712 -6.556 48.473 1.00 90.44 576 ALA A O 1
ATOM 4428 N N . THR A 1 577 ? -35.781 -8.539 47.426 1.00 87.06 577 THR A N 1
ATOM 4429 C CA . THR A 1 577 ? -35.442 -9.362 48.593 1.00 87.06 577 THR A CA 1
ATOM 4430 C C . THR A 1 577 ? -34.247 -10.269 48.309 1.00 87.06 577 THR A C 1
ATOM 4432 O O . THR A 1 577 ? -34.011 -10.695 47.177 1.00 87.06 577 THR A O 1
ATOM 4435 N N . GLY A 1 578 ? -33.460 -10.551 49.352 1.00 86.38 578 GLY A N 1
ATOM 4436 C CA . GLY A 1 578 ? -32.373 -11.537 49.301 1.00 86.38 578 GLY A CA 1
ATOM 4437 C C . GLY A 1 578 ? -31.226 -11.212 48.339 1.00 86.38 578 GLY A C 1
ATOM 4438 O O . GLY A 1 578 ? -30.464 -12.110 47.997 1.00 86.38 578 GLY A O 1
ATOM 4439 N N . ASN A 1 579 ? -31.101 -9.960 47.887 1.00 93.12 579 ASN A N 1
ATOM 4440 C CA . ASN A 1 579 ? -30.106 -9.522 46.903 1.00 93.12 579 ASN A CA 1
ATOM 4441 C C . ASN A 1 579 ? -30.161 -10.281 45.561 1.00 93.12 579 ASN A C 1
ATOM 4443 O O . ASN A 1 579 ? -29.174 -10.338 44.824 1.00 93.12 579 ASN A O 1
ATOM 4447 N N . ASN A 1 580 ? -31.308 -10.888 45.248 1.00 92.31 580 ASN A N 1
ATOM 4448 C CA . ASN A 1 580 ? -31.478 -11.714 44.061 1.00 92.31 580 ASN A CA 1
ATOM 4449 C C . ASN A 1 580 ? -31.539 -10.871 42.791 1.00 92.31 580 ASN A C 1
ATOM 4451 O O . ASN A 1 580 ? -32.045 -9.750 42.798 1.00 92.31 580 ASN A O 1
ATOM 4455 N N . VAL A 1 581 ? -31.080 -11.448 41.687 1.00 94.38 581 VAL A N 1
ATOM 4456 C CA . VAL A 1 581 ? -31.300 -10.912 40.346 1.00 94.38 581 VAL A CA 1
ATOM 4457 C C . VAL A 1 581 ? -32.224 -11.871 39.607 1.00 94.38 581 VAL A C 1
ATOM 4459 O O . VAL A 1 581 ? -32.025 -13.085 39.644 1.00 94.38 581 VAL A O 1
ATOM 4462 N N . ILE A 1 582 ? -33.263 -11.319 38.993 1.00 94.00 582 ILE A N 1
ATOM 4463 C CA . ILE A 1 582 ? -34.331 -12.068 38.326 1.00 94.00 582 ILE A CA 1
ATOM 4464 C C . ILE A 1 582 ? -34.465 -11.604 36.878 1.00 94.00 582 ILE A C 1
ATOM 4466 O O . ILE A 1 582 ? -33.921 -10.566 36.492 1.00 94.00 582 ILE A O 1
ATOM 4470 N N . TRP A 1 583 ? -35.213 -12.356 36.079 1.00 93.62 583 TRP A N 1
ATOM 4471 C CA . TRP A 1 583 ? -35.817 -11.825 34.863 1.00 93.62 583 TRP A CA 1
ATOM 4472 C C . TRP A 1 583 ? -37.275 -11.468 35.167 1.00 93.62 583 TRP A C 1
ATOM 4474 O O . TRP A 1 583 ? -37.985 -12.230 35.817 1.00 93.62 583 TRP A O 1
ATOM 4484 N N . ASN A 1 584 ? -37.721 -10.286 34.753 1.00 92.81 584 ASN A N 1
ATOM 4485 C CA . ASN A 1 584 ? -39.062 -9.804 35.077 1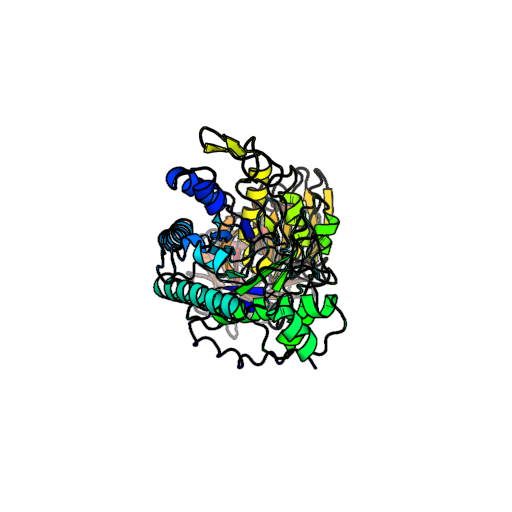.00 92.81 584 ASN A CA 1
ATOM 4486 C C . ASN A 1 584 ? -40.105 -10.179 34.008 1.00 92.81 584 ASN A C 1
ATOM 4488 O O . ASN A 1 584 ? -39.825 -10.917 33.063 1.00 92.81 584 ASN A O 1
ATOM 4492 N N . THR A 1 585 ? -41.327 -9.661 34.153 1.00 89.44 585 THR A N 1
ATOM 4493 C CA . THR A 1 585 ? -42.479 -9.960 33.283 1.00 89.44 585 THR A CA 1
ATOM 4494 C C . THR A 1 585 ? -42.633 -9.013 32.086 1.00 89.44 585 THR A C 1
ATOM 4496 O O . THR A 1 585 ? -43.651 -9.062 31.399 1.00 89.44 585 THR A O 1
ATOM 4499 N N . GLY A 1 586 ? -41.643 -8.152 31.819 1.00 90.62 586 GLY A N 1
ATOM 4500 C CA . GLY A 1 586 ? -41.647 -7.218 30.685 1.00 90.62 586 GLY A CA 1
ATOM 4501 C C . GLY A 1 586 ? -41.879 -5.753 31.050 1.00 90.62 586 GLY A C 1
ATOM 4502 O O . GLY A 1 586 ? -41.815 -4.895 30.173 1.00 90.62 586 GLY A O 1
ATOM 4503 N N . THR A 1 587 ? -42.103 -5.438 32.324 1.00 92.94 587 THR A N 1
ATOM 4504 C CA . THR A 1 587 ? -42.175 -4.049 32.797 1.00 92.94 587 THR A CA 1
ATOM 4505 C C . THR A 1 587 ? -40.777 -3.438 32.859 1.00 92.94 587 THR A C 1
ATOM 4507 O O . THR A 1 587 ? -39.854 -4.066 33.365 1.00 92.94 587 THR A O 1
ATOM 4510 N N . VAL A 1 588 ? -40.608 -2.200 32.393 1.00 95.44 588 VAL A N 1
ATOM 4511 C CA . VAL A 1 588 ? -39.372 -1.433 32.612 1.00 95.44 588 VAL A CA 1
ATOM 4512 C C . VAL A 1 588 ? -39.584 -0.493 33.798 1.00 95.44 588 VAL A C 1
ATOM 4514 O O . VAL A 1 588 ? -40.455 0.372 33.763 1.00 95.44 588 VAL A O 1
ATOM 4517 N N . ALA A 1 589 ? -38.799 -0.690 34.851 1.00 94.06 589 ALA A N 1
ATOM 4518 C CA . ALA A 1 589 ? -38.757 0.126 36.066 1.00 94.06 589 ALA A CA 1
ATOM 4519 C C . ALA A 1 589 ? -37.304 0.341 36.521 1.00 94.06 589 ALA A C 1
ATOM 4521 O O . ALA A 1 589 ? -36.401 -0.335 36.022 1.00 94.06 589 ALA A O 1
ATOM 4522 N N . ASP A 1 590 ? -37.073 1.206 37.514 1.00 93.38 590 ASP A N 1
ATOM 4523 C CA . ASP A 1 590 ? -35.728 1.505 38.042 1.00 93.38 590 ASP A CA 1
ATOM 4524 C C . ASP A 1 590 ? -34.940 0.244 38.430 1.00 93.38 590 ASP A C 1
ATOM 4526 O O . ASP A 1 590 ? -33.749 0.129 38.170 1.00 93.38 590 ASP A O 1
ATOM 4530 N N . ALA A 1 591 ? -35.615 -0.767 38.981 1.00 95.31 591 ALA A N 1
ATOM 4531 C CA . ALA A 1 591 ? -34.984 -2.037 39.336 1.00 95.31 591 ALA A CA 1
ATOM 4532 C C . ALA A 1 591 ? -34.451 -2.828 38.122 1.00 95.31 591 ALA A C 1
ATOM 4534 O O . ALA A 1 591 ? -33.586 -3.686 38.287 1.00 95.31 591 ALA A O 1
ATOM 4535 N N . SER A 1 592 ? -34.942 -2.552 36.915 1.00 96.38 592 SER A N 1
ATOM 4536 C CA . SER A 1 592 ? -34.566 -3.209 35.650 1.00 96.38 592 SER A CA 1
ATOM 4537 C C . SER A 1 592 ? -33.731 -2.320 34.716 1.00 96.38 592 SER A C 1
ATOM 4539 O O . SER A 1 592 ? -33.370 -2.733 33.611 1.00 96.38 592 SER A O 1
ATOM 4541 N N . LEU A 1 593 ? -33.424 -1.097 35.159 1.00 97.88 593 LEU A N 1
ATOM 4542 C CA . LEU A 1 593 ? -32.582 -0.142 34.451 1.00 97.88 593 LEU A CA 1
ATOM 4543 C C . LEU A 1 593 ? -31.166 -0.155 35.034 1.00 97.88 593 LEU A C 1
ATOM 4545 O O . LEU A 1 593 ? -30.955 -0.177 36.249 1.00 97.88 593 LEU A O 1
ATOM 4549 N N . TRP A 1 594 ? -30.179 -0.135 34.142 1.00 97.56 594 TRP A N 1
ATOM 4550 C CA . TRP A 1 594 ? -28.773 -0.296 34.490 1.00 97.56 594 TRP A CA 1
ATOM 4551 C C . TRP A 1 594 ? -27.903 0.785 33.848 1.00 97.56 594 TRP A C 1
ATOM 4553 O O . TRP A 1 594 ? -27.996 1.070 32.658 1.00 97.56 594 TRP A O 1
ATOM 4563 N N . ASN A 1 595 ? -26.990 1.356 34.621 1.00 95.44 595 ASN A N 1
ATOM 4564 C CA . ASN A 1 595 ? -25.881 2.156 34.130 1.00 95.44 595 ASN A CA 1
ATOM 4565 C C . ASN A 1 595 ? -24.672 1.241 33.912 1.00 95.44 595 ASN A C 1
ATOM 4567 O O . ASN A 1 595 ? -24.292 0.467 34.793 1.00 95.44 595 ASN A O 1
ATOM 4571 N N . LEU A 1 596 ? -24.082 1.316 32.721 1.00 94.56 596 LEU A N 1
ATOM 4572 C CA . LEU A 1 596 ? -22.943 0.491 32.330 1.00 94.56 596 LEU A CA 1
ATOM 4573 C C . LEU A 1 596 ? -21.664 1.315 32.466 1.00 94.56 596 LEU A C 1
ATOM 4575 O O . LEU A 1 596 ? -21.439 2.265 31.717 1.00 94.56 596 LEU A O 1
ATOM 4579 N N . GLU A 1 597 ? -20.849 0.960 33.453 1.00 91.06 597 GLU A N 1
ATOM 4580 C CA . GLU A 1 597 ? -19.636 1.682 33.831 1.00 91.06 597 GLU A CA 1
ATOM 4581 C C . GLU A 1 597 ? -18.414 0.901 33.344 1.00 91.06 597 GLU A C 1
ATOM 4583 O O . GLU A 1 597 ? -18.176 -0.229 33.769 1.00 91.06 597 GLU A O 1
ATOM 4588 N N . GLY A 1 598 ? -17.628 1.483 32.443 1.00 87.06 598 GLY A N 1
ATOM 4589 C CA . GLY A 1 598 ? -16.434 0.816 31.940 1.00 87.06 598 GLY A CA 1
ATOM 4590 C C . GLY A 1 598 ? -15.303 0.748 32.968 1.00 87.06 598 GLY A C 1
ATOM 4591 O O . GLY A 1 598 ? -15.087 1.684 33.739 1.00 87.06 598 GLY A O 1
ATOM 4592 N N . VAL A 1 599 ? -14.581 -0.371 32.980 1.00 87.44 599 VAL A N 1
ATOM 4593 C CA . VAL A 1 599 ? -13.446 -0.610 33.877 1.00 87.44 599 VAL A CA 1
ATOM 4594 C C . VAL A 1 599 ? -12.150 -0.459 33.090 1.00 87.44 599 VAL A C 1
ATOM 4596 O O . VAL A 1 599 ? -11.970 -1.102 32.059 1.00 87.44 599 VAL A O 1
ATOM 4599 N N . ALA A 1 600 ? -11.209 0.343 33.599 1.00 75.75 600 ALA A N 1
ATOM 4600 C CA . ALA A 1 600 ? -9.936 0.616 32.921 1.00 75.75 600 ALA A CA 1
ATOM 4601 C C . ALA A 1 600 ? -9.132 -0.658 32.591 1.00 75.75 600 ALA A C 1
ATOM 4603 O O . ALA A 1 600 ? -8.473 -0.723 31.561 1.00 75.75 600 ALA A O 1
ATOM 4604 N N . ALA A 1 601 ? -9.217 -1.692 33.436 1.00 75.75 601 ALA A N 1
ATOM 4605 C CA . ALA A 1 601 ? -8.582 -2.996 33.217 1.00 75.75 601 ALA A CA 1
ATOM 4606 C C . ALA A 1 601 ? -9.361 -3.926 32.256 1.00 75.75 601 ALA A C 1
ATOM 4608 O O . ALA A 1 601 ? -8.961 -5.073 32.061 1.00 75.75 601 ALA A O 1
ATOM 4609 N N . GLY A 1 602 ? -10.452 -3.443 31.655 1.00 81.38 602 GLY A N 1
ATOM 4610 C CA . GLY A 1 602 ? -11.337 -4.180 30.756 1.00 81.38 602 GLY A CA 1
ATOM 4611 C C . GLY A 1 602 ? -12.631 -4.659 31.423 1.00 81.38 602 GLY A C 1
ATOM 4612 O O . GLY A 1 602 ? -12.661 -4.978 32.612 1.00 81.38 602 GLY A O 1
ATOM 4613 N N . GLY A 1 603 ? -13.701 -4.736 30.626 1.00 89.00 603 GLY A N 1
ATOM 4614 C CA . GLY A 1 603 ? -15.038 -5.127 31.074 1.00 89.00 603 GLY A CA 1
ATOM 4615 C C . GLY A 1 603 ? -15.882 -3.957 31.584 1.00 89.00 603 GLY A C 1
ATOM 4616 O O . GLY A 1 603 ? -15.470 -2.796 31.566 1.00 89.00 603 GLY A O 1
ATOM 4617 N N . LEU A 1 604 ? -17.094 -4.285 32.021 1.00 94.19 604 LEU A N 1
ATOM 4618 C CA . LEU A 1 604 ? -18.118 -3.349 32.467 1.00 94.19 604 LEU A CA 1
ATOM 4619 C C . LEU A 1 604 ? -18.621 -3.734 33.857 1.00 94.19 604 LEU A C 1
ATOM 4621 O O . LEU A 1 604 ? -18.836 -4.911 34.142 1.00 94.19 604 LEU A O 1
ATOM 4625 N N . ARG A 1 605 ? -18.881 -2.740 34.700 1.00 95.56 605 ARG A N 1
ATOM 4626 C CA . ARG A 1 605 ? -19.749 -2.888 35.866 1.00 95.56 605 ARG A CA 1
ATOM 4627 C C . ARG A 1 605 ? -21.171 -2.521 35.478 1.00 95.56 605 ARG A C 1
ATOM 4629 O O . ARG A 1 605 ? -21.400 -1.552 34.757 1.00 95.56 605 ARG A O 1
ATOM 4636 N N . VAL A 1 606 ? -22.123 -3.298 35.976 1.00 97.06 606 VAL A N 1
ATOM 4637 C CA . VAL A 1 606 ? -23.549 -3.128 35.689 1.00 97.06 606 VAL A CA 1
ATOM 4638 C C . VAL A 1 606 ? -24.209 -2.617 36.968 1.00 97.06 606 VAL A C 1
ATOM 4640 O O . VAL A 1 606 ? -24.411 -3.381 37.911 1.00 97.06 606 VAL A O 1
ATOM 4643 N N . ARG A 1 607 ? -24.457 -1.305 37.042 1.00 97.06 607 ARG A N 1
ATOM 4644 C CA . ARG A 1 607 ? -24.981 -0.619 38.231 1.00 97.06 607 ARG A CA 1
ATOM 4645 C C . ARG A 1 607 ? -26.469 -0.346 38.086 1.00 97.06 607 ARG A C 1
ATOM 4647 O O . ARG A 1 607 ? -26.872 0.294 37.127 1.00 97.06 607 ARG A O 1
ATOM 4654 N N . ASN A 1 608 ? -27.280 -0.792 39.029 1.00 97.31 608 ASN A N 1
ATOM 4655 C CA . ASN A 1 608 ? -28.720 -0.569 38.996 1.00 97.31 608 ASN A CA 1
ATOM 4656 C C . ASN A 1 608 ? -29.069 0.907 39.253 1.00 97.31 608 ASN A C 1
ATOM 4658 O O . ASN A 1 608 ? -28.331 1.601 39.960 1.00 97.31 608 ASN A O 1
ATOM 4662 N N . THR A 1 609 ? -30.173 1.400 38.684 1.00 96.31 609 THR A N 1
ATOM 4663 C CA . THR A 1 609 ? -30.636 2.775 38.945 1.00 96.31 609 THR A CA 1
ATOM 4664 C C . THR A 1 609 ? -31.497 2.884 40.202 1.00 96.31 609 THR A C 1
ATOM 4666 O O . THR A 1 609 ? -31.632 3.983 40.739 1.00 96.31 609 THR A O 1
ATOM 4669 N N . HIS A 1 610 ? -32.035 1.776 40.722 1.00 95.44 610 HIS A N 1
ATOM 4670 C CA . HIS A 1 610 ? -32.816 1.789 41.954 1.00 95.44 610 HIS A CA 1
ATOM 4671 C C . HIS A 1 610 ? -31.955 2.164 43.169 1.00 95.44 610 HIS A C 1
ATOM 4673 O O . HIS A 1 610 ? -30.940 1.534 43.473 1.00 95.44 610 HIS A O 1
ATOM 4679 N N . THR A 1 611 ? -32.418 3.137 43.954 1.00 91.75 611 THR A N 1
ATOM 4680 C CA . THR A 1 611 ? -31.749 3.572 45.187 1.00 91.75 611 THR A CA 1
ATOM 4681 C C . THR A 1 611 ? -31.516 2.399 46.147 1.00 91.75 611 THR A C 1
ATOM 4683 O O . THR A 1 611 ? -32.432 1.637 46.453 1.00 91.75 611 THR A O 1
ATOM 4686 N N . GLY A 1 612 ? -30.281 2.240 46.627 1.00 90.69 612 GLY A N 1
ATOM 4687 C CA . GLY A 1 612 ? -29.892 1.168 47.553 1.00 90.69 612 GLY A CA 1
ATOM 4688 C C . GLY A 1 612 ? -29.513 -0.168 46.898 1.00 90.69 612 GLY A C 1
ATOM 4689 O O . GLY A 1 612 ? -29.011 -1.044 47.600 1.00 90.69 612 GLY A O 1
ATOM 4690 N N . ARG A 1 613 ? -29.681 -0.318 45.576 1.00 94.31 613 ARG A N 1
ATOM 4691 C CA . ARG A 1 613 ? -29.203 -1.473 44.797 1.00 94.31 613 ARG A CA 1
ATOM 4692 C C . ARG A 1 613 ? -28.096 -0.987 43.867 1.00 94.31 613 ARG A C 1
ATOM 4694 O O . ARG A 1 613 ? -28.319 -0.100 43.056 1.00 94.31 613 ARG A O 1
ATOM 4701 N N . ALA A 1 614 ? -26.883 -1.505 44.019 1.00 95.31 614 ALA A N 1
ATOM 4702 C CA . ALA A 1 614 ? -25.723 -1.051 43.260 1.00 95.31 614 ALA A CA 1
ATOM 4703 C C . ALA A 1 614 ? -25.340 -2.067 42.180 1.00 95.31 614 ALA A C 1
ATOM 4705 O O . ALA A 1 614 ? -25.995 -2.124 41.143 1.00 95.31 614 ALA A O 1
ATOM 4706 N N . TYR A 1 615 ? -24.274 -2.844 42.372 1.00 97.44 615 TYR A N 1
ATOM 4707 C CA . TYR A 1 615 ? -23.653 -3.588 41.279 1.00 97.44 615 TYR A CA 1
ATOM 4708 C C . TYR A 1 615 ? -24.149 -5.025 41.177 1.00 97.44 615 TYR A C 1
ATOM 4710 O O . TYR A 1 615 ? -24.187 -5.738 42.180 1.00 97.44 615 TYR A O 1
ATOM 4718 N N . LEU A 1 616 ? -24.442 -5.461 39.950 1.00 97.44 616 LEU A N 1
ATOM 4719 C CA . LEU A 1 616 ? -24.545 -6.873 39.591 1.00 97.44 616 LEU A CA 1
ATOM 4720 C C . LEU A 1 616 ? -23.185 -7.551 39.804 1.00 97.44 616 LEU A C 1
ATOM 4722 O O . LEU A 1 616 ? -22.166 -7.096 39.274 1.00 97.44 616 LEU A O 1
ATOM 4726 N N . TYR A 1 617 ? -23.170 -8.665 40.524 1.00 96.38 617 TYR A N 1
ATOM 4727 C CA . TYR A 1 617 ? -21.962 -9.431 40.790 1.00 96.38 617 TYR A CA 1
ATOM 4728 C C . TYR A 1 617 ? -22.227 -10.933 40.789 1.00 96.38 617 TYR A C 1
ATOM 4730 O O . TYR A 1 617 ? -23.353 -11.388 41.000 1.00 96.38 617 TYR A O 1
ATOM 4738 N N . GLY A 1 618 ? -21.174 -11.699 40.523 1.00 94.38 618 GLY A N 1
ATOM 4739 C CA . GLY A 1 618 ? -21.198 -13.150 40.642 1.00 94.38 618 GLY A CA 1
ATOM 4740 C C . GLY A 1 618 ? -20.661 -13.597 41.994 1.00 94.38 618 GLY A C 1
ATOM 4741 O O . GLY A 1 618 ? -19.518 -13.291 42.323 1.00 94.38 618 GLY A O 1
ATOM 4742 N N . ASN A 1 619 ? -21.451 -14.324 42.783 1.00 89.94 619 ASN A N 1
ATOM 4743 C CA . ASN A 1 619 ? -20.971 -14.827 44.070 1.00 89.94 619 ASN A CA 1
ATOM 4744 C C . ASN A 1 619 ? -20.209 -16.162 43.927 1.00 89.94 619 ASN A C 1
ATOM 4746 O O . ASN A 1 619 ? -20.217 -16.812 42.880 1.00 89.94 619 ASN A O 1
ATOM 4750 N N . SER A 1 620 ? -19.553 -16.594 45.007 1.00 85.75 620 SER A N 1
ATOM 4751 C CA . SER A 1 620 ? -18.790 -17.850 45.044 1.00 85.75 620 SER A CA 1
ATOM 4752 C C . SER A 1 620 ? -19.653 -19.111 44.902 1.00 85.75 620 SER A C 1
ATOM 4754 O O . SER A 1 620 ? -19.124 -20.162 44.548 1.00 85.75 620 SER A O 1
ATOM 4756 N N . ALA A 1 621 ? -20.966 -19.013 45.130 1.00 86.06 621 ALA A N 1
ATOM 4757 C CA . ALA A 1 621 ? -21.920 -20.104 44.941 1.00 86.06 621 ALA A CA 1
ATOM 4758 C C . ALA A 1 621 ? -22.374 -20.266 43.475 1.00 86.06 621 ALA A C 1
ATOM 4760 O O . ALA A 1 621 ? -23.070 -21.225 43.155 1.00 86.06 621 ALA A O 1
ATOM 4761 N N . GLY A 1 622 ? -21.960 -19.373 42.566 1.00 83.56 622 GLY A N 1
ATOM 4762 C CA . GLY A 1 622 ? -22.377 -19.410 41.162 1.00 83.56 622 GLY A CA 1
ATOM 4763 C C . GLY A 1 622 ? -23.743 -18.771 40.904 1.00 83.56 622 GLY A C 1
ATOM 4764 O O . GLY A 1 622 ? -24.393 -19.096 39.914 1.00 83.56 622 GLY A O 1
ATOM 4765 N N . GLU A 1 623 ? -24.181 -17.858 41.765 1.00 89.19 623 GLU A N 1
ATOM 4766 C CA . GLU A 1 623 ? -25.411 -17.089 41.585 1.00 89.19 623 GLU A CA 1
ATOM 4767 C C . GLU A 1 623 ? -25.101 -15.671 41.087 1.00 89.19 623 GLU A C 1
ATOM 4769 O O . GLU A 1 623 ? -24.071 -15.083 41.442 1.00 89.19 623 GLU A O 1
ATOM 4774 N N . ALA A 1 624 ? -26.023 -15.092 40.314 1.00 94.06 624 ALA A N 1
ATOM 4775 C CA . ALA A 1 624 ? -26.011 -13.667 40.013 1.00 94.06 624 ALA A CA 1
ATOM 4776 C C . ALA A 1 624 ? -26.796 -12.911 41.094 1.00 94.06 624 ALA A C 1
ATOM 4778 O O . ALA A 1 624 ? -27.964 -13.199 41.362 1.00 94.06 624 ALA A O 1
ATOM 4779 N N . LYS A 1 625 ? -26.148 -11.941 41.736 1.00 95.25 625 LYS A N 1
ATOM 4780 C CA . LYS A 1 625 ? -26.718 -11.137 42.826 1.00 95.25 625 LYS A CA 1
ATOM 4781 C C . LYS A 1 625 ? -26.448 -9.655 42.582 1.00 95.25 625 LYS A C 1
ATOM 4783 O O . LYS A 1 625 ? -25.644 -9.297 41.723 1.00 95.25 625 LYS A O 1
ATOM 4788 N N . TRP A 1 626 ? -27.091 -8.783 43.350 1.00 95.81 626 TRP A N 1
ATOM 4789 C CA . TRP A 1 626 ? -26.732 -7.364 43.414 1.00 95.81 626 TRP A CA 1
ATOM 4790 C C . TRP A 1 626 ? -26.155 -7.002 44.787 1.00 95.81 626 TRP A C 1
ATOM 4792 O O . TRP A 1 626 ? -26.489 -7.622 45.793 1.00 95.81 626 TRP A O 1
ATOM 4802 N N . ASN A 1 627 ? -25.260 -6.015 44.849 1.00 95.31 627 ASN A N 1
ATOM 4803 C CA . ASN A 1 627 ? -24.654 -5.544 46.101 1.00 95.31 627 ASN A CA 1
ATOM 4804 C C . ASN A 1 627 ? -25.011 -4.081 46.410 1.00 95.31 627 ASN A C 1
ATOM 4806 O O . ASN A 1 627 ? -25.682 -3.416 45.628 1.00 95.31 627 ASN A O 1
ATOM 4810 N N . THR A 1 628 ? -24.549 -3.556 47.544 1.00 94.25 628 THR A N 1
ATOM 4811 C CA . THR A 1 628 ? -24.844 -2.187 48.010 1.00 94.25 628 THR A CA 1
ATOM 4812 C C . THR A 1 628 ? -23.738 -1.168 47.712 1.00 94.25 628 THR A C 1
ATOM 4814 O O . THR A 1 628 ? -23.798 -0.044 48.204 1.00 94.25 628 THR A O 1
ATOM 4817 N N . GLY A 1 629 ? -22.734 -1.521 46.897 1.00 92.56 629 GLY A N 1
ATOM 4818 C CA . GLY A 1 629 ? -21.714 -0.570 46.434 1.00 92.56 629 GLY A CA 1
ATOM 4819 C C . GLY A 1 629 ? -20.305 -1.135 46.274 1.00 92.56 629 GLY A C 1
ATOM 4820 O O . GLY A 1 629 ? -19.444 -0.440 45.739 1.00 92.56 629 GLY A O 1
ATOM 4821 N N . THR A 1 630 ? -20.049 -2.374 46.704 1.00 93.69 630 THR A N 1
ATOM 4822 C CA . THR A 1 630 ? -18.720 -2.993 46.593 1.00 93.69 630 THR A CA 1
ATOM 4823 C C . THR A 1 630 ? -18.286 -3.109 45.132 1.00 93.69 630 THR A C 1
ATOM 4825 O O . THR A 1 630 ? -19.039 -3.583 44.281 1.00 93.69 630 THR A O 1
ATOM 4828 N N . GLN A 1 631 ? -17.052 -2.701 44.844 1.00 93.81 631 GLN A N 1
ATOM 4829 C CA . GLN A 1 631 ? -16.438 -2.815 43.525 1.00 93.81 631 GLN A CA 1
ATOM 4830 C C . GLN A 1 631 ? -15.197 -3.704 43.613 1.00 93.81 631 GLN A C 1
ATOM 4832 O O . GLN A 1 631 ? -14.127 -3.252 44.008 1.00 93.81 631 GLN A O 1
ATOM 4837 N N . ASP A 1 632 ? -15.334 -4.963 43.215 1.00 92.31 632 ASP A N 1
ATOM 4838 C CA . ASP A 1 632 ? -14.237 -5.927 43.126 1.00 92.31 632 ASP A CA 1
ATOM 4839 C C . ASP A 1 632 ? -14.266 -6.638 41.760 1.00 92.31 632 ASP A C 1
ATOM 4841 O O . ASP A 1 632 ? -15.006 -6.241 40.858 1.00 92.31 632 ASP A O 1
ATOM 4845 N N . ALA A 1 633 ? -13.440 -7.668 41.572 1.00 90.12 633 ALA A N 1
ATOM 4846 C CA . ALA A 1 633 ? -13.406 -8.423 40.319 1.00 90.12 633 ALA A CA 1
ATOM 4847 C C . ALA A 1 633 ? -14.720 -9.174 40.030 1.00 90.12 633 ALA A C 1
ATOM 4849 O O . ALA A 1 633 ? -15.033 -9.441 38.873 1.00 90.12 633 ALA A O 1
ATOM 4850 N N . SER A 1 634 ? -15.510 -9.502 41.056 1.00 94.19 634 SER A N 1
ATOM 4851 C CA . SER A 1 634 ? -16.781 -10.210 40.894 1.00 94.19 634 SER A CA 1
ATOM 4852 C C . SER A 1 634 ? -17.883 -9.332 40.300 1.00 94.19 634 SER A C 1
ATOM 4854 O O . SER A 1 634 ? -18.862 -9.871 39.785 1.00 94.19 634 SER A O 1
ATOM 4856 N N . THR A 1 635 ? -17.723 -8.003 40.318 1.00 96.38 635 THR A N 1
ATOM 4857 C CA . THR A 1 635 ? -18.682 -7.053 39.728 1.00 96.38 635 THR A CA 1
ATOM 4858 C C . THR A 1 635 ? -18.386 -6.694 38.274 1.00 96.38 635 THR A C 1
ATOM 4860 O O . THR A 1 635 ? -19.109 -5.894 37.679 1.00 96.38 635 THR A O 1
ATOM 4863 N N . VAL A 1 636 ? -17.326 -7.263 37.691 1.00 95.44 636 VAL A N 1
ATOM 4864 C CA . VAL A 1 636 ? -16.880 -6.950 36.331 1.00 95.44 636 VAL A CA 1
ATOM 4865 C C . VAL A 1 636 ? -17.352 -8.022 35.349 1.00 95.44 636 VAL A C 1
ATOM 4867 O O . VAL A 1 636 ? -17.202 -9.225 35.571 1.00 95.44 636 VAL A O 1
ATOM 4870 N N . TRP A 1 637 ? -17.915 -7.564 34.234 1.00 96.56 637 TRP A N 1
ATOM 4871 C CA . TRP A 1 637 ? -18.539 -8.390 33.210 1.00 96.56 637 TRP A CA 1
ATOM 4872 C C . TRP A 1 637 ? -17.968 -8.067 31.831 1.00 96.56 637 TRP A C 1
ATOM 4874 O O . TRP A 1 637 ? -17.889 -6.911 31.419 1.00 96.56 637 TRP A O 1
ATOM 4884 N N . GLU A 1 638 ? -17.590 -9.095 31.086 1.00 94.88 638 GLU A N 1
ATOM 4885 C CA . GLU A 1 638 ? -17.240 -8.996 29.678 1.00 94.88 638 GLU A CA 1
ATOM 4886 C C . GLU A 1 638 ? -18.500 -9.209 28.835 1.00 94.88 638 GLU A C 1
ATOM 4888 O O . GLU A 1 638 ? -19.126 -10.267 28.880 1.00 94.88 638 GLU A O 1
ATOM 4893 N N . PHE A 1 639 ? -18.872 -8.200 28.051 1.00 95.50 639 PHE A N 1
ATOM 4894 C CA . PHE A 1 639 ? -19.979 -8.297 27.105 1.00 95.50 639 PHE A CA 1
ATOM 4895 C C . PHE A 1 639 ? -19.406 -8.819 25.789 1.00 95.50 639 PHE A C 1
ATOM 4897 O O . PHE A 1 639 ? -18.658 -8.114 25.113 1.00 95.50 639 PHE A O 1
ATOM 4904 N N . GLN A 1 640 ? -19.705 -10.062 25.435 1.00 93.81 640 GLN A N 1
ATOM 4905 C CA . GLN A 1 640 ? -19.197 -10.729 24.238 1.00 93.81 640 GLN A CA 1
ATOM 4906 C C . GLN A 1 640 ? -20.261 -10.656 23.131 1.00 93.81 640 GLN A C 1
ATOM 4908 O O . GLN A 1 640 ? -21.336 -11.224 23.329 1.00 93.81 640 GLN A O 1
ATOM 4913 N N . PRO A 1 641 ? -20.018 -9.940 22.013 1.00 91.75 641 PRO A N 1
ATOM 4914 C CA . PRO A 1 641 ? -20.960 -9.855 20.898 1.00 91.75 641 PRO A CA 1
ATOM 4915 C C . PRO A 1 641 ? -21.338 -11.240 20.365 1.00 91.75 641 PRO A C 1
ATOM 4917 O O . PRO A 1 641 ? -20.499 -12.145 20.366 1.00 91.75 641 PRO A O 1
ATOM 4920 N N . LYS A 1 642 ? -22.586 -11.381 19.913 1.00 87.25 642 LYS A N 1
ATOM 4921 C CA . LYS A 1 642 ? -23.136 -12.607 19.329 1.00 87.25 642 LYS A CA 1
ATOM 4922 C C . LYS A 1 642 ? -23.527 -12.464 17.874 1.00 87.25 642 LYS A C 1
ATOM 4924 O O . LYS A 1 642 ? -24.084 -11.398 17.528 1.00 87.25 642 LYS A O 1
#

Radius of gyration: 30.56 Å; Cα contacts (8 Å, |Δi|>4): 1580; chains: 1; bounding box: 78×42×92 Å

Organism: NCBI:txid1783515

pLDDT: mean 94.28, std 8.69, range [32.44, 98.88]